Protein AF-A0A7X7UP71-F1 (afdb_monomer)

pLDDT: mean 84.09, std 19.18, range [28.97, 98.75]

Radius of gyration: 27.08 Å; Cα contacts (8 Å, |Δi|>4): 741; chains: 1; bounding box: 111×40×72 Å

Sequence (384 aa):
MKVKKVFNAILLGVLFITSVGAVVVSRNIVSESKLIYIDPGHGGSDGGAVGYQGISEKDIVLAIGKKLKHFLEQAGYEVLMTRSGDYDLAPEDSENRKRDDIHKRTELINSSRCRLYVSIHANKFSNPRIFGAQVFYNPRSEESRELSEAIQEAIKALLQNTDRFAKTISDKYLIDNAKKTGCLVEVGFLSNPEEAKMLTDEHYQEKLAYAIFLGIASFLDKNRCLWYNTWGETMVKEIEIYSESEMIALGHRIGKLLDKNMVIALTGDLGAGKTTLTKGIGQALGVESTINSPTFIILKVHFGRMPLYHMDVYRIGPDSGDDYLEEYFEKEGVAVIEWAENIAHLLPDSYLGIEIKNLGGTKRAVRLSGNNPKYEKIIESVIV

Foldseek 3Di:
DDDDDDDDDDDDDDDDDDDDDDPPPPPPPVPQALEEEEEQPAFAPGQDDQFPPRRGFSVLSLLLSVLLCVLSVVVVGHYHYLDNHRHAPADPPDPCRNVRRLVSSLVVQQVDSHQEYEYETAAEDPDQPDKAKEKEAAPVDPLLQLLRQLLRVLRCVQPVGDPDGHYYDDDRSSRVRHPHRYIYMHGIYSSHPVVVVLSPDSVSSNSSSVSSNRSNCVSVVVVVVVCVPPDPAKDKDKDKDQALVSLLCLLLLLLLLDFFLAEEEEAEDDVLCLQSSVNSNCVNQAFPDDGDQPCPPQWDWTDGVFIETEGECVPQAPPNPVLVVLVRSHPRHYYRYHNCVRVVVSDDPWHWYWYWYDPDDRMIMIMIITRDPSNSVSSVRSDD

Nearest PDB structures (foldseek):
  7rag-assembly1_B-2  TM=9.664E-01  e=5.511E-22  Clostridioides difficile
  4rn7-assembly1_A  TM=9.353E-01  e=4.941E-18  Clostridioides difficile 630
  5np9-assembly1_A  TM=9.411E-01  e=4.543E-16  Bacillus subtilis
  6s84-assembly1_E  TM=9.039E-01  e=1.187E-12  Thermotoga maritima MSB8
  1xov-assembly1_A  TM=9.146E-01  e=2.828E-11  Listeria phage PSA

Secondary structure (DSSP, 8-state):
----------------------------------EEEEEE--BTTB--SB-GGG-BHHHHHHHHHHHHHHHHHHTT-EEEES-SSS---S-TT-SSHHHHHHHHHHHHHHHS--SEEEEEEEE--S-TT--S-EEEE-TT-HHHHHHHHHHHHHHHHHH----PPPEE--S-HHHHH--SEEEEEEEEETTSHHHHHHHT-HHHHHHHHHHHHHHHHHHHHHTTSGGGTSSTT-EEEEEEE-SHHHHHHHHHHHHTT--TTEEEEEEE-TTSSHHHHHHHHHHHHT--SPP---TTTSEEEEESSSEEEEEE-TT--TTS--GGGGGGGSSSSEEEEETGGGGTTTS-SS-EEEEEEEEETTEEEEEEEESSHHHHHHHHHT--

Solvent-accessible surface area (backbone atoms only — not comparable to full-atom values): 20895 Å² total; per-residue (Å²): 136,82,90,87,78,92,82,82,80,91,83,87,80,91,85,87,89,82,86,79,83,76,80,75,78,77,70,80,72,76,72,77,49,59,30,36,34,39,32,34,42,58,15,48,92,42,43,63,50,68,24,61,96,71,43,43,29,24,59,42,22,41,53,28,43,52,46,30,44,51,56,41,43,74,73,71,34,45,73,49,56,74,50,94,64,80,42,58,65,34,62,94,85,48,91,50,42,74,61,42,20,50,51,43,47,31,49,55,58,54,74,45,73,43,55,34,37,45,34,31,41,52,38,72,55,94,59,45,83,53,72,32,43,48,24,26,19,32,81,91,36,68,68,10,44,50,39,18,39,32,24,29,50,30,36,31,74,73,65,65,54,36,91,62,72,48,40,75,53,79,95,41,70,48,62,74,66,41,82,52,42,36,31,41,36,29,69,24,18,26,41,9,64,68,46,35,54,43,55,70,32,68,68,51,30,44,55,49,18,48,18,44,46,51,4,50,48,50,32,51,45,51,56,62,54,31,72,76,76,77,58,97,75,53,44,73,48,77,48,78,33,67,38,72,68,50,35,24,51,49,18,25,60,51,27,65,67,62,53,65,45,39,39,35,37,28,39,61,58,92,89,45,43,63,59,49,26,50,39,13,22,37,51,46,33,53,32,81,69,90,71,69,78,30,73,90,63,34,59,42,82,43,63,38,85,45,44,35,40,36,32,26,35,80,84,46,52,94,82,66,77,66,74,72,61,48,63,50,46,70,64,62,11,31,27,41,30,34,38,31,77,49,48,56,88,60,58,65,101,62,44,34,39,36,40,28,46,74,72,56,93,59,31,28,43,38,37,40,36,18,71,42,73,79,37,36,56,48,65,67,64,73,66,131

Structure (mmCIF, N/CA/C/O backbone):
data_AF-A0A7X7UP71-F1
#
_entry.id   AF-A0A7X7UP71-F1
#
loop_
_atom_site.group_PDB
_atom_site.id
_atom_site.type_symbol
_atom_site.label_atom_id
_atom_site.label_alt_id
_atom_site.label_comp_id
_atom_site.label_asym_id
_atom_site.label_entity_id
_atom_site.label_seq_id
_atom_site.pdbx_PDB_ins_code
_atom_site.Cartn_x
_atom_site.Cartn_y
_atom_site.Cartn_z
_atom_site.occupancy
_atom_site.B_iso_or_equiv
_atom_site.auth_seq_id
_atom_site.auth_comp_id
_atom_site.auth_asym_id
_atom_site.auth_atom_id
_atom_site.pdbx_PDB_model_num
ATOM 1 N N . MET A 1 1 ? -81.106 -20.655 6.052 1.00 38.28 1 MET A N 1
ATOM 2 C CA . MET A 1 1 ? -79.944 -21.572 5.936 1.00 38.28 1 MET A CA 1
ATOM 3 C C . MET A 1 1 ? -78.692 -20.726 5.745 1.00 38.28 1 MET A C 1
ATOM 5 O O . MET A 1 1 ? -78.564 -20.096 4.715 1.00 38.28 1 MET A O 1
ATOM 9 N N . LYS A 1 2 ? -77.984 -20.392 6.829 1.00 36.66 2 LYS A N 1
ATOM 10 C CA . LYS A 1 2 ? -76.735 -21.035 7.304 1.00 36.66 2 LYS A CA 1
ATOM 11 C C . LYS A 1 2 ? -75.519 -20.860 6.368 1.00 36.66 2 LYS A C 1
ATOM 13 O O . LYS A 1 2 ? -75.373 -21.604 5.413 1.00 36.66 2 LYS A O 1
ATOM 18 N N . VAL A 1 3 ? -74.647 -19.917 6.751 1.00 41.91 3 VAL A N 1
ATOM 19 C CA . VAL A 1 3 ? -73.207 -20.080 7.072 1.00 41.91 3 VAL A CA 1
ATOM 20 C C . VAL A 1 3 ? -72.380 -21.050 6.214 1.00 41.91 3 VAL A C 1
ATOM 22 O O . VAL A 1 3 ? -72.605 -22.256 6.293 1.00 41.91 3 VAL A O 1
ATOM 25 N N . LYS A 1 4 ? -71.331 -20.512 5.558 1.00 35.25 4 LYS A N 1
ATOM 26 C CA . LYS A 1 4 ? -69.958 -21.056 5.327 1.00 35.25 4 LYS A CA 1
ATOM 27 C C . LYS A 1 4 ? -69.309 -20.227 4.191 1.00 35.25 4 LYS A C 1
ATOM 29 O O . LYS A 1 4 ? -69.925 -20.118 3.148 1.00 35.25 4 LYS A O 1
ATOM 34 N N . LYS A 1 5 ? -68.122 -19.616 4.251 1.00 37.84 5 LYS A N 1
ATOM 35 C CA . LYS A 1 5 ? -66.964 -19.665 5.154 1.00 37.84 5 LYS A CA 1
ATOM 36 C C . LYS A 1 5 ? -66.188 -18.343 5.029 1.00 37.84 5 LYS A C 1
ATOM 38 O O . LYS A 1 5 ? -65.801 -17.958 3.934 1.00 37.84 5 LYS A O 1
ATOM 43 N N . VAL A 1 6 ? -65.907 -17.731 6.172 1.00 45.00 6 VAL A N 1
ATOM 44 C CA . VAL A 1 6 ? -64.640 -17.039 6.436 1.00 45.00 6 VAL A CA 1
ATOM 45 C C . VAL A 1 6 ? -63.587 -18.137 6.618 1.00 45.00 6 VAL A C 1
ATOM 47 O O . VAL A 1 6 ? -63.866 -19.060 7.379 1.00 45.00 6 VAL A O 1
ATOM 50 N N . PHE A 1 7 ? -62.472 -18.090 5.879 1.00 29.97 7 PHE A N 1
ATOM 51 C CA . PHE A 1 7 ? -61.090 -18.464 6.263 1.00 29.97 7 PHE A CA 1
ATOM 52 C C . PHE A 1 7 ? -60.195 -18.593 5.011 1.00 29.97 7 PHE A C 1
ATOM 54 O O . PHE A 1 7 ? -60.634 -19.163 4.015 1.00 29.97 7 PHE A O 1
ATOM 61 N N . ASN A 1 8 ? -58.952 -18.099 5.126 1.00 30.92 8 ASN A N 1
ATOM 62 C CA . ASN A 1 8 ? -57.899 -17.841 4.116 1.00 30.92 8 ASN A CA 1
ATOM 63 C C . ASN A 1 8 ? -58.025 -16.425 3.517 1.00 30.92 8 ASN A C 1
ATOM 65 O O . ASN A 1 8 ? -58.653 -16.247 2.484 1.00 30.92 8 ASN A O 1
ATOM 69 N N . ALA A 1 9 ? -57.613 -15.324 4.155 1.00 35.00 9 ALA A N 1
ATOM 70 C CA . ALA A 1 9 ? -56.367 -15.024 4.870 1.00 35.00 9 ALA A CA 1
ATOM 71 C C . ALA A 1 9 ? -55.099 -15.236 4.017 1.00 35.00 9 ALA A C 1
ATOM 73 O O . ALA A 1 9 ? -54.711 -16.367 3.756 1.00 35.00 9 ALA A O 1
ATOM 74 N N . ILE A 1 10 ? -54.461 -14.105 3.683 1.00 43.09 10 ILE A N 1
ATOM 75 C CA . ILE A 1 10 ? -53.010 -13.923 3.528 1.00 43.09 10 ILE A CA 1
ATOM 76 C C . ILE A 1 10 ? -52.362 -14.732 2.394 1.00 43.09 10 ILE A C 1
ATOM 78 O O . ILE A 1 10 ? -51.773 -15.775 2.636 1.00 43.09 10 ILE A O 1
ATOM 82 N N . LEU A 1 11 ? -52.395 -14.198 1.170 1.00 31.11 11 LEU A N 1
ATOM 83 C CA . LEU A 1 11 ? -51.243 -14.177 0.257 1.00 31.11 11 LEU A CA 1
ATOM 84 C C . LEU A 1 11 ? -51.592 -13.343 -0.982 1.00 31.11 11 LEU A C 1
ATOM 86 O O . LEU A 1 11 ? -52.737 -13.356 -1.418 1.00 31.11 11 LEU A O 1
ATOM 90 N N . LEU A 1 12 ? -50.584 -12.689 -1.561 1.00 31.77 12 LEU A N 1
ATOM 91 C CA . LEU A 1 12 ? -50.621 -11.896 -2.802 1.00 31.77 12 LEU A CA 1
ATOM 92 C C . LEU A 1 12 ? -51.123 -10.454 -2.658 1.00 31.77 12 LEU A C 1
ATOM 94 O O . LEU A 1 12 ? -52.000 -9.981 -3.376 1.00 31.77 12 LEU A O 1
ATOM 98 N N . GLY A 1 13 ? -50.476 -9.731 -1.745 1.00 32.91 13 GLY A N 1
ATOM 99 C CA . GLY A 1 13 ? -50.206 -8.314 -1.951 1.00 32.91 13 GLY A CA 1
ATOM 100 C C . GLY A 1 13 ? -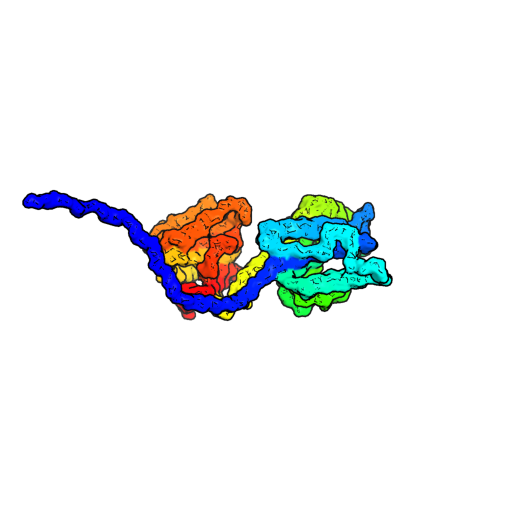48.897 -8.122 -2.726 1.00 32.91 13 GLY A C 1
ATOM 101 O O . GLY A 1 13 ? -47.991 -8.946 -2.628 1.00 32.91 13 GLY A O 1
ATOM 102 N N . VAL A 1 14 ? -48.811 -6.967 -3.388 1.00 37.19 14 VAL A N 1
ATOM 103 C CA . VAL A 1 14 ? -47.618 -6.326 -3.969 1.00 37.19 14 VAL A CA 1
ATOM 104 C C . VAL A 1 14 ? -47.259 -6.742 -5.398 1.00 37.19 14 VAL A C 1
ATOM 106 O O . VAL A 1 14 ? -46.441 -7.624 -5.624 1.00 37.19 14 VAL A O 1
ATOM 109 N N . LEU A 1 15 ? -47.803 -6.001 -6.367 1.00 33.72 15 LEU A N 1
ATOM 110 C CA . LEU A 1 15 ? -47.094 -5.593 -7.584 1.00 33.72 15 LEU A CA 1
ATOM 111 C C . LEU A 1 15 ? -47.882 -4.480 -8.294 1.00 33.72 15 LEU A C 1
ATOM 113 O O . LEU A 1 15 ? -49.108 -4.506 -8.309 1.00 33.72 15 LEU A O 1
ATOM 117 N N . PHE A 1 16 ? -47.139 -3.547 -8.893 1.00 32.97 16 PHE A N 1
ATOM 118 C CA . PHE A 1 16 ? -47.557 -2.378 -9.684 1.00 32.97 16 PHE A CA 1
ATOM 119 C C . PHE A 1 16 ? -47.875 -1.071 -8.940 1.00 32.97 16 PHE A C 1
ATOM 121 O O . PHE A 1 16 ? -49.021 -0.661 -8.791 1.00 32.97 16 PHE A O 1
ATOM 128 N N . ILE A 1 17 ? -46.809 -0.329 -8.624 1.00 37.41 17 ILE A N 1
ATOM 129 C CA . ILE A 1 17 ? -46.805 1.133 -8.760 1.00 37.41 17 ILE A CA 1
ATOM 130 C C . ILE A 1 17 ? -45.797 1.460 -9.864 1.00 37.41 17 ILE A C 1
ATOM 132 O O . ILE A 1 17 ? -44.604 1.210 -9.708 1.00 37.41 17 ILE A O 1
ATOM 136 N N . THR A 1 18 ? -46.274 1.996 -10.987 1.00 36.88 18 THR A N 1
ATOM 137 C CA . THR A 1 18 ? -45.430 2.579 -12.036 1.00 36.88 18 THR A CA 1
ATOM 138 C C . THR A 1 18 ? -45.559 4.097 -12.050 1.00 36.88 18 THR A C 1
ATOM 140 O O . THR A 1 18 ? -46.662 4.637 -12.015 1.00 36.88 18 THR A O 1
ATOM 143 N N . SER A 1 19 ? -44.390 4.726 -12.195 1.00 37.44 19 SER A N 1
ATOM 144 C CA . SER A 1 19 ? -44.106 6.027 -12.814 1.00 37.44 19 SER A CA 1
ATOM 145 C C . SER A 1 19 ? -44.630 7.309 -12.157 1.00 37.44 19 SER A C 1
ATOM 147 O O . SER A 1 19 ? -45.686 7.815 -12.522 1.00 37.44 19 SER A O 1
ATOM 149 N N . VAL A 1 20 ? -43.759 7.948 -11.368 1.00 37.06 20 VAL A N 1
ATOM 150 C CA . VAL A 1 20 ? -43.452 9.381 -11.527 1.00 37.06 20 VAL A CA 1
ATOM 151 C C . VAL A 1 20 ? -41.931 9.521 -11.461 1.00 37.06 20 VAL A C 1
ATOM 153 O O . VAL A 1 20 ? -41.294 9.005 -10.547 1.00 37.06 20 VAL A O 1
ATOM 156 N N . GLY A 1 21 ? -41.355 10.126 -12.499 1.00 36.16 21 GLY A N 1
ATOM 157 C CA . GLY A 1 21 ? -39.919 10.180 -12.740 1.00 36.16 21 GLY A CA 1
ATOM 158 C C . GLY A 1 21 ? -39.134 10.813 -11.596 1.00 36.16 21 GLY A C 1
ATOM 159 O O . GLY A 1 21 ? -39.291 11.994 -11.296 1.00 36.16 21 GLY A O 1
ATOM 160 N N . ALA A 1 22 ? -38.217 10.035 -11.025 1.00 29.75 22 ALA A N 1
ATOM 161 C CA . ALA A 1 22 ? -37.031 10.594 -10.412 1.00 29.75 22 ALA A CA 1
ATOM 162 C C . ALA A 1 22 ? -36.112 11.031 -11.555 1.00 29.75 22 ALA A C 1
ATOM 164 O O . ALA A 1 22 ? -35.577 10.206 -12.297 1.00 29.75 22 ALA A O 1
ATOM 165 N N . VAL A 1 23 ? -35.958 12.341 -11.719 1.00 30.16 23 VAL A N 1
ATOM 166 C CA . VAL A 1 23 ? -34.809 12.900 -12.424 1.00 30.16 23 VAL A CA 1
ATOM 167 C C . VAL A 1 23 ? -33.586 12.436 -11.642 1.00 30.16 23 VAL A C 1
ATOM 169 O O . VAL A 1 23 ? -33.241 13.006 -10.609 1.00 30.16 23 VAL A O 1
ATOM 172 N N . VAL A 1 24 ? -32.958 11.355 -12.101 1.00 31.53 24 VAL A N 1
ATOM 173 C CA . VAL A 1 24 ? -31.609 11.009 -11.674 1.00 31.53 24 VAL A CA 1
ATOM 174 C C . VAL A 1 24 ? -30.735 12.105 -12.256 1.00 31.53 24 VAL A C 1
ATOM 176 O O . VAL A 1 24 ? -30.384 12.091 -13.435 1.00 31.53 24 VAL A O 1
ATOM 179 N N . VAL A 1 25 ? -30.435 13.111 -11.437 1.00 29.91 25 VAL A N 1
ATOM 180 C CA . VAL A 1 25 ? -29.298 13.984 -11.689 1.00 29.91 25 VAL A CA 1
ATOM 181 C C . VAL A 1 25 ? -28.093 13.056 -11.659 1.00 29.91 25 VAL A C 1
ATOM 183 O O . VAL A 1 25 ? -27.588 12.715 -10.593 1.00 29.91 25 VAL A O 1
ATOM 186 N N . SER A 1 26 ? -27.673 12.597 -12.836 1.00 29.97 26 SER A N 1
ATOM 187 C CA . SER A 1 26 ? -26.395 11.932 -13.027 1.00 29.97 26 SER A CA 1
ATOM 188 C C . SER A 1 26 ? -25.321 12.979 -12.754 1.00 29.97 26 SER A C 1
ATOM 190 O O . SER A 1 26 ? -24.795 13.619 -13.663 1.00 29.97 26 SER A O 1
ATOM 192 N N . ARG A 1 27 ? -25.035 13.223 -11.471 1.00 28.97 27 ARG A N 1
ATOM 193 C CA . ARG A 1 27 ? -23.762 13.804 -11.071 1.00 28.97 27 ARG A CA 1
ATOM 194 C C . ARG A 1 27 ? -22.724 12.819 -11.581 1.00 28.97 27 ARG A C 1
ATOM 196 O O . ARG A 1 27 ? -22.724 11.665 -11.168 1.00 28.97 27 ARG A O 1
ATOM 203 N N . ASN A 1 28 ? -21.888 13.270 -12.510 1.00 31.20 28 ASN A N 1
ATOM 204 C CA . ASN A 1 28 ? -20.657 12.586 -12.868 1.00 31.20 28 ASN A CA 1
ATOM 205 C C . ASN A 1 28 ? -19.814 12.461 -11.593 1.00 31.20 28 ASN A C 1
ATOM 207 O O . ASN A 1 28 ? -18.994 13.327 -11.299 1.00 31.20 28 ASN A O 1
ATOM 211 N N . ILE A 1 29 ? -20.045 11.407 -10.811 1.00 33.00 29 ILE A N 1
ATOM 212 C CA . ILE A 1 29 ? -19.031 10.878 -9.916 1.00 33.00 29 ILE A CA 1
ATOM 213 C C . ILE A 1 29 ? -17.972 10.380 -10.886 1.00 33.00 29 ILE A C 1
ATOM 215 O O . ILE A 1 29 ? -18.157 9.366 -11.560 1.00 33.00 29 ILE A O 1
ATOM 219 N N . VAL A 1 30 ? -16.913 11.165 -11.061 1.00 33.31 30 VAL A N 1
ATOM 220 C CA . VAL A 1 30 ? -15.712 10.673 -11.720 1.00 33.31 30 VAL A CA 1
ATOM 221 C C . VAL A 1 30 ? -15.257 9.511 -10.848 1.00 33.31 30 VAL A C 1
ATOM 223 O O . VAL A 1 30 ? -14.702 9.727 -9.778 1.00 33.31 30 VAL A O 1
ATOM 226 N N . SER A 1 31 ? -15.581 8.283 -11.259 1.00 42.12 31 SER A N 1
ATOM 227 C CA . SER A 1 31 ? -14.960 7.079 -10.717 1.00 42.12 31 SER A CA 1
ATOM 228 C C . SER A 1 31 ? -13.462 7.337 -10.754 1.00 42.12 31 SER A C 1
ATOM 230 O O . SER A 1 31 ? -12.907 7.464 -11.851 1.00 42.12 31 SER A O 1
ATOM 232 N N . GLU A 1 32 ? -12.808 7.445 -9.594 1.00 56.78 32 GLU A N 1
ATOM 233 C CA . GLU A 1 32 ? -11.351 7.462 -9.573 1.00 56.78 32 GLU A CA 1
ATOM 234 C C . GLU A 1 32 ? -10.868 6.253 -10.373 1.00 56.78 32 GLU A C 1
ATOM 236 O O . GLU A 1 32 ? -11.376 5.133 -10.249 1.00 56.78 32 GLU A O 1
ATOM 241 N N . SER A 1 33 ? -9.978 6.515 -11.323 1.00 62.06 33 SER A N 1
ATOM 242 C CA . SER A 1 33 ? -9.589 5.508 -12.294 1.00 62.06 33 SER A CA 1
ATOM 243 C C . SER A 1 33 ? -8.833 4.388 -11.588 1.00 62.06 33 SER A C 1
ATOM 245 O O . SER A 1 33 ? -7.776 4.624 -11.015 1.00 62.06 33 SER A O 1
ATOM 247 N N . LYS A 1 34 ? -9.321 3.149 -11.684 1.00 83.94 34 LYS A N 1
ATOM 248 C CA . LYS A 1 34 ? -8.625 1.955 -11.166 1.00 83.94 34 LYS A CA 1
ATOM 249 C C . LYS A 1 34 ? -7.399 1.545 -11.997 1.00 83.94 34 LYS A C 1
ATOM 251 O O . LYS A 1 34 ? -6.842 0.478 -11.763 1.00 83.94 34 LYS A O 1
ATOM 256 N N . LEU A 1 35 ? -7.010 2.357 -12.984 1.00 93.00 35 LEU A N 1
ATOM 257 C CA . LEU A 1 35 ? -5.916 2.052 -13.897 1.00 93.00 35 LEU A CA 1
ATOM 258 C C . LEU A 1 35 ? -4.556 2.371 -13.263 1.00 93.00 35 LEU A C 1
ATOM 260 O O . LEU A 1 35 ? -4.282 3.523 -12.924 1.00 93.00 35 LEU A O 1
ATOM 264 N N . ILE A 1 36 ? -3.682 1.373 -13.189 1.00 97.00 36 ILE A N 1
ATOM 265 C CA . ILE A 1 36 ? -2.279 1.493 -12.787 1.00 97.00 36 ILE A CA 1
ATOM 266 C C . ILE A 1 36 ? -1.394 1.222 -14.002 1.00 97.00 36 ILE A C 1
ATOM 268 O O . ILE A 1 36 ? -1.632 0.289 -14.768 1.00 97.00 36 ILE A O 1
ATOM 272 N N . TYR A 1 37 ? -0.371 2.051 -14.190 1.00 98.19 37 TYR A N 1
ATOM 273 C CA . TYR A 1 37 ? 0.593 1.879 -15.272 1.00 98.19 37 TYR A CA 1
ATOM 274 C C . TYR A 1 37 ? 1.900 1.287 -14.734 1.00 98.19 37 TYR A C 1
ATOM 276 O O . TYR A 1 37 ? 2.517 1.854 -13.839 1.00 98.19 37 TYR A O 1
ATOM 284 N N . ILE A 1 38 ? 2.360 0.168 -15.280 1.00 98.75 38 ILE A N 1
ATOM 285 C CA . ILE A 1 38 ? 3.673 -0.400 -14.954 1.00 98.75 38 ILE A CA 1
ATOM 286 C C . ILE A 1 38 ? 4.627 -0.091 -16.101 1.00 98.75 38 ILE A C 1
ATOM 288 O O . ILE A 1 38 ? 4.319 -0.326 -17.267 1.00 98.75 38 ILE A O 1
ATOM 292 N N . ASP A 1 39 ? 5.806 0.417 -15.779 1.00 98.69 39 ASP A N 1
ATOM 293 C CA . ASP A 1 39 ? 6.851 0.702 -16.750 1.00 98.69 39 ASP A CA 1
ATOM 294 C C . ASP A 1 39 ? 8.091 -0.160 -16.477 1.00 98.69 39 ASP A C 1
ATOM 296 O O . ASP A 1 39 ? 8.963 0.240 -15.711 1.00 98.69 39 ASP A O 1
ATOM 300 N N . PRO A 1 40 ? 8.199 -1.364 -17.070 1.00 98.31 40 PRO A N 1
ATOM 301 C CA . PRO A 1 40 ? 9.446 -2.113 -17.033 1.00 98.31 40 PRO A CA 1
ATOM 302 C C . PRO A 1 40 ? 10.493 -1.386 -17.881 1.00 98.31 40 PRO A C 1
ATOM 304 O O . PRO A 1 40 ? 10.354 -1.330 -19.110 1.00 98.31 40 PRO A O 1
ATOM 307 N N . GLY A 1 41 ? 11.537 -0.854 -17.245 1.00 95.75 41 GLY A N 1
ATOM 308 C CA . GLY A 1 41 ? 12.585 -0.085 -17.911 1.00 95.75 41 GLY A CA 1
ATOM 309 C C . GLY A 1 41 ? 13.253 -0.840 -19.064 1.00 95.75 41 GLY A C 1
ATOM 310 O O . GLY A 1 41 ? 13.240 -2.075 -19.108 1.00 95.75 41 GLY A O 1
ATOM 311 N N . HIS A 1 42 ? 13.852 -0.096 -19.999 1.00 94.75 42 HIS A N 1
ATOM 312 C CA . HIS A 1 42 ? 14.614 -0.644 -21.136 1.00 94.75 42 HIS A CA 1
ATOM 313 C C . HIS A 1 42 ? 13.780 -1.563 -22.049 1.00 94.75 42 HIS A C 1
ATOM 315 O O . HIS A 1 42 ? 12.552 -1.512 -22.011 1.00 94.75 42 HIS A O 1
ATOM 321 N N . GLY A 1 43 ? 14.411 -2.387 -22.889 1.00 90.81 43 GLY A N 1
ATOM 322 C CA . GLY A 1 43 ? 13.733 -3.313 -23.804 1.00 90.81 43 GLY A CA 1
ATOM 323 C C . GLY A 1 43 ? 14.320 -3.283 -25.213 1.00 90.81 43 GLY A 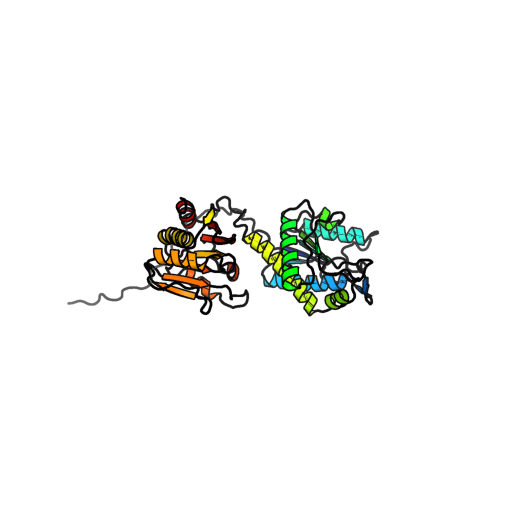C 1
ATOM 324 O O . GLY A 1 43 ? 14.917 -2.295 -25.636 1.00 90.81 43 GLY A O 1
ATOM 325 N N . GLY A 1 44 ? 14.169 -4.387 -25.945 1.00 90.81 44 GLY A N 1
ATOM 326 C CA . GLY A 1 44 ? 14.682 -4.521 -27.302 1.00 90.81 44 GLY A CA 1
ATOM 327 C C . GLY A 1 44 ? 16.199 -4.352 -27.340 1.00 90.81 44 GLY A C 1
ATOM 328 O O . GLY A 1 44 ? 16.944 -5.104 -26.704 1.00 90.81 44 GLY A O 1
ATOM 329 N N . SER A 1 45 ? 16.652 -3.348 -28.090 1.00 85.31 45 SER A N 1
ATOM 330 C CA . SER A 1 45 ? 18.075 -3.027 -28.248 1.00 85.31 45 SER A CA 1
ATOM 331 C C . SER A 1 45 ? 18.711 -2.377 -27.012 1.00 85.31 45 SER A C 1
ATOM 333 O O . SER A 1 45 ? 19.927 -2.471 -26.833 1.00 85.31 45 SER A O 1
ATOM 335 N N . ASP A 1 46 ? 17.914 -1.768 -26.127 1.00 84.62 46 ASP A N 1
ATOM 336 C CA . ASP A 1 46 ? 18.398 -1.258 -24.846 1.00 84.62 46 ASP A CA 1
ATOM 337 C C . ASP A 1 46 ? 18.360 -2.389 -23.811 1.00 84.62 46 ASP A C 1
ATOM 339 O O . ASP A 1 46 ? 17.309 -2.740 -23.277 1.00 84.62 46 ASP A O 1
ATOM 343 N N . GLY A 1 47 ? 19.522 -2.990 -23.548 1.00 76.12 47 GLY A N 1
ATOM 344 C CA . GLY A 1 47 ? 19.691 -4.042 -22.540 1.00 76.12 47 GLY A CA 1
ATOM 345 C C . GLY A 1 47 ? 19.588 -3.552 -21.092 1.00 76.12 47 GLY A C 1
ATOM 346 O O . GLY A 1 47 ? 19.440 -4.378 -20.184 1.00 76.12 47 GLY A O 1
ATOM 347 N N . GLY A 1 48 ? 19.681 -2.234 -20.881 1.00 83.94 48 GLY A N 1
ATOM 348 C CA . GLY A 1 48 ? 19.933 -1.640 -19.573 1.00 83.94 48 GLY A CA 1
ATOM 349 C C . GLY A 1 48 ? 21.310 -2.018 -19.021 1.00 83.94 48 GLY A C 1
ATOM 350 O O . GLY A 1 48 ? 22.270 -2.269 -19.760 1.00 83.94 48 GLY A O 1
ATOM 351 N N . ALA A 1 49 ? 21.429 -2.049 -17.700 1.00 76.62 49 ALA A N 1
ATOM 352 C CA . ALA A 1 49 ? 22.602 -2.556 -17.019 1.00 76.62 49 ALA A CA 1
ATOM 353 C C . ALA A 1 49 ? 22.794 -4.060 -17.280 1.00 76.62 49 ALA A C 1
ATOM 355 O O . ALA A 1 49 ? 21.905 -4.883 -17.072 1.00 76.62 49 ALA A O 1
ATOM 356 N N . VAL A 1 50 ? 24.009 -4.432 -17.689 1.00 78.81 50 VAL A N 1
ATOM 357 C CA . VAL A 1 50 ? 24.429 -5.839 -17.770 1.00 78.81 50 VAL A CA 1
ATOM 358 C C . VAL A 1 50 ? 25.105 -6.227 -16.458 1.00 78.81 50 VAL A C 1
ATOM 360 O O . VAL A 1 50 ? 26.122 -5.630 -16.084 1.00 78.81 50 VAL A O 1
ATOM 363 N N . GLY A 1 51 ? 24.521 -7.184 -15.747 1.00 67.81 51 GLY A N 1
ATOM 364 C CA . GLY A 1 51 ? 25.008 -7.701 -14.473 1.00 67.81 51 GLY A CA 1
ATOM 365 C C . GLY A 1 51 ? 26.145 -8.711 -14.598 1.00 67.81 51 GLY A C 1
ATOM 366 O O . GLY A 1 51 ? 26.714 -8.937 -15.671 1.00 67.81 51 GLY A O 1
ATOM 367 N N . TYR A 1 52 ? 26.476 -9.337 -13.469 1.00 63.06 52 TYR A N 1
ATOM 368 C CA . TYR A 1 52 ? 27.397 -10.474 -13.423 1.00 63.06 52 TYR A CA 1
ATOM 369 C C . TYR A 1 52 ? 26.921 -11.594 -14.374 1.00 63.06 52 TYR A C 1
ATOM 371 O O . TYR A 1 52 ? 25.731 -11.874 -14.451 1.00 63.06 52 TYR A O 1
ATOM 379 N N . GLN A 1 53 ? 27.839 -12.211 -15.130 1.00 64.31 53 GLN A N 1
ATOM 380 C CA . GLN A 1 53 ? 27.546 -13.299 -16.088 1.00 64.31 53 GLN A CA 1
ATOM 381 C C . GLN A 1 53 ? 26.580 -12.964 -17.248 1.00 64.31 53 GLN A C 1
ATOM 383 O O . GLN A 1 53 ? 26.027 -13.871 -17.862 1.00 64.31 53 GLN A O 1
ATOM 388 N N . GLY A 1 54 ? 26.418 -11.687 -17.614 1.00 74.50 54 GLY A N 1
ATOM 389 C CA . GLY A 1 54 ? 25.656 -11.308 -18.815 1.00 74.50 54 GLY A CA 1
ATOM 390 C C . GLY A 1 54 ? 24.143 -11.204 -18.608 1.00 74.50 54 GLY A C 1
ATOM 391 O O . GLY A 1 54 ? 23.403 -11.083 -19.579 1.00 74.50 54 GLY A O 1
ATOM 392 N N . ILE A 1 55 ? 23.688 -11.222 -17.354 1.00 78.25 55 ILE A N 1
ATOM 393 C CA . ILE A 1 55 ? 22.289 -11.011 -16.973 1.00 78.25 55 ILE A CA 1
ATOM 394 C C . ILE A 1 55 ? 21.845 -9.605 -17.410 1.00 78.25 55 ILE A C 1
ATOM 396 O O . ILE A 1 55 ? 22.499 -8.620 -17.061 1.00 78.25 55 ILE A O 1
ATOM 400 N N . SER A 1 56 ? 20.743 -9.503 -18.156 1.00 88.25 56 SER A N 1
ATOM 401 C CA . SER A 1 56 ? 20.235 -8.227 -18.673 1.00 88.25 56 SER A CA 1
ATOM 402 C C . SER A 1 56 ? 19.166 -7.635 -17.753 1.00 88.25 56 SER A C 1
ATOM 404 O O . SER A 1 56 ? 18.192 -8.309 -17.417 1.00 88.25 56 SER A O 1
ATOM 406 N N . GLU A 1 57 ? 19.298 -6.351 -17.400 1.00 93.25 57 GLU A N 1
ATOM 407 C CA . GLU A 1 57 ? 18.291 -5.609 -16.625 1.00 93.25 57 GLU A CA 1
ATOM 408 C C . GLU A 1 57 ? 16.894 -5.712 -17.246 1.00 93.25 57 GLU A C 1
ATOM 410 O O . GLU A 1 57 ? 15.931 -6.005 -16.538 1.00 93.25 57 GLU A O 1
ATOM 415 N N . LYS A 1 58 ? 16.785 -5.532 -18.571 1.00 93.69 58 LYS A N 1
ATOM 416 C CA . LYS A 1 58 ? 15.498 -5.529 -19.284 1.00 93.69 58 LYS A CA 1
ATOM 417 C C . LYS A 1 58 ? 14.658 -6.794 -19.063 1.00 93.69 58 LYS A C 1
ATOM 419 O O . LYS A 1 58 ? 13.428 -6.697 -19.051 1.00 93.69 58 LYS A O 1
ATOM 424 N N . ASP A 1 59 ? 15.291 -7.951 -18.880 1.00 94.88 59 ASP A N 1
ATOM 425 C CA . ASP A 1 59 ? 14.592 -9.227 -18.715 1.00 94.88 59 ASP A CA 1
ATOM 426 C C . ASP A 1 59 ? 14.065 -9.365 -17.285 1.00 94.88 59 ASP A C 1
ATOM 428 O O . ASP A 1 59 ? 12.901 -9.714 -17.077 1.00 94.88 59 ASP A O 1
ATOM 432 N N . ILE A 1 60 ? 14.890 -8.988 -16.302 1.00 96.19 60 ILE A N 1
ATOM 433 C CA . ILE A 1 60 ? 14.535 -8.984 -14.878 1.00 96.19 60 ILE A CA 1
ATOM 434 C C . ILE A 1 60 ? 13.358 -8.047 -14.621 1.00 96.19 60 ILE A C 1
ATOM 436 O O . ILE A 1 60 ? 12.350 -8.451 -14.039 1.00 96.19 60 ILE A O 1
ATOM 440 N N . VAL A 1 61 ? 13.453 -6.797 -15.077 1.00 97.88 61 VAL A N 1
ATOM 441 C CA . VAL A 1 61 ? 12.417 -5.797 -14.789 1.00 97.88 61 VAL A CA 1
ATOM 442 C C . VAL A 1 61 ? 11.113 -6.114 -15.522 1.00 97.88 61 VAL A C 1
ATOM 444 O O . VAL A 1 61 ? 10.036 -5.851 -14.987 1.00 97.88 61 VAL A O 1
ATOM 447 N N . LEU A 1 62 ? 11.176 -6.752 -16.703 1.00 98.19 62 LEU A N 1
ATOM 448 C CA . LEU A 1 62 ? 9.988 -7.255 -17.399 1.00 98.19 62 LEU A CA 1
ATOM 449 C C . LEU A 1 62 ? 9.315 -8.386 -16.621 1.00 98.19 62 LEU A C 1
ATOM 451 O O . LEU A 1 62 ? 8.090 -8.386 -16.495 1.00 98.19 62 LEU A O 1
ATOM 455 N N . ALA A 1 63 ? 10.094 -9.343 -16.114 1.00 98.12 63 ALA A N 1
ATOM 456 C CA . ALA A 1 63 ? 9.574 -10.461 -15.334 1.00 98.12 63 ALA A CA 1
ATOM 457 C C . ALA A 1 63 ? 8.899 -9.973 -14.042 1.00 98.12 63 ALA A C 1
ATOM 459 O O . ALA A 1 63 ? 7.742 -10.314 -13.788 1.00 98.12 63 ALA A O 1
ATOM 460 N N . ILE A 1 64 ? 9.565 -9.093 -13.287 1.00 98.50 64 ILE A N 1
ATOM 461 C CA . ILE A 1 64 ? 9.005 -8.470 -12.077 1.00 98.50 64 ILE A CA 1
ATOM 462 C C . ILE A 1 64 ? 7.751 -7.659 -12.422 1.00 98.50 64 ILE A C 1
ATOM 464 O O . ILE A 1 64 ? 6.731 -7.795 -11.751 1.00 98.50 64 ILE A O 1
ATOM 468 N N . GLY A 1 65 ? 7.776 -6.870 -13.503 1.00 98.62 65 GLY A N 1
ATOM 469 C CA . GLY A 1 65 ? 6.622 -6.089 -13.952 1.00 98.62 65 GLY A CA 1
ATOM 470 C C . GLY A 1 65 ? 5.403 -6.946 -14.302 1.00 98.62 65 GLY A C 1
ATOM 471 O O . GLY A 1 65 ? 4.281 -6.578 -13.962 1.00 98.62 65 GLY A O 1
ATOM 472 N N . LYS A 1 66 ? 5.601 -8.116 -14.924 1.00 98.38 66 LYS A N 1
ATOM 473 C CA . LYS A 1 66 ? 4.518 -9.077 -15.206 1.00 98.38 66 LYS A CA 1
ATOM 474 C C . LYS A 1 66 ? 3.945 -9.701 -13.933 1.00 98.38 66 LYS A C 1
ATOM 476 O O . LYS A 1 66 ? 2.731 -9.852 -13.834 1.00 98.38 66 LYS A O 1
ATOM 481 N N . LYS A 1 67 ? 4.795 -10.034 -12.958 1.00 98.06 67 LYS A N 1
ATOM 482 C CA . LYS A 1 67 ? 4.352 -10.552 -11.652 1.00 98.06 67 LYS A CA 1
ATOM 483 C C . LYS A 1 67 ? 3.583 -9.482 -10.866 1.00 98.06 67 LYS A C 1
ATOM 485 O O . LYS A 1 67 ? 2.504 -9.759 -10.357 1.00 98.06 67 LYS A O 1
ATOM 490 N N . LEU A 1 68 ? 4.065 -8.236 -10.862 1.00 98.38 68 LEU A N 1
ATOM 491 C CA . LEU A 1 68 ? 3.361 -7.107 -10.244 1.00 98.38 68 LEU A CA 1
ATOM 492 C C . LEU A 1 68 ? 1.999 -6.864 -10.903 1.00 98.38 68 LEU A C 1
ATOM 494 O O . LEU A 1 68 ? 1.005 -6.665 -10.207 1.00 98.38 68 LEU A O 1
ATOM 498 N N . LYS A 1 69 ? 1.944 -6.919 -12.241 1.00 97.62 69 LYS A N 1
ATOM 499 C CA . LYS A 1 69 ? 0.690 -6.845 -12.993 1.00 97.62 69 LYS A CA 1
ATOM 500 C C . LYS A 1 69 ? -0.308 -7.895 -12.505 1.00 97.62 69 LYS A C 1
ATOM 502 O O . LYS A 1 69 ? -1.445 -7.536 -12.224 1.00 97.62 69 LYS A O 1
ATOM 507 N N . HIS A 1 70 ? 0.124 -9.149 -12.371 1.00 87.38 70 HIS A N 1
ATOM 508 C CA . HIS A 1 70 ? -0.736 -10.240 -11.921 1.00 87.38 70 HIS A CA 1
ATOM 509 C C . HIS A 1 70 ? -1.364 -9.961 -10.548 1.00 87.38 70 HIS A C 1
ATOM 511 O O . HIS A 1 70 ? -2.583 -10.033 -10.422 1.00 87.38 70 HIS A O 1
ATOM 517 N N . PHE A 1 71 ? -0.563 -9.555 -9.555 1.00 78.81 71 PHE A N 1
ATOM 518 C CA . PHE A 1 71 ? -1.077 -9.229 -8.218 1.00 78.81 71 PHE A CA 1
ATOM 519 C C . PHE A 1 71 ? -2.070 -8.061 -8.230 1.00 78.81 71 PHE A C 1
ATOM 521 O O . PHE A 1 71 ? -3.111 -8.112 -7.577 1.00 78.81 71 PHE A O 1
ATOM 528 N N . LEU A 1 72 ? -1.782 -7.011 -9.002 1.00 86.19 72 LEU A N 1
ATOM 529 C CA . LEU A 1 72 ? -2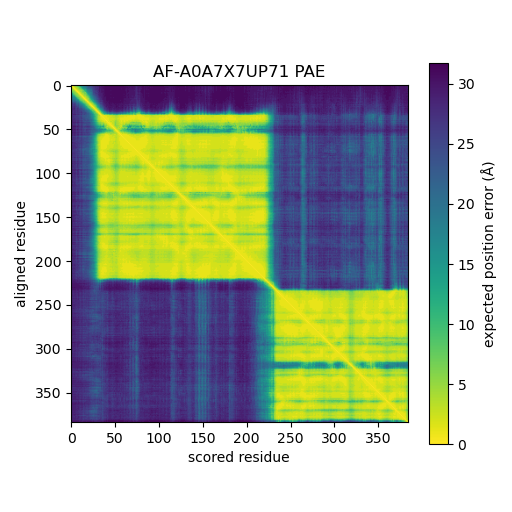.680 -5.863 -9.120 1.00 86.19 72 LEU A CA 1
ATOM 530 C C . LEU A 1 72 ? -4.001 -6.230 -9.819 1.00 86.19 72 LEU A C 1
ATOM 532 O O . LEU A 1 72 ? -5.062 -5.802 -9.371 1.00 86.19 72 LEU A O 1
ATOM 536 N N . GLU A 1 73 ? -3.963 -7.047 -10.873 1.00 83.44 73 GLU A N 1
ATOM 537 C CA . GLU A 1 73 ? -5.176 -7.527 -11.550 1.00 83.44 73 GLU A CA 1
ATOM 538 C C . GLU A 1 73 ? -6.018 -8.431 -10.638 1.00 83.44 73 GLU A C 1
ATOM 540 O O . GLU A 1 73 ? -7.239 -8.278 -10.591 1.00 83.44 73 GLU A O 1
ATOM 545 N N . GLN A 1 74 ? -5.385 -9.315 -9.858 1.00 66.88 74 GLN A N 1
ATOM 546 C CA . GLN A 1 74 ? -6.072 -10.139 -8.854 1.00 66.88 74 GLN A CA 1
ATOM 547 C C . GLN A 1 74 ? -6.759 -9.293 -7.774 1.00 66.88 74 GLN A C 1
ATOM 549 O O . GLN A 1 74 ? -7.851 -9.635 -7.332 1.00 66.88 74 GLN A O 1
ATOM 554 N N . ALA A 1 75 ? -6.169 -8.154 -7.407 1.00 72.19 75 ALA A N 1
ATOM 555 C CA . ALA A 1 75 ? -6.763 -7.187 -6.485 1.00 72.19 75 ALA A CA 1
ATOM 556 C C . ALA A 1 75 ? -7.823 -6.263 -7.135 1.00 72.19 75 ALA A C 1
ATOM 558 O O . ALA A 1 75 ? -8.310 -5.325 -6.498 1.00 72.19 75 ALA A O 1
ATOM 559 N N . GLY A 1 76 ? -8.192 -6.503 -8.400 1.00 77.81 76 GLY A N 1
ATOM 560 C CA . GLY A 1 76 ? -9.263 -5.791 -9.101 1.00 77.81 76 GLY A CA 1
ATOM 561 C C . GLY A 1 76 ? -8.857 -4.454 -9.728 1.00 77.81 76 GLY A C 1
ATOM 562 O O . GLY A 1 76 ? -9.735 -3.645 -10.057 1.00 77.81 76 GLY A O 1
ATOM 563 N N . TYR A 1 77 ? -7.556 -4.196 -9.889 1.00 83.38 77 TYR A N 1
ATOM 564 C CA . TYR A 1 77 ? -7.054 -3.042 -10.634 1.00 83.38 77 TYR A CA 1
ATOM 565 C C . TYR A 1 77 ? -6.973 -3.341 -12.130 1.00 83.38 77 TYR A C 1
ATOM 567 O O . TYR A 1 77 ? -6.669 -4.451 -12.557 1.00 83.38 77 TYR A O 1
ATOM 575 N N . GLU A 1 78 ? -7.197 -2.314 -12.944 1.00 92.12 78 GLU A N 1
ATOM 576 C CA . GLU A 1 78 ? -6.861 -2.377 -14.363 1.00 92.12 78 GLU A CA 1
ATOM 577 C C . GLU A 1 78 ? -5.378 -2.040 -14.513 1.00 92.12 78 GLU A C 1
ATOM 579 O O . GLU A 1 78 ? -4.903 -1.078 -13.907 1.00 92.12 78 GLU A O 1
ATOM 584 N N . VAL A 1 79 ? -4.633 -2.809 -15.306 1.00 96.81 79 VAL A N 1
ATOM 585 C CA . VAL A 1 79 ? -3.183 -2.622 -15.418 1.00 96.81 79 VAL A CA 1
ATOM 586 C C . VAL A 1 79 ? -2.747 -2.545 -16.873 1.00 96.81 79 VAL A C 1
ATOM 588 O O . VAL A 1 79 ? -2.943 -3.477 -17.655 1.00 96.81 79 VAL A O 1
ATOM 591 N N . LEU A 1 80 ? -2.082 -1.446 -17.223 1.00 98.12 80 LEU A N 1
ATOM 592 C CA . LEU A 1 80 ? -1.369 -1.304 -18.491 1.00 98.12 80 LEU A CA 1
ATOM 593 C C . LEU A 1 80 ? 0.137 -1.354 -18.254 1.00 98.12 80 LEU A C 1
ATOM 595 O O . LEU A 1 80 ? 0.626 -0.950 -17.203 1.00 98.12 80 LEU A O 1
ATOM 599 N N . MET A 1 81 ? 0.873 -1.850 -19.247 1.00 98.62 81 MET A N 1
ATOM 600 C CA . MET A 1 81 ? 2.332 -1.875 -19.227 1.00 98.62 81 MET A CA 1
ATOM 601 C C . MET A 1 81 ? 2.877 -1.089 -20.415 1.00 98.62 81 MET A C 1
ATOM 603 O O . MET A 1 81 ? 2.332 -1.214 -21.512 1.00 98.62 81 MET A O 1
ATOM 607 N N . THR A 1 82 ? 3.962 -0.328 -20.237 1.00 98.06 82 THR A N 1
ATOM 608 C CA . THR A 1 82 ? 4.612 0.375 -21.366 1.00 98.06 82 THR A CA 1
ATOM 609 C C . THR A 1 82 ? 5.135 -0.626 -22.391 1.00 98.06 82 THR A C 1
ATOM 611 O O . THR A 1 82 ? 5.027 -0.408 -23.594 1.00 98.06 82 THR A O 1
ATOM 614 N N . ARG A 1 83 ? 5.599 -1.787 -21.920 1.00 97.81 83 ARG A N 1
ATOM 615 C CA . ARG A 1 83 ? 5.899 -2.961 -22.741 1.00 97.81 83 ARG A CA 1
ATOM 616 C C . ARG A 1 83 ? 5.509 -4.256 -22.035 1.00 97.81 83 ARG A C 1
ATOM 618 O O . ARG A 1 83 ? 5.610 -4.369 -20.817 1.00 97.81 83 ARG A O 1
ATOM 625 N N . SER A 1 84 ? 5.103 -5.254 -22.815 1.00 95.81 84 SER A N 1
ATOM 626 C CA . SER A 1 84 ? 4.757 -6.606 -22.338 1.00 95.81 84 SER A CA 1
ATOM 627 C C . SER A 1 84 ? 5.702 -7.696 -22.870 1.00 95.81 84 SER A C 1
ATOM 629 O O . SER A 1 84 ? 5.594 -8.869 -22.496 1.00 95.81 84 SER A O 1
ATOM 631 N N . GLY A 1 85 ? 6.671 -7.304 -23.699 1.00 96.44 85 GLY A N 1
ATOM 632 C CA . GLY A 1 85 ? 7.692 -8.160 -24.294 1.00 96.44 85 GLY A CA 1
ATOM 633 C C . GLY A 1 85 ? 9.057 -7.474 -24.348 1.00 96.44 85 GLY A C 1
ATOM 634 O O . GLY A 1 85 ? 9.256 -6.395 -23.778 1.00 96.44 85 GLY A O 1
ATOM 635 N N . ASP A 1 86 ? 10.001 -8.125 -25.022 1.00 96.00 86 ASP A N 1
ATOM 636 C CA . ASP A 1 86 ? 11.345 -7.596 -25.246 1.00 96.00 86 ASP A CA 1
ATOM 637 C C . ASP A 1 86 ? 11.382 -6.705 -26.497 1.00 96.00 86 ASP A C 1
ATOM 639 O O . ASP A 1 86 ? 11.785 -7.124 -27.579 1.00 96.00 86 ASP A O 1
ATOM 643 N N . TYR A 1 87 ? 10.899 -5.474 -26.347 1.00 95.19 87 TYR A N 1
ATOM 644 C CA . TYR A 1 87 ? 10.935 -4.437 -27.375 1.00 95.19 87 TYR A CA 1
ATOM 645 C C . TYR A 1 87 ? 11.072 -3.054 -26.728 1.00 95.19 87 TYR A C 1
ATOM 647 O O . TYR A 1 87 ? 10.658 -2.861 -25.581 1.00 95.19 87 TYR A O 1
ATOM 655 N N . ASP A 1 88 ? 11.660 -2.110 -27.463 1.00 94.38 88 ASP A N 1
ATOM 656 C CA . ASP A 1 88 ? 11.601 -0.679 -27.150 1.00 94.38 88 ASP A CA 1
ATOM 657 C C . ASP A 1 88 ? 10.383 -0.031 -27.838 1.00 94.38 88 ASP A C 1
ATOM 659 O O . ASP A 1 88 ? 9.722 -0.646 -28.677 1.00 94.38 88 ASP A O 1
ATOM 663 N N . LEU A 1 89 ? 10.046 1.195 -27.444 1.00 95.25 89 LEU A N 1
ATOM 664 C CA . LEU A 1 89 ? 8.919 1.964 -27.979 1.00 95.25 89 LEU A CA 1
ATOM 665 C C . LEU A 1 89 ? 9.338 3.014 -29.016 1.00 95.25 89 LEU A C 1
ATOM 667 O O . LEU A 1 89 ? 8.535 3.883 -29.370 1.00 95.25 89 LEU A O 1
ATOM 671 N N . ALA A 1 90 ? 10.584 2.970 -29.488 1.00 94.88 90 ALA A N 1
ATOM 672 C CA . ALA A 1 90 ? 11.062 3.919 -30.476 1.00 94.88 90 ALA A CA 1
ATOM 673 C C . ALA A 1 90 ? 10.526 3.574 -31.880 1.00 94.88 90 ALA A C 1
ATOM 675 O O . ALA A 1 90 ? 10.481 2.394 -32.249 1.00 94.88 90 ALA A O 1
ATOM 676 N N . PRO A 1 91 ? 10.177 4.582 -32.702 1.00 93.25 91 PRO A N 1
ATOM 677 C CA . PRO A 1 91 ? 9.858 4.380 -34.116 1.00 93.25 91 PRO A CA 1
ATOM 678 C C . PRO A 1 91 ? 10.958 3.608 -34.860 1.00 93.25 91 PRO A C 1
ATOM 680 O O . PRO A 1 91 ? 12.129 3.658 -34.478 1.00 93.25 91 PRO A O 1
ATOM 683 N N . GLU A 1 92 ? 10.612 2.884 -35.925 1.00 90.69 92 GLU A N 1
ATOM 684 C CA . GLU A 1 92 ? 11.588 2.102 -36.706 1.00 90.69 92 GLU A CA 1
ATOM 685 C C . GLU A 1 92 ? 12.716 2.975 -37.280 1.00 90.69 92 GLU A C 1
ATOM 687 O O . GLU A 1 92 ? 13.874 2.566 -37.270 1.00 90.69 92 GLU A O 1
ATOM 692 N N . ASP A 1 93 ? 12.393 4.202 -37.686 1.00 92.94 93 ASP A N 1
ATOM 693 C CA . ASP A 1 93 ? 13.294 5.204 -38.265 1.00 92.94 93 ASP A CA 1
ATOM 694 C C . ASP A 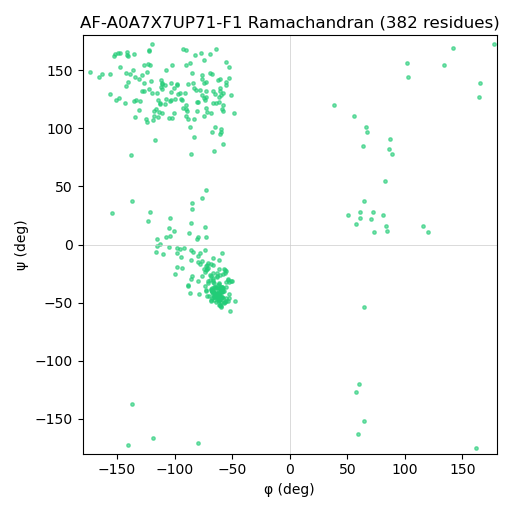1 93 ? 14.004 6.090 -37.223 1.00 92.94 93 ASP A C 1
ATOM 696 O O . ASP A 1 93 ? 14.651 7.076 -37.574 1.00 92.94 93 ASP A O 1
ATOM 700 N N . SER A 1 94 ? 13.908 5.754 -35.934 1.00 93.06 94 SER A N 1
ATOM 701 C CA . SER A 1 94 ? 14.487 6.559 -34.858 1.00 93.06 94 SER A CA 1
ATOM 702 C C . SER A 1 94 ? 16.020 6.627 -34.919 1.00 93.06 94 SER A C 1
ATOM 704 O O . SER A 1 94 ? 16.720 5.620 -34.789 1.00 93.06 94 SER A O 1
ATOM 706 N N . GLU A 1 95 ? 16.548 7.851 -35.013 1.00 91.88 95 GLU A N 1
ATOM 707 C CA . GLU A 1 95 ? 17.986 8.151 -34.925 1.00 91.88 95 GLU A CA 1
ATOM 708 C C . GLU A 1 95 ? 18.534 8.036 -33.491 1.00 91.88 95 GLU A C 1
ATOM 710 O O . GLU A 1 95 ? 19.731 7.836 -33.281 1.00 91.88 95 GLU A O 1
ATOM 715 N N . ASN A 1 96 ? 17.668 8.168 -32.480 1.00 93.56 96 ASN A N 1
ATOM 716 C CA . ASN A 1 96 ? 18.024 8.033 -31.070 1.00 93.56 96 ASN A CA 1
ATOM 717 C C . ASN A 1 96 ? 16.951 7.233 -30.330 1.00 93.56 96 ASN A C 1
ATOM 719 O O . ASN A 1 96 ? 16.147 7.783 -29.569 1.00 93.56 96 ASN A O 1
ATOM 723 N N . ARG A 1 97 ? 16.985 5.910 -30.535 1.00 93.06 97 ARG A N 1
ATOM 724 C CA . ARG A 1 97 ? 15.980 4.981 -29.999 1.00 93.06 97 ARG A CA 1
ATOM 725 C C . ARG A 1 97 ? 15.788 5.126 -28.496 1.00 93.06 97 ARG A C 1
ATOM 727 O O . ARG A 1 97 ? 14.662 5.179 -28.031 1.00 93.06 97 ARG A O 1
ATOM 734 N N . LYS A 1 98 ? 16.871 5.271 -27.728 1.00 91.12 98 LYS A N 1
ATOM 735 C CA . LYS A 1 98 ? 16.790 5.392 -26.264 1.00 91.12 98 LYS A CA 1
ATOM 736 C C . LYS A 1 98 ? 16.027 6.641 -25.814 1.00 91.12 98 LYS A C 1
ATOM 738 O O . LYS A 1 98 ? 15.245 6.580 -24.868 1.00 91.12 98 LYS A O 1
ATOM 743 N N . ARG A 1 99 ? 16.260 7.780 -26.474 1.00 94.88 99 ARG A N 1
ATOM 744 C CA . ARG A 1 99 ? 15.527 9.023 -26.194 1.00 94.88 99 ARG A CA 1
ATOM 745 C C . ARG A 1 99 ? 14.062 8.892 -26.606 1.00 94.88 99 ARG A C 1
ATOM 747 O O . ARG A 1 99 ? 13.175 9.275 -25.850 1.00 94.88 99 ARG A O 1
ATOM 754 N N . ASP A 1 100 ? 13.811 8.361 -27.795 1.00 96.06 100 ASP A N 1
ATOM 755 C CA . ASP A 1 100 ? 12.455 8.289 -28.333 1.00 96.06 100 ASP A CA 1
ATOM 756 C C . ASP A 1 100 ? 11.603 7.254 -27.567 1.00 96.06 100 ASP A C 1
ATOM 758 O O . ASP A 1 100 ? 10.430 7.506 -27.302 1.00 96.06 100 ASP A O 1
ATOM 762 N N . ASP A 1 101 ? 12.211 6.162 -27.090 1.00 96.19 101 ASP A N 1
ATOM 763 C CA . ASP A 1 101 ? 11.602 5.183 -26.181 1.00 96.19 101 ASP A CA 1
ATOM 764 C C . ASP A 1 101 ? 11.151 5.833 -24.861 1.00 96.19 101 ASP A C 1
ATOM 766 O O . ASP A 1 101 ? 9.971 5.754 -24.509 1.00 96.19 101 ASP A O 1
ATOM 770 N N . ILE A 1 102 ? 12.036 6.550 -24.152 1.00 96.75 102 ILE A N 1
ATOM 771 C CA . ILE A 1 102 ? 11.666 7.182 -22.873 1.00 96.75 102 ILE A CA 1
ATOM 772 C C . ILE A 1 102 ? 10.641 8.312 -23.053 1.00 96.75 102 ILE A C 1
ATOM 774 O O . ILE A 1 102 ? 9.765 8.503 -22.201 1.00 96.75 102 ILE A O 1
ATOM 778 N N . HIS A 1 103 ? 10.689 9.028 -24.183 1.00 97.62 103 HIS A N 1
ATOM 779 C CA . HIS A 1 103 ? 9.653 9.992 -24.550 1.00 97.62 103 HIS A CA 1
ATOM 780 C C . HIS A 1 103 ? 8.307 9.289 -24.747 1.00 97.62 103 HIS A C 1
ATOM 782 O O . HIS A 1 103 ? 7.300 9.740 -24.194 1.00 97.62 103 HIS A O 1
ATOM 788 N N . LYS A 1 104 ? 8.284 8.154 -25.458 1.00 98.19 104 LYS A N 1
ATOM 789 C CA . LYS A 1 104 ? 7.043 7.425 -25.729 1.00 98.19 104 LYS A CA 1
ATOM 790 C C . LYS A 1 104 ? 6.432 6.821 -24.465 1.00 98.19 104 LYS A C 1
ATOM 792 O O . LYS A 1 104 ? 5.223 6.928 -24.278 1.00 98.19 104 LYS A O 1
ATOM 797 N N . ARG A 1 105 ? 7.241 6.273 -23.549 1.00 98.38 105 ARG A N 1
ATOM 798 C CA . ARG A 1 105 ? 6.785 5.821 -22.212 1.00 98.38 105 ARG A CA 1
ATOM 799 C C . ARG A 1 105 ? 6.087 6.940 -21.449 1.00 98.38 105 ARG A C 1
ATOM 801 O O . ARG A 1 105 ? 4.976 6.765 -20.950 1.00 98.38 105 ARG A O 1
ATOM 808 N N . THR A 1 106 ? 6.729 8.106 -21.410 1.00 98.38 106 THR A N 1
ATOM 809 C CA . THR A 1 106 ? 6.208 9.298 -20.734 1.00 98.38 106 THR A CA 1
ATOM 810 C C . THR A 1 106 ? 4.898 9.772 -21.368 1.00 98.38 106 THR A C 1
ATOM 812 O O . THR A 1 106 ? 3.956 10.117 -20.655 1.00 98.38 106 THR A O 1
ATOM 815 N N . GLU A 1 107 ? 4.803 9.753 -22.700 1.00 98.12 107 GLU A N 1
ATOM 816 C CA . GLU A 1 107 ? 3.578 10.073 -23.442 1.00 98.12 107 GLU A CA 1
ATOM 817 C C . GLU A 1 107 ? 2.437 9.103 -23.105 1.00 98.12 107 GLU A C 1
ATOM 819 O O . GLU A 1 107 ? 1.332 9.550 -22.795 1.00 98.12 107 GLU A O 1
ATOM 824 N N . LEU A 1 108 ? 2.694 7.790 -23.114 1.00 98.06 108 LEU A N 1
ATOM 825 C CA . LEU A 1 108 ? 1.702 6.760 -22.789 1.00 98.06 108 LEU A CA 1
ATOM 826 C C . LEU A 1 108 ? 1.146 6.929 -21.370 1.00 98.06 108 LEU A C 1
ATOM 828 O O . LEU A 1 108 ? -0.069 6.916 -21.176 1.00 98.06 108 LEU A O 1
ATOM 832 N N . ILE A 1 109 ? 2.019 7.152 -20.385 1.00 98.00 109 ILE A N 1
ATOM 833 C CA . ILE A 1 109 ? 1.610 7.377 -18.993 1.00 98.00 109 ILE A CA 1
ATOM 834 C C . ILE A 1 109 ? 0.780 8.663 -18.883 1.00 98.00 109 ILE A C 1
ATOM 836 O O . ILE A 1 109 ? -0.327 8.646 -18.339 1.00 98.00 109 ILE A O 1
ATOM 840 N N . ASN A 1 110 ? 1.267 9.770 -19.451 1.00 97.69 110 ASN A N 1
ATOM 841 C CA . ASN A 1 110 ? 0.621 11.079 -19.345 1.00 97.69 110 ASN A CA 1
ATOM 842 C C . ASN A 1 110 ? -0.726 11.166 -20.071 1.00 97.69 110 ASN A C 1
ATOM 844 O O . ASN A 1 110 ? -1.633 11.836 -19.575 1.00 97.69 110 ASN A O 1
ATOM 848 N N . SER A 1 111 ? -0.848 10.522 -21.232 1.00 96.00 111 SER A N 1
ATOM 849 C CA . SER A 1 111 ? -2.081 10.493 -22.029 1.00 96.00 111 SER A CA 1
ATOM 850 C C . SER A 1 111 ? -3.125 9.522 -21.477 1.00 96.00 111 SER A C 1
ATOM 852 O O . SER A 1 111 ? -4.305 9.634 -21.808 1.00 96.00 111 SER A O 1
ATOM 854 N N . SER A 1 112 ? -2.722 8.591 -20.610 1.00 94.75 112 SER A N 1
ATOM 855 C CA . SER A 1 112 ? -3.644 7.646 -19.992 1.00 94.75 112 SER A CA 1
ATOM 856 C C . SER A 1 112 ? -4.474 8.267 -18.862 1.00 94.75 112 SER A C 1
ATOM 858 O O . SER A 1 112 ? -4.154 9.308 -18.272 1.00 94.75 112 SER A O 1
ATOM 860 N N . ARG A 1 113 ? -5.533 7.550 -18.480 1.00 93.00 113 ARG A N 1
ATOM 861 C CA . ARG A 1 113 ? -6.293 7.815 -17.254 1.00 93.00 113 ARG A CA 1
ATOM 862 C C . ARG A 1 113 ? -5.698 7.133 -16.018 1.00 93.00 113 ARG A C 1
ATOM 864 O O . ARG A 1 113 ? -6.436 6.932 -15.062 1.00 93.00 113 ARG A O 1
ATOM 871 N N . CYS A 1 114 ? -4.432 6.707 -16.019 1.00 93.44 114 CYS A N 1
ATOM 872 C CA . CYS A 1 114 ? -3.887 5.998 -14.861 1.00 93.44 114 CYS A CA 1
ATOM 873 C C . CYS A 1 114 ? -3.901 6.885 -13.606 1.00 93.44 114 CYS A C 1
ATOM 875 O O . CYS A 1 114 ? -3.652 8.093 -13.689 1.00 93.44 114 CYS A O 1
ATOM 877 N N . ARG A 1 115 ? -4.207 6.277 -12.456 1.00 91.44 115 ARG A N 1
ATOM 878 C CA . ARG A 1 115 ? -4.141 6.913 -11.133 1.00 91.44 115 ARG A CA 1
ATOM 879 C C . ARG A 1 115 ? -2.702 7.098 -10.684 1.00 91.44 115 ARG A C 1
ATOM 881 O O . ARG A 1 115 ? -2.371 8.135 -10.116 1.00 91.44 115 ARG A O 1
ATOM 888 N N . LEU A 1 116 ? -1.872 6.095 -10.950 1.00 96.75 116 LEU A N 1
ATOM 889 C CA . LEU A 1 116 ? -0.443 6.126 -10.690 1.00 96.75 116 LEU A CA 1
ATOM 890 C C . LEU A 1 116 ? 0.322 5.281 -11.706 1.00 96.75 116 LEU A C 1
ATOM 892 O O . LEU A 1 116 ? -0.269 4.446 -12.402 1.00 96.75 116 LEU A O 1
ATOM 896 N N . TYR A 1 117 ? 1.634 5.490 -11.762 1.00 98.56 117 TYR A N 1
ATOM 897 C CA . TYR A 1 117 ? 2.559 4.610 -12.463 1.00 98.56 117 TYR A CA 1
ATOM 898 C C . TYR A 1 117 ? 3.708 4.149 -11.561 1.00 98.56 117 TYR A C 1
ATOM 900 O O . TYR A 1 117 ? 4.089 4.840 -10.617 1.00 98.56 117 TYR A O 1
ATOM 908 N N . VAL A 1 118 ? 4.288 2.993 -11.879 1.00 98.75 118 VAL A N 1
ATOM 909 C CA . VAL A 1 118 ? 5.501 2.478 -11.233 1.00 98.75 118 VAL A CA 1
ATOM 910 C C . VAL A 1 118 ? 6.490 2.060 -12.310 1.00 98.75 118 VAL A C 1
ATOM 912 O O . VAL A 1 118 ? 6.216 1.139 -13.078 1.00 98.75 118 VAL A O 1
ATOM 915 N N . SER A 1 119 ? 7.632 2.742 -12.367 1.00 98.75 119 SER A N 1
ATOM 916 C CA . SER A 1 119 ? 8.752 2.376 -13.235 1.00 98.75 119 SER A CA 1
ATOM 917 C C . SER A 1 119 ? 9.701 1.440 -12.488 1.00 98.75 119 SER A C 1
ATOM 919 O O . SER A 1 119 ? 10.055 1.714 -11.343 1.00 98.75 119 SER A O 1
ATOM 921 N N . ILE A 1 120 ? 10.071 0.313 -13.095 1.00 98.69 120 ILE A N 1
ATOM 922 C CA . ILE A 1 120 ? 10.868 -0.753 -12.469 1.00 98.69 120 ILE A CA 1
ATOM 923 C C . ILE A 1 120 ? 12.214 -0.847 -13.184 1.00 98.69 120 ILE A C 1
ATOM 925 O O . ILE A 1 120 ? 12.263 -1.058 -14.396 1.00 98.69 120 ILE A O 1
ATOM 929 N N . HIS A 1 121 ? 13.286 -0.726 -12.408 1.00 97.94 121 HIS A N 1
ATOM 930 C CA . HIS A 1 121 ? 14.680 -0.714 -12.844 1.00 97.94 121 HIS A CA 1
ATOM 931 C C . HIS A 1 121 ? 15.545 -1.594 -11.939 1.00 97.94 121 HIS A C 1
ATOM 933 O O . HIS A 1 121 ? 15.125 -1.959 -10.838 1.00 97.94 121 HIS A O 1
ATOM 939 N N . ALA A 1 122 ? 16.747 -1.946 -12.396 1.00 94.06 122 ALA A N 1
ATOM 940 C CA . ALA A 1 122 ? 17.763 -2.562 -11.551 1.00 94.06 122 ALA A CA 1
ATOM 941 C C . ALA A 1 122 ? 19.080 -1.787 -11.644 1.00 94.06 122 ALA A C 1
ATOM 943 O O . ALA A 1 122 ? 19.606 -1.506 -12.720 1.00 94.06 122 ALA A O 1
ATOM 944 N N . ASN A 1 123 ? 19.657 -1.490 -10.488 1.00 86.38 123 ASN A N 1
ATOM 945 C CA . ASN A 1 123 ? 20.754 -0.553 -10.380 1.00 86.38 123 ASN A CA 1
ATOM 946 C C . ASN A 1 123 ? 22.091 -1.223 -10.723 1.00 86.38 123 ASN A C 1
ATOM 948 O O . ASN A 1 123 ? 22.250 -2.448 -10.692 1.00 86.38 123 ASN A O 1
ATOM 952 N N . LYS A 1 124 ? 23.108 -0.412 -11.006 1.00 85.75 124 LYS A N 1
ATOM 953 C CA . LYS A 1 124 ? 24.478 -0.878 -11.215 1.00 85.75 124 LYS A CA 1
ATOM 954 C C . LYS A 1 124 ? 25.469 0.204 -10.824 1.00 85.75 124 LYS A C 1
ATOM 956 O O . LYS A 1 124 ? 25.463 1.292 -11.392 1.00 85.75 124 LYS A O 1
ATOM 961 N N . PHE A 1 125 ? 26.389 -0.136 -9.926 1.00 83.12 125 PHE A N 1
ATOM 962 C CA . PHE A 1 125 ? 27.500 0.730 -9.532 1.00 83.12 125 PHE A CA 1
ATOM 963 C C . PHE A 1 125 ? 28.858 0.067 -9.763 1.00 83.12 125 PHE A C 1
ATOM 965 O O . PHE A 1 125 ? 28.967 -1.134 -9.995 1.00 83.12 125 PHE A O 1
ATOM 972 N N . SER A 1 126 ? 29.918 0.877 -9.698 1.00 80.75 126 SER A N 1
ATOM 973 C CA . SER A 1 126 ? 31.302 0.402 -9.779 1.00 80.75 126 SER A CA 1
ATOM 974 C C . SER A 1 126 ? 31.707 -0.446 -8.570 1.00 80.75 126 SER A C 1
ATOM 976 O O . SER A 1 126 ? 32.557 -1.322 -8.700 1.00 80.75 126 SER A O 1
ATOM 978 N N . ASN A 1 127 ? 31.100 -0.207 -7.401 1.00 81.94 127 ASN A N 1
ATOM 979 C CA . ASN A 1 127 ? 31.340 -0.988 -6.192 1.00 81.94 127 ASN A CA 1
ATOM 980 C C . ASN A 1 127 ? 30.365 -2.183 -6.110 1.00 81.94 127 ASN A C 1
ATOM 982 O O . ASN A 1 127 ? 29.181 -1.968 -5.836 1.00 81.94 127 ASN A O 1
ATOM 986 N N . PRO A 1 128 ? 30.842 -3.434 -6.259 1.00 86.31 128 PRO A N 1
ATOM 987 C CA . PRO A 1 128 ? 29.993 -4.626 -6.261 1.00 86.31 128 PRO A CA 1
ATOM 988 C C . PRO A 1 128 ? 29.466 -5.006 -4.870 1.00 86.31 128 PRO A C 1
ATOM 990 O O . PRO A 1 128 ? 28.701 -5.952 -4.750 1.00 86.31 128 PRO A O 1
ATOM 993 N N . ARG A 1 129 ? 29.878 -4.308 -3.802 1.00 85.88 129 ARG A N 1
ATOM 994 C CA . ARG A 1 129 ? 29.387 -4.563 -2.437 1.00 85.88 129 ARG A CA 1
ATOM 995 C C . ARG A 1 129 ? 28.094 -3.829 -2.111 1.00 85.88 129 ARG A C 1
ATOM 997 O O . ARG A 1 129 ? 27.507 -4.101 -1.073 1.00 85.88 129 ARG A O 1
ATOM 1004 N N . ILE A 1 130 ? 27.685 -2.862 -2.930 1.00 86.75 130 ILE A N 1
ATOM 1005 C CA . ILE A 1 130 ? 26.446 -2.118 -2.689 1.00 86.75 130 ILE A CA 1
ATOM 1006 C C . ILE A 1 130 ? 25.270 -3.040 -2.998 1.00 86.75 130 ILE A C 1
ATOM 1008 O O . ILE A 1 130 ? 25.289 -3.708 -4.027 1.00 86.75 130 ILE A O 1
ATOM 1012 N N . PHE A 1 131 ? 24.293 -3.094 -2.092 1.00 91.75 131 PHE A N 1
ATOM 1013 C CA . PHE A 1 131 ? 23.113 -3.940 -2.235 1.00 91.75 131 PHE A CA 1
ATOM 1014 C C . PHE A 1 131 ? 21.835 -3.269 -1.743 1.00 91.75 131 PHE A C 1
ATOM 1016 O O . PHE A 1 131 ? 21.903 -2.256 -1.048 1.00 91.75 131 PHE A O 1
ATOM 1023 N N . GLY A 1 132 ? 20.688 -3.834 -2.089 1.00 92.06 132 GLY A N 1
ATOM 1024 C CA . GLY A 1 132 ? 19.368 -3.486 -1.594 1.00 92.06 132 GLY A CA 1
ATOM 1025 C C . GLY A 1 132 ? 18.574 -2.644 -2.573 1.00 92.06 132 GLY A C 1
ATOM 1026 O O . GLY A 1 132 ? 19.134 -1.902 -3.383 1.00 92.06 132 GLY A O 1
ATOM 1027 N N . ALA A 1 133 ? 17.255 -2.697 -2.449 1.00 96.31 133 ALA A N 1
ATOM 1028 C CA . ALA A 1 133 ? 16.365 -1.874 -3.249 1.00 96.31 133 ALA A CA 1
ATOM 1029 C C . ALA A 1 133 ? 16.353 -0.403 -2.786 1.00 96.31 133 ALA A C 1
ATOM 1031 O O . ALA A 1 133 ? 16.703 -0.073 -1.640 1.00 96.31 133 ALA A O 1
ATOM 1032 N N . GLN A 1 134 ? 15.940 0.485 -3.686 1.00 97.19 134 GLN A N 1
ATOM 1033 C CA . GLN A 1 134 ? 15.773 1.917 -3.457 1.00 97.19 134 GLN A CA 1
ATOM 1034 C C . GLN A 1 134 ? 14.633 2.450 -4.328 1.00 97.19 134 GLN A C 1
ATOM 1036 O O . GLN A 1 134 ? 14.661 2.323 -5.548 1.00 97.19 134 GLN A O 1
ATOM 1041 N N . VAL A 1 135 ? 13.660 3.107 -3.708 1.00 98.44 135 VAL A N 1
ATOM 1042 C CA . VAL A 1 135 ? 12.567 3.783 -4.408 1.00 98.44 135 VAL A CA 1
ATOM 1043 C C . VAL A 1 135 ? 12.873 5.270 -4.528 1.00 98.44 135 VAL A C 1
ATOM 1045 O O . VAL A 1 135 ? 13.367 5.891 -3.577 1.00 98.44 135 VAL A O 1
ATOM 1048 N N . PHE A 1 136 ? 12.583 5.834 -5.696 1.00 98.38 136 PHE A N 1
ATOM 1049 C CA . PHE A 1 136 ? 12.791 7.233 -6.020 1.00 98.38 136 PHE A CA 1
ATOM 1050 C C . PHE A 1 136 ? 11.518 7.937 -6.483 1.00 98.38 136 PHE A C 1
ATOM 1052 O O . PHE A 1 136 ? 10.685 7.346 -7.170 1.00 98.38 136 PHE A O 1
ATOM 1059 N N . TYR A 1 137 ? 11.420 9.230 -6.180 1.00 98.19 137 TYR A N 1
ATOM 1060 C CA . TYR A 1 137 ? 10.313 10.092 -6.603 1.00 98.19 137 TYR A CA 1
ATOM 1061 C C . TYR A 1 137 ? 10.772 11.487 -7.018 1.00 98.19 137 TYR A C 1
ATOM 1063 O O . TYR A 1 137 ? 11.859 11.948 -6.658 1.00 98.19 137 TYR A O 1
ATOM 1071 N N . ASN A 1 138 ? 9.899 12.176 -7.754 1.00 95.31 138 ASN A N 1
ATOM 1072 C CA . ASN A 1 138 ? 10.078 13.582 -8.081 1.00 95.31 138 ASN A CA 1
ATOM 1073 C C . ASN A 1 138 ? 9.812 14.448 -6.831 1.00 95.31 138 ASN A C 1
ATOM 1075 O O . ASN A 1 138 ? 8.701 14.389 -6.299 1.00 95.31 138 ASN A O 1
ATOM 1079 N N . PRO A 1 139 ? 10.753 15.307 -6.390 1.00 91.38 139 PRO A N 1
ATOM 1080 C CA . PRO A 1 139 ? 10.568 16.162 -5.211 1.00 91.38 139 PRO A CA 1
ATOM 1081 C C . PRO A 1 139 ? 9.403 17.160 -5.320 1.00 91.38 139 PRO A C 1
ATOM 1083 O O . PRO A 1 139 ? 9.031 17.769 -4.323 1.00 91.38 139 PRO A O 1
ATOM 1086 N N . ARG A 1 140 ? 8.835 17.367 -6.515 1.00 92.44 140 ARG A N 1
ATOM 1087 C CA . ARG A 1 140 ? 7.704 18.280 -6.751 1.00 92.44 140 ARG A CA 1
ATOM 1088 C C . ARG A 1 140 ? 6.333 17.652 -6.474 1.00 92.44 140 ARG A C 1
ATOM 1090 O O . ARG A 1 140 ? 5.336 18.359 -6.579 1.00 92.44 140 ARG A O 1
ATOM 1097 N N . SER A 1 141 ? 6.257 16.351 -6.181 1.00 93.00 141 SER A N 1
ATOM 1098 C CA . SER A 1 141 ? 4.993 15.634 -5.979 1.00 93.00 141 SER A CA 1
ATOM 1099 C C . SER A 1 141 ? 4.961 14.939 -4.621 1.00 93.00 141 SER A C 1
ATOM 1101 O O . SER A 1 141 ? 5.608 13.913 -4.420 1.00 93.00 141 SER A O 1
ATOM 1103 N N . GLU A 1 142 ? 4.149 15.483 -3.716 1.00 92.06 142 GLU A N 1
ATOM 1104 C CA . GLU A 1 142 ? 3.941 14.919 -2.380 1.00 92.06 142 GLU A CA 1
ATOM 1105 C C . GLU A 1 142 ? 3.269 13.537 -2.435 1.00 92.06 142 GLU A C 1
ATOM 1107 O O . GLU A 1 142 ? 3.744 12.601 -1.803 1.00 92.06 142 GLU A O 1
ATOM 1112 N N . GLU A 1 143 ? 2.259 13.348 -3.293 1.00 92.62 143 GLU A N 1
ATOM 1113 C CA . GLU A 1 143 ? 1.663 12.018 -3.515 1.00 92.62 143 GLU A CA 1
ATOM 1114 C C . GLU A 1 143 ? 2.702 10.991 -4.007 1.00 92.62 143 GLU A C 1
ATOM 1116 O O . GLU A 1 143 ? 2.656 9.820 -3.635 1.00 92.62 143 GLU A O 1
ATOM 1121 N N . SER A 1 144 ? 3.663 11.408 -4.841 1.00 97.25 144 SER A N 1
ATOM 1122 C CA . SER A 1 144 ? 4.718 10.501 -5.312 1.00 97.25 144 SER A CA 1
ATOM 1123 C C . SER A 1 144 ? 5.711 10.150 -4.200 1.00 97.25 144 SER A C 1
ATOM 1125 O O . SER A 1 144 ? 6.239 9.033 -4.196 1.00 97.25 144 SER A O 1
ATOM 1127 N N . ARG A 1 145 ? 5.946 11.065 -3.244 1.00 96.75 145 ARG A N 1
ATOM 1128 C CA . ARG A 1 145 ? 6.706 10.787 -2.014 1.00 96.75 145 ARG A CA 1
ATOM 1129 C C . ARG A 1 145 ? 6.002 9.714 -1.192 1.00 96.75 145 ARG A C 1
ATOM 1131 O O . ARG A 1 145 ? 6.624 8.707 -0.870 1.00 96.75 145 ARG A O 1
ATOM 1138 N N . GLU A 1 146 ? 4.714 9.893 -0.917 1.00 94.31 146 GLU A N 1
ATOM 1139 C CA . GLU A 1 146 ? 3.916 8.958 -0.115 1.00 94.31 146 GLU A CA 1
ATOM 1140 C C . GLU A 1 146 ? 3.850 7.557 -0.738 1.00 94.31 146 GLU A C 1
ATOM 1142 O O . GLU A 1 146 ? 4.073 6.563 -0.042 1.00 94.31 146 GLU A O 1
ATOM 1147 N N . LEU A 1 147 ? 3.618 7.467 -2.055 1.00 97.25 147 LEU A N 1
ATOM 1148 C CA . LEU A 1 147 ? 3.666 6.201 -2.797 1.00 97.25 147 LEU A CA 1
ATOM 1149 C C . LEU A 1 147 ? 5.031 5.525 -2.649 1.00 97.25 147 LEU A C 1
ATOM 1151 O O . LEU A 1 147 ? 5.122 4.326 -2.384 1.00 97.25 147 LEU A O 1
ATOM 1155 N N . SER A 1 148 ? 6.102 6.301 -2.805 1.00 98.44 148 SER A N 1
ATOM 1156 C CA . SER A 1 148 ? 7.464 5.775 -2.756 1.00 98.44 148 SER A CA 1
ATOM 1157 C C . SER A 1 148 ? 7.862 5.295 -1.370 1.00 98.44 148 SER A C 1
ATOM 1159 O O . SER A 1 148 ? 8.534 4.274 -1.248 1.00 98.44 148 SER A O 1
ATOM 1161 N N . GLU A 1 149 ? 7.450 6.011 -0.326 1.00 96.38 149 GLU A N 1
ATOM 1162 C CA . GLU A 1 149 ? 7.667 5.616 1.064 1.00 96.38 149 GLU A CA 1
ATOM 1163 C C . GLU A 1 149 ? 6.898 4.342 1.400 1.00 96.38 149 GLU A C 1
ATOM 1165 O O . GLU A 1 149 ? 7.482 3.426 1.973 1.00 96.38 149 GLU A O 1
ATOM 1170 N N . ALA A 1 150 ? 5.635 4.232 0.979 1.00 93.31 150 ALA A N 1
ATOM 1171 C CA . ALA A 1 150 ? 4.847 3.020 1.184 1.00 93.31 150 ALA A CA 1
ATOM 1172 C C . ALA A 1 150 ? 5.495 1.794 0.513 1.00 93.31 150 ALA A C 1
ATOM 1174 O O . ALA A 1 150 ? 5.631 0.745 1.142 1.00 93.31 150 ALA A O 1
ATOM 1175 N N . ILE A 1 151 ? 5.962 1.936 -0.733 1.00 97.94 151 ILE A N 1
ATOM 1176 C CA . ILE A 1 151 ? 6.689 0.869 -1.440 1.00 97.94 151 ILE A CA 1
ATOM 1177 C C . ILE A 1 151 ? 8.018 0.548 -0.755 1.00 97.94 151 ILE A C 1
ATOM 1179 O O . ILE A 1 151 ? 8.333 -0.626 -0.558 1.00 97.94 151 ILE A O 1
ATOM 1183 N N . GLN A 1 152 ? 8.796 1.555 -0.357 1.00 97.69 152 GLN A N 1
ATOM 1184 C CA . GLN A 1 152 ? 10.079 1.331 0.305 1.00 97.69 152 GLN A CA 1
ATOM 1185 C C . GLN A 1 152 ? 9.907 0.591 1.639 1.00 97.69 152 GLN A C 1
ATOM 1187 O O . GLN A 1 152 ? 10.658 -0.345 1.903 1.00 97.69 152 GLN A O 1
ATOM 1192 N N . GLU A 1 153 ? 8.933 0.978 2.465 1.00 89.75 153 GLU A N 1
ATOM 1193 C CA . GLU A 1 153 ? 8.669 0.327 3.753 1.00 89.75 153 GLU A CA 1
ATOM 1194 C C . GLU A 1 153 ? 8.152 -1.107 3.581 1.00 89.75 153 GLU A C 1
ATOM 1196 O O . GLU A 1 153 ? 8.606 -2.007 4.288 1.00 89.75 153 GLU A O 1
ATOM 1201 N N . ALA A 1 154 ? 7.292 -1.366 2.590 1.00 86.56 154 ALA A N 1
ATOM 1202 C CA . ALA A 1 154 ? 6.843 -2.725 2.284 1.00 86.56 154 ALA A CA 1
ATOM 1203 C C . ALA A 1 154 ? 8.008 -3.636 1.851 1.00 86.56 154 ALA A C 1
ATOM 1205 O O . ALA A 1 154 ? 8.123 -4.773 2.312 1.00 86.56 154 ALA A O 1
ATOM 1206 N N . ILE A 1 155 ? 8.918 -3.121 1.016 1.00 92.00 155 ILE A N 1
ATOM 1207 C CA . ILE A 1 155 ? 10.145 -3.823 0.616 1.00 92.00 155 ILE A CA 1
ATOM 1208 C C . ILE A 1 155 ? 11.028 -4.128 1.831 1.00 92.00 155 ILE A C 1
ATOM 1210 O O . ILE A 1 155 ? 11.470 -5.269 1.981 1.00 92.00 155 ILE A O 1
ATOM 1214 N N . LYS A 1 156 ? 11.270 -3.145 2.710 1.00 88.12 156 LYS A N 1
ATOM 1215 C CA . LYS A 1 156 ? 12.053 -3.355 3.938 1.00 88.12 156 LYS A CA 1
ATOM 1216 C C . LYS A 1 156 ? 11.447 -4.451 4.805 1.00 88.12 156 LYS A C 1
ATOM 1218 O O . LYS A 1 156 ? 12.156 -5.368 5.212 1.00 88.12 156 LYS A O 1
ATOM 1223 N N . ALA A 1 157 ? 10.144 -4.362 5.062 1.00 7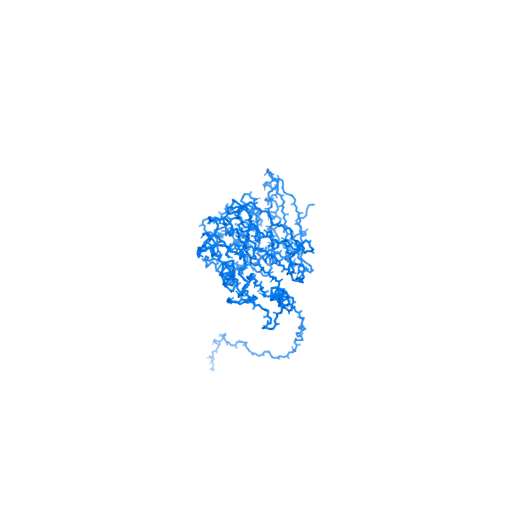5.62 157 ALA A N 1
ATOM 1224 C CA . ALA A 1 157 ? 9.442 -5.273 5.953 1.00 75.62 157 ALA A CA 1
ATOM 1225 C C . ALA A 1 157 ? 9.445 -6.717 5.428 1.00 75.62 157 ALA A C 1
ATOM 1227 O O . ALA A 1 157 ? 9.677 -7.647 6.201 1.00 75.62 157 ALA A O 1
ATOM 1228 N N . LEU A 1 158 ? 9.213 -6.907 4.123 1.00 73.25 158 LEU A N 1
ATOM 1229 C CA . LEU A 1 158 ? 9.064 -8.241 3.543 1.00 73.25 158 LEU A CA 1
ATOM 1230 C C . LEU A 1 158 ? 10.394 -8.885 3.139 1.00 73.25 158 LEU A C 1
ATOM 1232 O O . LEU A 1 158 ? 10.575 -10.087 3.334 1.00 73.25 158 LEU A O 1
ATOM 1236 N N . LEU A 1 159 ? 11.310 -8.117 2.542 1.00 83.06 159 LEU A N 1
ATOM 1237 C CA . LEU A 1 159 ? 12.546 -8.662 1.973 1.00 83.06 159 LEU A CA 1
ATOM 1238 C C . LEU A 1 159 ? 13.756 -8.499 2.885 1.00 83.06 159 LEU A C 1
ATOM 1240 O O . LEU A 1 159 ? 14.713 -9.254 2.726 1.00 83.06 159 LEU A O 1
ATOM 1244 N N . GLN A 1 160 ? 13.752 -7.500 3.778 1.00 84.19 160 GLN A N 1
ATOM 1245 C CA . GLN A 1 160 ? 14.900 -7.136 4.624 1.00 84.19 160 GLN A CA 1
ATOM 1246 C C . GLN A 1 160 ? 16.208 -6.963 3.823 1.00 84.19 160 GLN A C 1
ATOM 1248 O O . GLN A 1 160 ? 17.308 -7.124 4.345 1.00 84.19 160 GLN A O 1
ATOM 1253 N N . ASN A 1 161 ? 16.101 -6.639 2.528 1.00 82.44 161 ASN A N 1
ATOM 1254 C CA . ASN A 1 161 ? 17.244 -6.488 1.628 1.00 82.44 161 ASN A CA 1
ATOM 1255 C C . ASN A 1 161 ? 17.849 -5.076 1.680 1.00 82.44 161 ASN A C 1
ATOM 1257 O O . ASN A 1 161 ? 18.843 -4.808 1.013 1.00 82.44 161 ASN A O 1
ATOM 1261 N N . THR A 1 162 ? 17.238 -4.151 2.419 1.00 87.38 162 THR A N 1
ATOM 1262 C CA . THR A 1 162 ? 17.602 -2.735 2.450 1.00 87.38 162 THR A CA 1
ATOM 1263 C C . THR A 1 162 ? 17.155 -2.102 3.764 1.00 87.38 162 THR A C 1
ATOM 1265 O O . THR A 1 162 ? 16.095 -2.443 4.274 1.00 87.38 162 THR A O 1
ATOM 1268 N N . ASP A 1 163 ? 17.921 -1.128 4.259 1.00 86.88 163 ASP A N 1
ATOM 1269 C CA . ASP A 1 163 ? 17.525 -0.214 5.345 1.00 86.88 163 ASP A CA 1
ATOM 1270 C C . ASP A 1 163 ? 17.248 1.210 4.812 1.00 86.88 163 ASP A C 1
ATOM 1272 O O . ASP A 1 163 ? 17.054 2.162 5.569 1.00 86.88 163 ASP A O 1
ATOM 1276 N N . ARG A 1 164 ? 17.258 1.395 3.483 1.00 89.50 164 ARG A N 1
ATOM 1277 C CA . ARG A 1 164 ? 17.200 2.720 2.845 1.00 89.50 164 ARG A CA 1
ATOM 1278 C C . ARG A 1 164 ? 15.813 3.335 2.871 1.00 89.50 164 ARG A C 1
ATOM 1280 O O . ARG A 1 164 ? 14.826 2.648 2.674 1.00 89.50 164 ARG A O 1
ATOM 1287 N N . PHE A 1 165 ? 15.735 4.651 3.001 1.00 92.69 165 PHE A N 1
ATOM 1288 C CA . PHE A 1 165 ? 14.485 5.404 2.860 1.00 92.69 165 PHE A CA 1
ATOM 1289 C C . PHE A 1 165 ? 14.262 5.842 1.415 1.00 92.69 165 PHE A C 1
ATOM 1291 O O . PHE A 1 165 ? 15.233 6.015 0.676 1.00 92.69 165 PHE A O 1
ATOM 1298 N N . ALA A 1 166 ? 13.001 6.047 1.024 1.00 95.44 166 ALA A N 1
ATOM 1299 C CA . ALA A 1 166 ? 12.666 6.583 -0.290 1.00 95.44 166 ALA A CA 1
ATOM 1300 C C . ALA A 1 166 ? 13.382 7.923 -0.505 1.00 95.44 166 ALA A C 1
ATOM 1302 O O . ALA A 1 166 ? 13.501 8.733 0.418 1.00 95.44 166 ALA A O 1
ATOM 1303 N N . LYS A 1 167 ? 13.889 8.153 -1.716 1.00 95.81 167 LYS A N 1
ATOM 1304 C CA . LYS A 1 167 ? 14.787 9.277 -1.990 1.00 95.81 167 LYS A CA 1
ATOM 1305 C C . LYS A 1 167 ? 14.304 10.099 -3.176 1.00 95.81 167 LYS A C 1
ATOM 1307 O O . LYS A 1 167 ? 13.782 9.572 -4.148 1.00 95.81 167 LYS A O 1
ATOM 1312 N N . THR A 1 168 ? 14.526 11.403 -3.131 1.00 95.19 168 THR A N 1
ATOM 1313 C CA . THR A 1 168 ? 14.292 12.252 -4.296 1.00 95.19 168 THR A CA 1
ATOM 1314 C C . THR A 1 168 ? 15.286 11.928 -5.413 1.00 95.19 168 THR A C 1
ATOM 1316 O O . THR A 1 168 ? 16.444 11.575 -5.165 1.00 95.19 168 THR A O 1
ATOM 1319 N N . ILE A 1 169 ? 14.839 12.061 -6.657 1.00 94.50 169 ILE A N 1
ATOM 1320 C CA . ILE A 1 169 ? 15.700 12.010 -7.837 1.00 94.50 169 ILE A CA 1
ATOM 1321 C C . ILE A 1 169 ? 15.339 13.149 -8.788 1.00 94.50 169 ILE A C 1
ATOM 1323 O O . ILE A 1 169 ? 14.176 13.530 -8.905 1.00 94.50 169 ILE A O 1
ATOM 1327 N N . SER A 1 170 ? 16.359 13.687 -9.443 1.00 85.00 170 SER A N 1
ATOM 1328 C CA . SER A 1 170 ? 16.260 14.583 -10.592 1.00 85.00 170 SER A CA 1
ATOM 1329 C C . SER A 1 170 ? 17.024 13.959 -11.757 1.00 85.00 170 SER A C 1
ATOM 1331 O O . SER A 1 170 ? 17.790 13.010 -11.565 1.00 85.00 170 SER A O 1
ATOM 1333 N N . ASP A 1 171 ? 16.835 14.489 -12.960 1.00 88.00 171 ASP A N 1
ATOM 1334 C CA . ASP A 1 171 ? 17.594 14.112 -14.159 1.00 88.00 171 ASP A CA 1
ATOM 1335 C C . ASP A 1 171 ? 17.233 12.717 -14.701 1.00 88.00 171 ASP A C 1
ATOM 1337 O O . ASP A 1 171 ? 18.025 12.034 -15.360 1.00 88.00 171 ASP A O 1
ATOM 1341 N N . LYS A 1 172 ? 15.994 12.288 -14.446 1.00 92.44 172 LYS A N 1
ATOM 1342 C CA . LYS A 1 172 ? 15.384 11.092 -15.034 1.00 92.44 172 LYS A CA 1
ATOM 1343 C C . LYS A 1 172 ? 14.166 11.535 -15.821 1.00 92.44 172 LYS A C 1
ATOM 1345 O O . LYS A 1 172 ? 13.138 11.853 -15.235 1.00 92.44 172 LYS A O 1
ATOM 1350 N N . TYR A 1 173 ? 14.272 11.502 -17.152 1.00 96.62 173 TYR A N 1
ATOM 1351 C CA . TYR A 1 173 ? 13.281 12.098 -18.056 1.00 96.62 173 TYR A CA 1
ATOM 1352 C C . TYR A 1 173 ? 11.830 11.734 -17.711 1.00 96.62 173 TYR A C 1
ATOM 1354 O O . TYR A 1 173 ? 11.002 12.636 -17.604 1.00 96.62 173 TYR A O 1
ATOM 1362 N N . LEU A 1 174 ? 11.527 10.447 -17.494 1.00 97.19 174 LEU A N 1
ATOM 1363 C CA . LEU A 1 174 ? 10.177 10.011 -17.125 1.00 97.19 174 LEU A CA 1
ATOM 1364 C C . LEU A 1 174 ? 9.720 10.631 -15.798 1.00 97.19 174 LEU A C 1
ATOM 1366 O O . LEU A 1 174 ? 8.634 11.194 -15.737 1.00 97.19 174 LEU A O 1
ATOM 1370 N N . ILE A 1 175 ? 10.555 10.586 -14.759 1.00 97.25 175 ILE A N 1
ATOM 1371 C CA . ILE A 1 175 ? 10.225 11.130 -13.433 1.00 97.25 175 ILE A CA 1
ATOM 1372 C C . ILE A 1 175 ? 10.059 12.652 -13.475 1.00 97.25 175 ILE A C 1
ATOM 1374 O O . ILE A 1 175 ? 9.174 13.198 -12.817 1.00 97.25 175 ILE A O 1
ATOM 1378 N N . ASP A 1 176 ? 10.862 13.341 -14.283 1.00 96.00 176 ASP A N 1
ATOM 1379 C CA . ASP A 1 176 ? 10.832 14.798 -14.403 1.00 96.00 176 ASP A CA 1
ATOM 1380 C C . ASP A 1 176 ? 9.640 15.317 -15.227 1.00 96.00 176 ASP A C 1
ATOM 1382 O O . ASP A 1 176 ? 9.196 16.446 -15.007 1.00 96.00 176 ASP A O 1
ATOM 1386 N N . ASN A 1 177 ? 9.119 14.513 -16.166 1.00 97.38 177 ASN A N 1
ATOM 1387 C CA . ASN A 1 177 ? 8.091 14.925 -17.134 1.00 97.38 177 ASN A CA 1
ATOM 1388 C C . ASN A 1 177 ? 6.748 14.186 -16.989 1.00 97.38 177 ASN A C 1
ATOM 1390 O O . ASN A 1 177 ? 5.774 14.531 -17.673 1.00 97.38 177 ASN A O 1
ATOM 1394 N N . ALA A 1 178 ? 6.657 13.180 -16.118 1.00 96.56 178 ALA A N 1
ATOM 1395 C CA . ALA A 1 178 ? 5.388 12.560 -15.772 1.00 96.56 178 ALA A CA 1
ATOM 1396 C C . ALA A 1 178 ? 4.494 13.557 -15.017 1.00 96.56 178 ALA A C 1
ATOM 1398 O O . ALA A 1 178 ? 4.903 14.216 -14.066 1.00 96.56 178 ALA A O 1
ATOM 1399 N N . LYS A 1 179 ? 3.238 13.646 -15.450 1.00 95.94 179 LYS A N 1
ATOM 1400 C CA . LYS A 1 179 ? 2.166 14.459 -14.855 1.00 95.94 179 LYS A CA 1
ATOM 1401 C C . LYS A 1 179 ? 1.294 13.652 -13.891 1.00 95.94 179 LYS A C 1
ATOM 1403 O O . LYS A 1 179 ? 0.338 14.181 -13.335 1.00 95.94 179 LYS A O 1
ATOM 1408 N N . LYS A 1 180 ? 1.565 12.353 -13.780 1.00 95.50 180 LYS A N 1
ATOM 1409 C CA . LYS A 1 180 ? 0.850 11.393 -12.941 1.00 95.50 180 LYS A CA 1
ATOM 1410 C C . LYS A 1 180 ? 1.667 11.118 -11.686 1.00 95.50 180 LYS A C 1
ATOM 1412 O O . LYS A 1 180 ? 2.890 11.227 -11.721 1.00 95.50 180 LYS A O 1
ATOM 1417 N N . THR A 1 181 ? 0.998 10.713 -10.615 1.00 96.88 181 THR A N 1
ATOM 1418 C CA . THR A 1 181 ? 1.659 10.196 -9.413 1.00 96.88 181 THR A CA 1
ATOM 1419 C C . THR A 1 181 ? 2.457 8.950 -9.769 1.00 96.88 181 THR A C 1
ATOM 1421 O O . THR A 1 181 ? 1.944 8.063 -10.450 1.00 96.88 181 THR A O 1
ATOM 1424 N N . GLY A 1 182 ? 3.712 8.866 -9.343 1.00 97.81 182 GLY A N 1
ATOM 1425 C CA . GLY A 1 182 ? 4.497 7.670 -9.604 1.00 97.81 182 GLY A CA 1
ATOM 1426 C C . GLY A 1 182 ? 5.925 7.730 -9.110 1.00 97.81 182 GLY A C 1
ATOM 1427 O O . GLY A 1 182 ? 6.411 8.758 -8.640 1.00 97.81 182 GLY A O 1
ATOM 1428 N N . CYS A 1 183 ? 6.588 6.588 -9.207 1.00 98.62 183 CYS A N 1
ATOM 1429 C CA . CYS A 1 183 ? 7.917 6.376 -8.658 1.00 98.62 183 CYS A CA 1
ATOM 1430 C C . CYS A 1 183 ? 8.783 5.521 -9.586 1.00 98.62 183 CYS A C 1
ATOM 1432 O O . CYS A 1 183 ? 8.276 4.809 -10.457 1.00 98.62 183 CYS A O 1
ATOM 1434 N N . LEU A 1 184 ? 10.093 5.559 -9.351 1.00 98.69 184 LEU A N 1
ATOM 1435 C CA . LEU A 1 184 ? 11.069 4.639 -9.929 1.00 98.69 184 LEU A CA 1
ATOM 1436 C C . LEU A 1 184 ? 11.574 3.703 -8.833 1.00 98.69 184 LEU A C 1
ATOM 1438 O O . LEU A 1 184 ? 12.125 4.159 -7.835 1.00 98.69 184 LEU A O 1
ATOM 1442 N N . VAL A 1 185 ? 11.402 2.401 -9.013 1.00 98.62 185 VAL A N 1
ATOM 1443 C CA . VAL A 1 185 ? 11.873 1.368 -8.091 1.00 98.62 185 VAL A CA 1
ATOM 1444 C C . VAL A 1 185 ? 13.133 0.740 -8.673 1.00 98.62 185 VAL A C 1
ATOM 1446 O O . VAL A 1 185 ? 13.056 -0.004 -9.645 1.00 98.62 185 VAL A O 1
ATOM 1449 N N . GLU A 1 186 ? 14.284 1.014 -8.061 1.00 98.00 186 GLU A N 1
ATOM 1450 C CA . GLU A 1 186 ? 15.503 0.235 -8.279 1.00 98.00 186 GLU A CA 1
ATOM 1451 C C . GLU A 1 186 ? 15.450 -1.002 -7.380 1.00 98.00 186 GLU A C 1
ATOM 1453 O O . GLU A 1 186 ? 15.577 -0.895 -6.158 1.00 98.00 186 GLU A O 1
ATOM 1458 N N . VAL A 1 187 ? 15.236 -2.180 -7.962 1.00 96.75 187 VAL A N 1
ATOM 1459 C CA . VAL A 1 187 ? 14.901 -3.405 -7.210 1.00 96.75 187 VAL A CA 1
ATOM 1460 C C . VAL A 1 187 ? 16.094 -4.057 -6.493 1.00 96.75 187 VAL A C 1
ATOM 1462 O O . VAL A 1 187 ? 15.908 -4.898 -5.619 1.00 96.75 187 VAL A O 1
ATOM 1465 N N . GLY A 1 188 ? 17.316 -3.661 -6.844 1.00 94.25 188 GLY A N 1
ATOM 1466 C CA . GLY A 1 188 ? 18.582 -4.190 -6.328 1.00 94.25 188 GLY A CA 1
ATOM 1467 C C . GLY A 1 188 ? 19.735 -3.821 -7.263 1.00 94.25 188 GLY A C 1
ATOM 1468 O O . GLY A 1 188 ? 19.523 -3.091 -8.231 1.00 94.25 188 GLY A O 1
ATOM 1469 N N . PHE A 1 189 ? 20.950 -4.305 -7.000 1.00 93.00 189 PHE A N 1
ATOM 1470 C CA . PHE A 1 189 ? 22.154 -3.988 -7.772 1.00 93.00 189 PHE A CA 1
ATOM 1471 C C . PHE A 1 189 ? 22.672 -5.188 -8.570 1.00 93.00 189 PHE A C 1
ATOM 1473 O O . PHE A 1 189 ? 23.263 -6.113 -8.023 1.00 93.00 189 PHE A O 1
ATOM 1480 N N . LEU A 1 190 ? 22.608 -5.115 -9.900 1.00 91.56 190 LEU A N 1
ATOM 1481 C CA . LEU A 1 190 ? 23.178 -6.128 -10.800 1.00 91.56 190 LEU A CA 1
ATOM 1482 C C . LEU A 1 190 ? 24.713 -6.203 -10.752 1.00 91.56 190 LEU A C 1
ATOM 1484 O O . LEU A 1 190 ? 25.310 -7.183 -11.203 1.00 91.56 190 LEU A O 1
ATOM 1488 N N . SER A 1 191 ? 25.369 -5.165 -10.222 1.00 89.38 191 SER A N 1
ATOM 1489 C CA . SER A 1 191 ? 26.807 -5.173 -9.928 1.00 89.38 191 SER A CA 1
ATOM 1490 C C . SER A 1 191 ? 27.175 -6.055 -8.735 1.00 89.38 191 SER A C 1
ATOM 1492 O O . SER A 1 191 ? 28.341 -6.425 -8.612 1.00 89.38 191 SER A O 1
ATOM 1494 N N . ASN A 1 192 ? 26.221 -6.364 -7.854 1.00 92.44 192 ASN A N 1
ATOM 1495 C CA . ASN A 1 192 ? 26.437 -7.240 -6.713 1.00 92.44 192 ASN A CA 1
ATOM 1496 C C . ASN A 1 192 ? 26.136 -8.693 -7.117 1.00 92.44 192 ASN A C 1
ATOM 1498 O O . ASN A 1 192 ? 25.011 -8.970 -7.523 1.00 92.44 192 ASN A O 1
ATOM 1502 N N . PRO A 1 193 ? 27.100 -9.630 -7.030 1.00 90.88 193 PRO A N 1
ATOM 1503 C CA . PRO A 1 193 ? 26.897 -11.006 -7.487 1.00 90.88 193 PRO A CA 1
ATOM 1504 C C . PRO A 1 193 ? 25.761 -11.751 -6.775 1.00 90.88 193 PRO A C 1
ATOM 1506 O O . PRO A 1 193 ? 25.047 -12.515 -7.421 1.00 90.88 193 PRO A O 1
ATOM 1509 N N . GLU A 1 194 ? 25.575 -11.519 -5.473 1.00 91.62 194 GLU A N 1
ATOM 1510 C CA . GLU A 1 194 ? 24.510 -12.170 -4.701 1.00 91.62 194 GLU A CA 1
ATOM 1511 C C . GLU A 1 194 ? 23.144 -11.605 -5.087 1.00 91.62 194 GLU A C 1
ATOM 1513 O O . GLU A 1 194 ? 22.213 -12.363 -5.352 1.00 91.62 194 GLU A O 1
ATOM 1518 N N . GLU A 1 195 ? 23.024 -10.280 -5.221 1.00 93.00 195 GLU A N 1
ATOM 1519 C CA . GLU A 1 195 ? 21.777 -9.683 -5.705 1.00 93.00 195 GLU A CA 1
ATOM 1520 C C . GLU A 1 195 ? 21.485 -10.036 -7.155 1.00 93.00 195 GLU A C 1
ATOM 1522 O O . GLU A 1 195 ? 20.343 -10.333 -7.466 1.00 93.00 195 GLU A O 1
ATOM 1527 N N . ALA A 1 196 ? 22.483 -10.071 -8.038 1.00 92.12 196 ALA A N 1
ATOM 1528 C CA . ALA A 1 196 ? 22.287 -10.492 -9.421 1.00 92.12 196 ALA A CA 1
ATOM 1529 C C . ALA A 1 196 ? 21.718 -11.918 -9.497 1.00 92.12 196 ALA A C 1
ATOM 1531 O O . ALA A 1 196 ? 20.854 -12.186 -10.328 1.00 92.12 196 ALA A O 1
ATOM 1532 N N . LYS A 1 197 ? 22.160 -12.813 -8.603 1.00 92.19 197 LYS A N 1
ATOM 1533 C CA . LYS A 1 197 ? 21.658 -14.188 -8.502 1.00 92.19 197 LYS A CA 1
ATOM 1534 C C . LYS A 1 197 ? 20.251 -14.260 -7.902 1.00 92.19 197 LYS A C 1
ATOM 1536 O O . LYS A 1 197 ? 19.440 -15.050 -8.366 1.00 92.19 1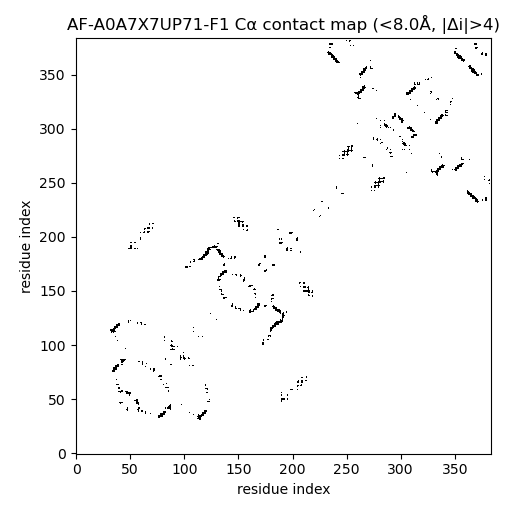97 LYS A O 1
ATOM 1541 N N . MET A 1 198 ? 19.945 -13.437 -6.898 1.00 94.19 198 MET A N 1
ATOM 1542 C CA . MET A 1 198 ? 18.585 -13.331 -6.354 1.00 94.19 198 MET A CA 1
ATOM 1543 C C . MET A 1 198 ? 17.620 -12.709 -7.368 1.00 94.19 198 MET A C 1
ATOM 1545 O O . MET A 1 198 ? 16.504 -13.176 -7.528 1.00 94.19 198 MET A O 1
ATOM 1549 N N . LEU A 1 199 ? 18.041 -11.685 -8.107 1.00 94.69 199 LEU A N 1
ATOM 1550 C CA . LEU A 1 199 ? 17.204 -10.987 -9.081 1.00 94.69 199 LEU A CA 1
ATOM 1551 C C . LEU A 1 199 ? 16.848 -11.844 -10.301 1.00 94.69 199 LEU A C 1
ATOM 1553 O O . LEU A 1 199 ? 15.898 -11.505 -11.002 1.00 94.69 199 LEU A O 1
ATOM 1557 N N . THR A 1 200 ? 17.560 -12.944 -10.558 1.00 93.25 200 THR A N 1
ATOM 1558 C CA . THR A 1 200 ? 17.178 -13.954 -11.560 1.00 93.25 200 THR A CA 1
ATOM 1559 C C . THR A 1 200 ? 16.383 -15.120 -10.980 1.00 93.25 200 THR A C 1
ATOM 1561 O O . THR A 1 200 ? 15.825 -15.900 -11.750 1.00 93.25 200 THR A O 1
ATOM 1564 N N . ASP A 1 201 ? 16.299 -15.238 -9.654 1.00 94.38 201 ASP A N 1
ATOM 1565 C CA . ASP A 1 201 ? 15.479 -16.245 -8.991 1.00 94.38 201 ASP A CA 1
ATOM 1566 C C . ASP A 1 201 ? 13.996 -15.874 -9.086 1.00 94.38 201 ASP A C 1
ATOM 1568 O O . ASP A 1 201 ? 13.566 -14.781 -8.706 1.00 94.38 201 ASP A O 1
ATOM 1572 N N . GLU A 1 202 ? 13.193 -16.802 -9.598 1.00 93.00 202 GLU A N 1
ATOM 1573 C CA . GLU A 1 202 ? 11.784 -16.546 -9.875 1.00 93.00 202 GLU A CA 1
ATOM 1574 C C . GLU A 1 202 ? 10.976 -16.254 -8.600 1.00 93.00 202 GLU A C 1
ATOM 1576 O O . GLU A 1 202 ? 10.094 -15.388 -8.605 1.00 93.00 202 GLU A O 1
ATOM 1581 N N . HIS A 1 203 ? 11.294 -16.941 -7.502 1.00 88.88 203 HIS A N 1
ATOM 1582 C CA . HIS A 1 203 ? 10.590 -16.780 -6.235 1.00 88.88 203 HIS A CA 1
ATOM 1583 C C . HIS A 1 203 ? 10.961 -15.458 -5.551 1.00 88.88 203 HIS A C 1
ATOM 1585 O O . HIS A 1 203 ? 10.109 -14.792 -4.960 1.00 88.88 203 HIS A O 1
ATOM 1591 N N . TYR A 1 204 ? 12.217 -15.025 -5.665 1.00 92.69 204 TYR A N 1
ATOM 1592 C CA . TYR A 1 204 ? 12.637 -13.703 -5.213 1.00 92.69 204 TYR A CA 1
ATOM 1593 C C . TYR A 1 204 ? 11.972 -12.584 -6.022 1.00 92.69 204 TYR A C 1
ATOM 1595 O O . TYR A 1 204 ? 11.456 -11.634 -5.432 1.00 92.69 204 TYR A O 1
ATOM 1603 N N . GLN A 1 205 ? 11.912 -12.709 -7.353 1.00 97.06 205 GLN A N 1
ATOM 1604 C CA . GLN A 1 205 ? 11.188 -11.761 -8.209 1.00 97.06 205 GLN A CA 1
ATOM 1605 C C . GLN A 1 205 ? 9.709 -11.653 -7.817 1.00 97.06 205 GLN A C 1
ATOM 1607 O O . GLN A 1 205 ? 9.154 -10.555 -7.805 1.00 97.06 205 GLN A O 1
ATOM 1612 N N . GLU A 1 206 ? 9.071 -12.776 -7.481 1.00 85.62 206 GLU A N 1
ATOM 1613 C CA . GLU A 1 206 ? 7.686 -12.813 -7.012 1.00 85.62 206 GLU A CA 1
ATOM 1614 C C . GLU A 1 206 ? 7.511 -12.112 -5.664 1.00 85.62 206 GLU A C 1
ATOM 1616 O O . GLU A 1 206 ? 6.652 -11.241 -5.546 1.00 85.62 206 GLU A O 1
ATOM 1621 N N . LYS A 1 207 ? 8.371 -12.396 -4.677 1.00 84.31 207 LYS A N 1
ATOM 1622 C CA . LYS A 1 207 ? 8.365 -11.681 -3.389 1.00 84.31 207 LYS A CA 1
ATOM 1623 C C . LYS A 1 207 ? 8.577 -10.182 -3.562 1.00 84.31 207 LYS A C 1
ATOM 1625 O O . LYS A 1 207 ? 7.949 -9.389 -2.867 1.00 84.31 207 LYS A O 1
ATOM 1630 N N . LEU A 1 208 ? 9.448 -9.785 -4.485 1.00 95.88 208 LEU A N 1
ATOM 1631 C CA . LEU A 1 208 ? 9.731 -8.383 -4.750 1.00 95.88 208 LEU A CA 1
ATOM 1632 C C . LEU A 1 208 ? 8.551 -7.682 -5.426 1.00 95.88 208 LEU A C 1
ATOM 1634 O O . LEU A 1 208 ? 8.156 -6.599 -4.998 1.00 95.88 208 LEU A O 1
ATOM 1638 N N . ALA A 1 209 ? 7.935 -8.322 -6.420 1.00 96.25 209 ALA A N 1
ATOM 1639 C CA . ALA A 1 209 ? 6.690 -7.849 -7.013 1.00 96.25 209 ALA A CA 1
ATOM 1640 C C . ALA A 1 209 ? 5.565 -7.749 -5.970 1.00 96.25 209 ALA A C 1
ATOM 1642 O O . ALA A 1 209 ? 4.840 -6.757 -5.957 1.00 96.25 209 ALA A O 1
ATOM 1643 N N . TYR A 1 210 ? 5.457 -8.724 -5.062 1.00 83.56 210 TYR A N 1
ATOM 1644 C CA . TYR A 1 210 ? 4.476 -8.713 -3.979 1.00 83.56 210 TYR A CA 1
ATOM 1645 C C . TYR A 1 210 ? 4.741 -7.588 -2.967 1.00 83.56 210 TYR A C 1
ATOM 1647 O O . TYR A 1 210 ? 3.809 -6.903 -2.563 1.00 83.56 210 TYR A O 1
ATOM 1655 N N . ALA A 1 211 ? 6.001 -7.307 -2.615 1.00 86.44 211 ALA A N 1
ATOM 1656 C CA . ALA A 1 211 ? 6.348 -6.160 -1.772 1.00 86.44 211 ALA A CA 1
ATOM 1657 C C . ALA A 1 211 ? 5.951 -4.824 -2.420 1.00 86.44 211 ALA A C 1
ATOM 1659 O O . ALA A 1 211 ? 5.381 -3.957 -1.757 1.00 86.44 211 ALA A O 1
ATOM 1660 N N . ILE A 1 212 ? 6.213 -4.662 -3.723 1.00 97.94 212 ILE A N 1
ATOM 1661 C CA . ILE A 1 212 ? 5.783 -3.473 -4.470 1.00 97.94 212 ILE A CA 1
ATOM 1662 C C . ILE A 1 212 ? 4.254 -3.384 -4.483 1.00 97.94 212 ILE A C 1
ATOM 1664 O O . ILE A 1 212 ? 3.709 -2.315 -4.216 1.00 97.94 212 ILE A O 1
ATOM 1668 N N . PHE A 1 213 ? 3.562 -4.498 -4.734 1.00 95.25 213 PHE A N 1
ATOM 1669 C CA . PHE A 1 213 ? 2.106 -4.581 -4.657 1.00 95.25 213 PHE A CA 1
ATOM 1670 C C . PHE A 1 213 ? 1.584 -4.148 -3.284 1.00 95.25 213 PHE A C 1
ATOM 1672 O O . PHE A 1 213 ? 0.719 -3.284 -3.237 1.00 95.25 213 PHE A O 1
ATOM 1679 N N . LEU A 1 214 ? 2.129 -4.670 -2.180 1.00 80.44 214 LEU A N 1
ATOM 1680 C CA . LEU A 1 214 ? 1.728 -4.290 -0.822 1.00 80.44 214 LEU A CA 1
ATOM 1681 C C . LEU A 1 214 ? 1.963 -2.805 -0.549 1.00 80.44 214 LEU A C 1
ATOM 1683 O O . LEU A 1 214 ? 1.139 -2.166 0.095 1.00 80.44 214 LEU A O 1
ATOM 1687 N N . GLY A 1 215 ? 3.050 -2.233 -1.065 1.00 88.81 215 GLY A N 1
ATOM 1688 C CA . GLY A 1 215 ? 3.310 -0.800 -0.976 1.00 88.81 215 GLY A CA 1
ATOM 1689 C C . GLY A 1 215 ? 2.304 0.042 -1.757 1.00 88.81 215 GLY A C 1
ATOM 1690 O O . GLY A 1 215 ? 1.781 1.021 -1.230 1.00 88.81 215 GLY A O 1
ATOM 1691 N N . ILE A 1 216 ? 1.985 -0.359 -2.991 1.00 94.44 216 ILE A N 1
ATOM 1692 C CA . ILE A 1 216 ? 0.942 0.279 -3.807 1.00 94.44 216 ILE A CA 1
ATOM 1693 C C . ILE A 1 216 ? -0.418 0.130 -3.132 1.00 94.44 216 ILE A C 1
ATOM 1695 O O . ILE A 1 216 ? -1.148 1.108 -3.044 1.00 94.44 216 ILE A O 1
ATOM 1699 N N . ALA A 1 217 ? -0.759 -1.061 -2.645 1.00 83.31 217 ALA A N 1
ATOM 1700 C CA . ALA A 1 217 ? -1.999 -1.336 -1.941 1.00 83.31 217 ALA A CA 1
ATOM 1701 C C . ALA A 1 217 ? -2.068 -0.514 -0.658 1.00 83.31 217 ALA A C 1
ATOM 1703 O O . ALA A 1 217 ? -3.083 0.111 -0.435 1.00 83.31 217 ALA A O 1
ATOM 1704 N N . SER A 1 218 ? -0.989 -0.407 0.118 1.00 80.25 218 SER A N 1
ATOM 1705 C CA . SER A 1 218 ? -0.923 0.438 1.314 1.00 80.25 218 SER A CA 1
ATOM 1706 C C . SER A 1 218 ? -1.017 1.925 0.984 1.00 80.25 218 SER A C 1
ATOM 1708 O O . SER A 1 218 ? -1.652 2.657 1.724 1.00 80.25 218 SER A O 1
ATOM 1710 N N . PHE A 1 219 ? -0.435 2.400 -0.119 1.00 85.88 219 PHE A N 1
ATOM 1711 C CA . PHE A 1 219 ? -0.610 3.780 -0.580 1.00 85.88 219 PHE A CA 1
ATOM 1712 C C . PHE A 1 219 ? -2.037 4.031 -1.053 1.00 85.88 219 PHE A C 1
ATOM 1714 O O . PHE A 1 219 ? -2.653 5.016 -0.675 1.00 85.88 219 PHE A O 1
ATOM 1721 N N . LEU A 1 220 ? -2.578 3.135 -1.875 1.00 80.06 220 LEU A N 1
ATOM 1722 C CA . LEU A 1 220 ? -3.936 3.218 -2.387 1.00 80.06 220 LEU A CA 1
ATOM 1723 C C . LEU A 1 220 ? -4.960 2.995 -1.293 1.00 80.06 220 LEU A C 1
ATOM 1725 O O . LEU A 1 220 ? -6.042 3.528 -1.423 1.00 80.06 220 LEU A O 1
ATOM 1729 N N . ASP A 1 221 ? -4.631 2.252 -0.246 1.00 68.19 221 ASP A N 1
ATOM 1730 C CA . ASP A 1 221 ? -5.454 2.037 0.931 1.00 68.19 221 ASP A CA 1
ATOM 1731 C C . ASP A 1 221 ? -5.247 3.140 1.952 1.00 68.19 221 ASP A C 1
ATOM 1733 O O . ASP A 1 221 ? -6.212 3.516 2.568 1.00 68.19 221 ASP A O 1
ATOM 1737 N N . LYS A 1 222 ? -4.080 3.786 2.046 1.00 55.75 222 LYS A N 1
ATOM 1738 C CA . LYS A 1 222 ? -3.933 5.126 2.641 1.00 55.75 222 LYS A CA 1
ATOM 1739 C C . LYS A 1 222 ? -4.704 6.177 1.852 1.00 55.75 222 LYS A C 1
ATOM 1741 O O . LYS A 1 222 ? -5.102 7.172 2.434 1.00 55.75 222 LYS A O 1
ATOM 1746 N N . ASN A 1 223 ? -4.952 5.912 0.567 1.00 46.03 223 ASN A N 1
ATOM 1747 C CA . ASN A 1 223 ? -5.752 6.724 -0.341 1.00 46.03 223 ASN A CA 1
ATOM 1748 C C . ASN A 1 223 ? -7.208 6.266 -0.527 1.00 46.03 223 ASN A C 1
ATOM 1750 O O . ASN A 1 223 ? -8.008 7.011 -1.074 1.00 46.03 223 ASN A O 1
ATOM 1754 N N . ARG A 1 224 ? -7.599 5.106 0.010 1.00 40.66 224 ARG A N 1
ATOM 1755 C CA . ARG A 1 224 ? -8.987 4.746 0.355 1.00 40.66 224 ARG A CA 1
ATOM 1756 C C . ARG A 1 224 ? -9.276 5.207 1.781 1.00 40.66 224 ARG A C 1
ATOM 1758 O O . ARG A 1 224 ? -10.332 5.752 2.064 1.00 40.66 224 ARG A O 1
ATOM 1765 N N . CYS A 1 225 ? -8.255 5.138 2.626 1.00 33.41 225 CYS A N 1
ATOM 1766 C CA . CYS A 1 225 ? -8.046 5.887 3.853 1.00 33.41 225 CYS A CA 1
ATOM 1767 C C . CYS A 1 225 ? -7.664 7.355 3.594 1.00 33.41 225 CYS A C 1
ATOM 1769 O O . CYS A 1 225 ? -7.364 8.090 4.535 1.00 33.41 225 CYS A O 1
ATOM 1771 N N . LEU A 1 226 ? -7.862 7.848 2.360 1.00 36.16 226 LEU A N 1
ATOM 1772 C CA . LEU A 1 226 ? -8.348 9.208 2.152 1.00 36.16 226 LEU A CA 1
ATOM 1773 C C . LEU A 1 226 ? -9.845 9.273 2.529 1.00 36.16 226 LEU A C 1
ATOM 1775 O O . LEU A 1 226 ? -10.628 9.969 1.893 1.00 36.16 226 LEU A O 1
ATOM 1779 N N . TRP A 1 227 ? -10.218 8.707 3.684 1.00 41.09 227 TRP A N 1
ATOM 1780 C CA . TRP A 1 227 ? -11.154 9.399 4.569 1.00 41.09 227 TRP A CA 1
ATOM 1781 C C . TRP A 1 227 ? -10.604 10.773 5.000 1.00 41.09 227 TRP A C 1
ATOM 1783 O O . TRP A 1 227 ? -11.335 11.559 5.597 1.00 41.09 227 TRP A O 1
ATOM 1793 N N . TYR A 1 228 ? -9.348 11.100 4.662 1.00 38.44 228 TYR A N 1
ATOM 1794 C CA . TYR A 1 228 ? -8.763 12.417 4.868 1.00 38.44 228 TYR A CA 1
ATOM 1795 C C . TYR A 1 228 ? -9.128 13.498 3.836 1.00 38.44 228 TYR A C 1
ATOM 1797 O O . TYR A 1 228 ? -9.165 14.641 4.262 1.00 38.44 228 TYR A O 1
ATOM 1805 N N . ASN A 1 229 ? -9.394 13.243 2.541 1.00 33.69 229 ASN A N 1
ATOM 1806 C CA . ASN A 1 229 ? -9.550 14.368 1.583 1.00 33.69 229 ASN A CA 1
ATOM 1807 C C . ASN A 1 229 ? -10.420 14.128 0.324 1.00 33.69 229 ASN A C 1
ATOM 1809 O O . ASN A 1 229 ? -10.241 14.832 -0.670 1.00 33.69 229 ASN A O 1
ATOM 1813 N N . THR A 1 230 ? -11.412 13.231 0.342 1.00 34.03 230 THR A N 1
ATOM 1814 C CA . THR A 1 230 ? -12.416 13.169 -0.751 1.00 34.03 230 THR A CA 1
ATOM 1815 C C . THR A 1 230 ? -13.860 12.996 -0.293 1.00 34.03 230 THR A C 1
ATOM 1817 O O . THR A 1 230 ? -14.662 12.405 -0.994 1.00 34.03 230 THR A O 1
ATOM 1820 N N . TRP A 1 231 ? -14.235 13.626 0.818 1.00 36.62 231 TRP A N 1
ATOM 1821 C CA . TRP A 1 231 ? -15.566 14.220 0.971 1.00 36.62 231 TRP A CA 1
ATOM 1822 C C . TRP A 1 231 ? -15.368 15.509 1.758 1.00 36.62 231 TRP A C 1
ATOM 1824 O O . TRP A 1 231 ? -14.825 15.489 2.862 1.00 36.62 231 TRP A O 1
ATOM 1834 N N . GLY A 1 232 ? -15.764 16.652 1.198 1.00 38.62 232 GLY A N 1
ATOM 1835 C CA . GLY A 1 232 ? -16.094 17.763 2.081 1.00 38.62 232 GLY A CA 1
ATOM 1836 C C . GLY A 1 232 ? -17.196 17.236 2.993 1.00 38.62 232 GLY A C 1
ATOM 1837 O O . GLY A 1 232 ? -18.230 16.877 2.445 1.00 38.62 232 GLY A O 1
ATOM 1838 N N . GLU A 1 233 ? -16.914 17.122 4.301 1.00 50.06 233 GLU A N 1
ATOM 1839 C CA . GLU A 1 233 ? -17.798 16.691 5.414 1.00 50.06 233 GLU A CA 1
ATOM 1840 C C . GLU A 1 233 ? -17.369 15.438 6.229 1.00 50.06 233 GLU A C 1
ATOM 1842 O O . GLU A 1 233 ? -18.132 15.012 7.085 1.00 50.06 233 GLU A O 1
ATOM 1847 N N . THR A 1 234 ? -16.157 14.861 6.115 1.00 64.56 234 THR A N 1
ATOM 1848 C CA . THR A 1 234 ? -15.706 13.895 7.158 1.00 64.56 234 THR A CA 1
ATOM 1849 C C . THR A 1 234 ? -15.384 14.638 8.457 1.00 64.56 234 THR A C 1
ATOM 1851 O O . THR A 1 234 ? -14.409 15.394 8.524 1.00 64.56 234 THR A O 1
ATOM 1854 N N . MET A 1 235 ? -16.157 14.402 9.518 1.00 80.12 235 MET A N 1
ATOM 1855 C CA . MET A 1 235 ? -15.836 14.950 10.832 1.00 80.12 235 MET A CA 1
ATOM 1856 C C . MET A 1 235 ? -14.692 14.162 11.462 1.00 80.12 235 MET A C 1
ATOM 1858 O O . MET A 1 235 ? -14.744 12.937 11.573 1.00 80.12 235 MET A O 1
ATOM 1862 N N . VAL A 1 236 ? -13.663 14.879 11.908 1.00 85.06 236 VAL A N 1
ATOM 1863 C CA . VAL A 1 236 ? -12.499 14.310 12.589 1.00 85.06 236 VAL A CA 1
ATOM 1864 C C . VAL A 1 236 ? -12.289 15.018 13.915 1.00 85.06 236 VAL A C 1
ATOM 1866 O O . VAL A 1 236 ? -12.379 16.245 13.999 1.00 85.06 236 VAL A O 1
ATOM 1869 N N . LYS A 1 237 ? -11.949 14.249 14.948 1.00 87.38 237 LYS A N 1
ATOM 1870 C CA . LYS A 1 237 ? -11.548 14.796 16.239 1.00 87.38 237 LYS A CA 1
ATOM 1871 C C . LYS A 1 237 ? -10.423 13.991 16.868 1.00 87.38 237 LYS A C 1
ATOM 1873 O O . LYS A 1 237 ? -10.492 12.769 16.916 1.00 87.38 237 LYS A O 1
ATOM 1878 N N . GLU A 1 238 ? -9.432 14.682 17.418 1.00 91.94 238 GLU A N 1
ATOM 1879 C CA . GLU A 1 238 ? -8.358 14.076 18.205 1.00 91.94 238 GLU A CA 1
ATOM 1880 C C . GLU A 1 238 ? -8.484 14.468 19.678 1.00 91.94 238 GLU A C 1
ATOM 1882 O O . GLU A 1 238 ? -8.801 15.613 20.008 1.00 91.94 238 GLU A O 1
ATOM 1887 N N . ILE A 1 239 ? -8.260 13.498 20.562 1.00 93.19 239 ILE A N 1
ATOM 1888 C CA . ILE A 1 239 ? -8.228 13.674 22.013 1.00 93.19 239 ILE A CA 1
ATOM 1889 C C . ILE A 1 239 ? -7.043 12.911 22.598 1.00 93.19 239 ILE A C 1
ATOM 1891 O O . ILE A 1 239 ? -6.630 11.871 22.082 1.00 93.19 239 ILE A O 1
ATOM 1895 N N . GLU A 1 240 ? -6.508 13.409 23.705 1.00 94.94 240 GLU A N 1
ATOM 1896 C CA . GLU A 1 240 ? -5.491 12.697 24.470 1.00 94.94 240 GLU A CA 1
ATOM 1897 C C . GLU A 1 240 ? -6.139 11.962 25.645 1.00 94.94 240 GLU A C 1
ATOM 1899 O O . GLU A 1 240 ? -7.013 12.498 26.324 1.00 94.94 240 GLU A O 1
ATOM 1904 N N . ILE A 1 241 ? -5.701 10.727 25.871 1.00 95.12 241 ILE A N 1
ATOM 1905 C CA . ILE A 1 241 ? -6.126 9.869 26.975 1.00 95.12 241 ILE A CA 1
ATOM 1906 C C . ILE A 1 241 ? -4.895 9.543 27.810 1.00 95.12 241 ILE A C 1
ATOM 1908 O O . ILE A 1 241 ? -3.871 9.128 27.271 1.00 95.12 241 ILE A O 1
ATOM 1912 N N . TYR A 1 242 ? -4.984 9.718 29.122 1.00 94.94 242 TYR A N 1
ATOM 1913 C CA . TYR A 1 242 ? -3.853 9.613 30.044 1.00 94.94 242 TYR A CA 1
ATOM 1914 C C . TYR A 1 242 ? -3.924 8.386 30.954 1.00 94.94 242 TYR A C 1
ATOM 1916 O O . TYR A 1 242 ? -2.965 8.096 31.674 1.00 94.94 242 TYR A O 1
ATOM 1924 N N . SER A 1 243 ? -5.038 7.650 30.941 1.00 95.56 243 SER A N 1
ATOM 1925 C CA . SER A 1 243 ? -5.239 6.478 31.793 1.00 95.56 243 SER A CA 1
ATOM 1926 C C . SER A 1 243 ? -6.205 5.454 31.192 1.00 95.56 243 SER A C 1
ATOM 1928 O O . SER A 1 243 ? -7.009 5.757 30.310 1.00 95.56 243 SER A O 1
ATOM 1930 N N . GLU A 1 244 ? -6.162 4.223 31.713 1.00 95.19 244 GLU A N 1
ATOM 1931 C CA . GLU A 1 244 ? -7.131 3.176 31.365 1.00 95.19 244 GLU A CA 1
ATOM 1932 C C . GLU A 1 244 ? -8.567 3.601 31.717 1.00 95.19 244 GLU A C 1
ATOM 1934 O O . GLU A 1 244 ? -9.484 3.413 30.921 1.00 95.19 244 GLU A O 1
ATOM 1939 N N . SER A 1 245 ? -8.757 4.246 32.872 1.00 96.69 245 SER A N 1
ATOM 1940 C CA . SER A 1 245 ? -10.057 4.757 33.320 1.00 96.69 245 SER A CA 1
ATOM 1941 C C . SER A 1 245 ? -10.634 5.812 32.375 1.00 96.69 245 SER A C 1
ATOM 1943 O O . SER A 1 245 ? -11.837 5.818 32.124 1.00 96.69 245 SER A O 1
ATOM 1945 N N . GLU A 1 246 ? -9.796 6.683 31.809 1.00 96.62 246 GLU A N 1
ATOM 1946 C CA . GLU A 1 246 ? -10.224 7.651 30.793 1.00 96.62 246 GLU A CA 1
ATOM 1947 C C . GLU A 1 246 ? -10.608 6.977 29.474 1.00 96.62 246 GLU A C 1
ATOM 1949 O O . GLU A 1 246 ? -11.603 7.369 28.864 1.00 96.62 246 GLU A O 1
ATOM 1954 N N . MET A 1 247 ? -9.881 5.931 29.062 1.00 96.69 247 MET A N 1
ATOM 1955 C CA . MET A 1 247 ? -10.239 5.125 27.890 1.00 96.69 247 MET A CA 1
ATOM 1956 C C . MET A 1 247 ? -11.589 4.417 28.090 1.00 96.69 247 MET A C 1
ATOM 1958 O O . MET A 1 247 ? -12.435 4.418 27.196 1.00 96.69 247 MET A O 1
ATOM 1962 N N . ILE A 1 248 ? -11.833 3.865 29.283 1.00 97.31 248 ILE A N 1
ATOM 1963 C CA . ILE A 1 248 ? -13.129 3.280 29.657 1.00 97.31 248 ILE A CA 1
ATOM 1964 C C . ILE A 1 248 ? -14.229 4.347 29.631 1.00 97.31 248 ILE A C 1
ATOM 1966 O O . ILE A 1 248 ? -15.291 4.119 29.055 1.00 97.31 248 ILE A O 1
ATOM 1970 N N . ALA A 1 249 ? -13.979 5.528 30.205 1.00 96.56 249 ALA A N 1
ATOM 1971 C CA . ALA A 1 249 ? -14.941 6.627 30.214 1.00 96.56 249 ALA A CA 1
ATOM 1972 C C . ALA A 1 249 ? -15.275 7.116 28.795 1.00 96.56 249 ALA A C 1
ATOM 1974 O O . ALA A 1 249 ? -16.436 7.408 28.503 1.00 96.56 249 ALA A O 1
ATOM 1975 N N . LEU A 1 250 ? -14.280 7.165 27.905 1.00 96.50 250 LEU A N 1
ATOM 1976 C CA . LEU A 1 250 ? -14.463 7.442 26.483 1.00 96.50 250 LEU A CA 1
ATOM 1977 C C . LEU A 1 250 ? -15.364 6.392 25.825 1.00 96.50 250 LEU A C 1
ATOM 1979 O O . LEU A 1 250 ? -16.375 6.754 25.222 1.00 96.50 250 LEU A O 1
ATOM 1983 N N . GLY A 1 251 ? -15.047 5.106 25.999 1.00 97.62 251 GLY A N 1
ATOM 1984 C CA . GLY A 1 251 ? -15.858 4.010 25.471 1.00 97.62 251 GLY A CA 1
ATOM 1985 C C . GLY A 1 251 ? -17.296 4.064 25.985 1.00 97.62 251 GLY A C 1
ATOM 1986 O O . GLY A 1 251 ? -18.241 3.891 25.221 1.00 97.62 251 GLY A O 1
ATOM 1987 N N . HIS A 1 252 ? -17.481 4.402 27.260 1.00 96.88 252 HIS A N 1
ATOM 1988 C CA . HIS A 1 252 ? -18.798 4.535 27.869 1.00 96.88 252 HIS A CA 1
ATOM 1989 C C . HIS A 1 252 ? -19.603 5.718 27.300 1.00 96.88 252 HIS A C 1
ATOM 1991 O O . HIS A 1 252 ? -20.805 5.592 27.066 1.00 96.88 252 HIS A O 1
ATOM 1997 N N . ARG A 1 253 ? -18.966 6.868 27.027 1.00 95.88 253 ARG A N 1
ATOM 1998 C CA . ARG A 1 253 ? -19.624 7.999 26.342 1.00 95.88 253 ARG A CA 1
ATOM 1999 C C . ARG A 1 253 ? -20.078 7.613 24.937 1.00 95.88 253 ARG A C 1
ATOM 2001 O O . ARG A 1 253 ? -21.229 7.862 24.596 1.00 95.88 253 ARG A O 1
ATOM 2008 N N . ILE A 1 254 ? -19.206 6.953 24.174 1.00 97.25 254 ILE A N 1
ATOM 2009 C CA . ILE A 1 254 ? -19.524 6.449 22.832 1.00 97.25 254 ILE A CA 1
ATOM 2010 C C . ILE A 1 254 ? -20.699 5.466 22.910 1.00 97.25 254 ILE A C 1
ATOM 2012 O O . ILE A 1 254 ? -21.717 5.675 22.259 1.00 97.25 254 ILE A O 1
ATOM 2016 N N . GLY A 1 255 ? -20.612 4.445 23.770 1.00 97.06 255 GLY A N 1
ATOM 2017 C CA . GLY A 1 255 ? -21.611 3.377 23.877 1.00 97.06 255 GLY A CA 1
ATOM 2018 C C . GLY A 1 255 ? -23.024 3.841 24.252 1.00 97.06 255 GLY A C 1
ATOM 2019 O O . GLY A 1 255 ? -24.009 3.210 23.856 1.00 97.06 255 GLY A O 1
ATOM 2020 N N . LYS A 1 256 ? -23.155 4.975 24.956 1.00 96.31 256 LYS A N 1
ATOM 2021 C CA . LYS A 1 256 ? -24.458 5.592 25.265 1.00 96.31 256 LYS A CA 1
ATOM 2022 C C . LYS A 1 256 ? -25.195 6.115 24.035 1.00 96.31 256 LYS A C 1
ATOM 2024 O O . LYS A 1 256 ? -26.413 6.246 24.084 1.00 96.31 256 LYS A O 1
ATOM 2029 N N . LEU A 1 257 ? -24.466 6.430 22.970 1.00 96.38 257 LEU A N 1
ATOM 2030 C CA . LEU A 1 257 ? -24.999 7.044 21.755 1.00 96.38 257 LEU A CA 1
ATOM 2031 C C . LEU A 1 257 ? -25.119 6.063 20.592 1.00 96.38 257 LEU A C 1
ATOM 2033 O O . LEU A 1 257 ? -25.592 6.446 19.527 1.00 96.38 257 LEU A O 1
ATOM 2037 N N . LEU A 1 258 ? -24.693 4.815 20.791 1.00 96.69 258 LEU A N 1
ATOM 2038 C CA . LEU A 1 258 ? -24.795 3.785 19.769 1.00 96.69 258 LEU A CA 1
ATOM 2039 C C . LEU A 1 258 ? -26.243 3.326 19.592 1.00 96.69 258 LEU A C 1
ATOM 2041 O O . LEU A 1 258 ? -26.964 3.115 20.569 1.00 96.69 258 LEU A O 1
ATOM 2045 N N . ASP A 1 259 ? -26.634 3.103 18.346 1.00 95.62 259 ASP A N 1
ATOM 2046 C CA . ASP A 1 259 ? -27.893 2.463 17.973 1.00 95.62 259 ASP A CA 1
ATOM 2047 C C . ASP A 1 259 ? -27.629 1.187 17.165 1.00 95.62 259 ASP A C 1
ATOM 2049 O O . ASP A 1 259 ? -26.488 0.875 16.813 1.00 95.62 259 ASP A O 1
ATOM 2053 N N . LYS A 1 260 ? -28.698 0.431 16.894 1.00 95.81 260 LYS A N 1
ATOM 2054 C CA . LYS A 1 260 ? -28.639 -0.796 16.093 1.00 95.81 260 LYS A CA 1
ATOM 2055 C C . LYS A 1 260 ? -27.955 -0.540 14.744 1.00 95.81 260 LYS A C 1
ATOM 2057 O O . LYS A 1 260 ? -28.174 0.497 14.117 1.00 95.81 260 LYS A O 1
ATOM 2062 N N . ASN A 1 261 ? -27.184 -1.520 14.285 1.00 94.62 261 ASN A N 1
ATOM 2063 C CA . ASN A 1 261 ? -26.456 -1.533 13.015 1.00 94.62 261 ASN A CA 1
ATOM 2064 C C . ASN A 1 261 ? -25.415 -0.404 12.893 1.00 94.62 261 ASN A C 1
ATOM 2066 O O . ASN A 1 261 ? -25.120 0.095 11.804 1.00 94.62 261 ASN A O 1
ATOM 2070 N N . MET A 1 262 ? -24.877 0.053 14.027 1.00 96.25 262 MET A N 1
ATOM 2071 C CA . MET A 1 262 ? -23.683 0.893 14.042 1.00 96.25 262 MET A CA 1
ATOM 2072 C C . MET A 1 262 ? -22.425 0.027 14.085 1.00 96.25 262 MET A C 1
ATOM 2074 O O . MET A 1 262 ? -22.349 -0.949 14.837 1.00 96.25 262 MET A O 1
ATOM 2078 N N . VAL A 1 263 ? -21.430 0.434 13.298 1.00 97.19 263 VAL A N 1
ATOM 2079 C CA . VAL A 1 263 ? -20.134 -0.238 13.182 1.00 97.19 263 VAL A CA 1
ATOM 2080 C C . VAL A 1 263 ? -19.038 0.686 13.695 1.00 97.19 263 VAL A C 1
ATOM 2082 O O . VAL A 1 263 ? -18.979 1.861 13.326 1.00 97.19 263 VAL A O 1
ATOM 2085 N N . ILE A 1 264 ? -18.189 0.151 14.568 1.00 97.81 264 ILE A N 1
ATOM 2086 C CA . ILE A 1 264 ? -17.043 0.830 15.161 1.00 97.81 264 ILE A CA 1
ATOM 2087 C C . ILE A 1 264 ? -15.791 0.077 14.720 1.00 97.81 264 ILE A C 1
ATOM 2089 O O . ILE A 1 264 ? -15.587 -1.075 15.104 1.00 97.81 264 ILE A O 1
ATOM 2093 N N . ALA A 1 265 ? -14.954 0.745 13.934 1.00 96.62 265 ALA A N 1
ATOM 2094 C CA . ALA A 1 265 ? -13.699 0.210 13.425 1.00 96.62 265 ALA A CA 1
ATOM 2095 C C . ALA A 1 265 ? -12.537 0.743 14.273 1.00 96.62 265 ALA A C 1
ATOM 2097 O O . ALA A 1 265 ? -12.272 1.946 14.281 1.00 96.62 265 ALA A O 1
ATOM 2098 N N . LEU A 1 266 ? -11.863 -0.142 15.010 1.00 97.12 266 LEU A N 1
ATOM 2099 C CA . LEU A 1 266 ? -10.751 0.195 15.896 1.00 97.12 266 LEU A CA 1
ATOM 2100 C C . LEU A 1 266 ? -9.417 -0.214 15.270 1.00 97.12 266 LEU A C 1
ATOM 2102 O O . LEU A 1 266 ? -9.189 -1.399 15.013 1.00 97.12 266 LEU A O 1
ATOM 2106 N N . THR A 1 267 ? -8.510 0.749 15.132 1.00 93.50 267 THR A N 1
ATOM 2107 C CA . THR A 1 267 ? -7.142 0.544 14.635 1.00 93.50 267 THR A CA 1
ATOM 2108 C C . THR A 1 267 ? -6.121 1.005 15.681 1.00 93.50 267 THR A C 1
ATOM 2110 O O . THR A 1 267 ? -6.411 1.832 16.555 1.00 93.50 267 THR A O 1
ATOM 2113 N N . GLY A 1 268 ? -4.912 0.446 15.639 1.00 88.88 268 GLY A N 1
ATOM 2114 C CA . GLY A 1 268 ? -3.802 0.867 16.499 1.00 88.88 268 GLY A CA 1
ATOM 2115 C C . GLY A 1 268 ? -2.945 -0.290 16.992 1.00 88.88 268 GLY A C 1
ATOM 2116 O O . GLY A 1 268 ? -3.329 -1.453 16.887 1.00 88.88 268 GLY A O 1
ATOM 2117 N N . ASP A 1 269 ? -1.801 0.028 17.591 1.00 83.75 269 ASP A N 1
ATOM 2118 C CA . ASP A 1 269 ? -0.787 -0.963 17.962 1.00 83.75 269 ASP A CA 1
ATOM 2119 C C . ASP A 1 269 ? -1.257 -1.982 19.021 1.00 83.75 269 ASP A C 1
ATOM 2121 O O . ASP A 1 269 ? -2.286 -1.841 19.706 1.00 83.75 269 ASP A O 1
ATOM 2125 N N . LEU A 1 270 ? -0.460 -3.039 19.201 1.00 85.62 270 LEU A N 1
ATOM 2126 C CA . LEU A 1 270 ? -0.649 -3.996 20.287 1.00 85.62 270 LEU A CA 1
ATOM 2127 C C . LEU A 1 270 ? -0.561 -3.272 21.641 1.00 85.62 270 LEU A C 1
ATOM 2129 O O . LEU A 1 270 ? 0.377 -2.526 21.909 1.00 85.62 270 LEU A O 1
ATOM 2133 N N . GLY A 1 271 ? -1.556 -3.476 22.507 1.00 85.69 271 GLY A N 1
ATOM 2134 C CA . GLY A 1 271 ? -1.619 -2.790 23.804 1.00 85.69 271 GLY A CA 1
ATOM 2135 C C . GLY A 1 271 ? -1.988 -1.299 23.729 1.00 85.69 271 GLY A C 1
ATOM 2136 O O . GLY A 1 271 ? -1.910 -0.597 24.742 1.00 85.69 271 GLY A O 1
ATOM 2137 N N . ALA A 1 272 ? -2.432 -0.797 22.569 1.00 90.62 272 ALA A N 1
ATOM 2138 C CA . ALA A 1 272 ? -2.880 0.590 22.426 1.00 90.62 272 ALA A CA 1
ATOM 2139 C C . ALA A 1 272 ? -4.116 0.915 23.287 1.00 90.62 272 ALA A C 1
ATOM 2141 O O . ALA A 1 272 ? -4.260 2.049 23.733 1.00 90.62 272 ALA A O 1
ATOM 2142 N N . GLY A 1 273 ? -4.953 -0.082 23.595 1.00 95.12 273 GLY A N 1
ATOM 2143 C CA . GLY A 1 273 ? -6.149 0.080 24.433 1.00 95.12 273 GLY A CA 1
ATOM 2144 C C . GLY A 1 273 ? -7.475 -0.183 23.715 1.00 95.12 273 GLY A C 1
ATOM 2145 O O . GLY A 1 273 ? -8.516 0.181 24.250 1.00 95.12 273 GLY A O 1
ATOM 2146 N N . LYS A 1 274 ? -7.457 -0.835 22.543 1.00 96.81 274 LYS A N 1
ATOM 2147 C CA . LYS A 1 274 ? -8.655 -1.200 21.762 1.00 96.81 274 LYS A CA 1
ATOM 2148 C C . LYS A 1 274 ? -9.691 -1.955 22.605 1.00 96.81 274 LYS A C 1
ATOM 2150 O O . LYS A 1 274 ? -10.780 -1.446 22.840 1.00 96.81 274 LYS A O 1
ATOM 2155 N N . THR A 1 275 ? -9.305 -3.082 23.203 1.00 96.06 275 THR A N 1
ATOM 2156 C CA . THR A 1 275 ? -10.183 -3.840 24.111 1.00 96.06 275 THR A CA 1
ATOM 2157 C C . THR A 1 275 ? -10.613 -3.044 25.343 1.00 96.06 275 THR A C 1
ATOM 2159 O O . THR A 1 275 ? -11.727 -3.219 25.832 1.00 96.06 275 THR A O 1
ATOM 2162 N N . THR A 1 276 ? -9.765 -2.153 25.865 1.00 97.38 276 THR A N 1
ATOM 2163 C CA . THR A 1 276 ? -10.141 -1.261 26.974 1.00 97.38 276 THR A CA 1
ATOM 2164 C C . THR A 1 276 ? -11.269 -0.321 26.557 1.00 97.38 276 THR A C 1
ATOM 2166 O O . THR A 1 276 ? -12.246 -0.184 27.286 1.00 97.38 276 THR A O 1
ATOM 2169 N N . LEU A 1 277 ? -11.189 0.277 25.370 1.00 98.12 277 LEU A N 1
ATOM 2170 C CA . LEU A 1 277 ? -12.276 1.079 24.819 1.00 98.12 277 LEU A CA 1
ATOM 2171 C C . LEU A 1 277 ? -13.553 0.236 24.646 1.00 98.12 277 LEU A C 1
ATOM 2173 O O . LEU A 1 277 ? -14.627 0.655 25.084 1.00 98.12 277 LEU A O 1
ATOM 2177 N N . THR A 1 278 ? -13.434 -0.982 24.102 1.00 98.38 278 THR A N 1
ATOM 2178 C CA . THR A 1 278 ? -14.560 -1.916 23.928 1.00 98.38 278 THR A CA 1
ATOM 2179 C C . THR A 1 278 ? -15.234 -2.271 25.254 1.00 98.38 278 THR A C 1
ATOM 2181 O O . THR A 1 278 ? -16.461 -2.331 25.322 1.00 98.38 278 THR A O 1
ATOM 2184 N N . LYS A 1 279 ? -14.467 -2.439 26.342 1.00 98.12 279 LYS A N 1
ATOM 2185 C CA . LYS A 1 279 ? -15.024 -2.638 27.691 1.00 98.12 279 LYS A CA 1
ATOM 2186 C C . LYS A 1 279 ? -15.911 -1.464 28.106 1.00 98.12 279 LYS A C 1
ATOM 2188 O O . LYS A 1 279 ? -17.014 -1.690 28.595 1.00 98.12 279 LYS A O 1
ATOM 2193 N N . GLY A 1 280 ? -15.459 -0.228 27.886 1.00 97.94 280 GLY A N 1
ATOM 2194 C CA . GLY A 1 280 ? -16.250 0.971 28.175 1.00 97.94 280 GLY A CA 1
ATOM 2195 C C . GLY A 1 280 ? -17.544 1.023 27.359 1.00 97.94 280 GLY A C 1
ATOM 2196 O O . GLY A 1 280 ? -18.611 1.300 27.907 1.00 97.94 280 GLY A O 1
ATOM 2197 N N . ILE A 1 281 ? -17.471 0.681 26.068 1.00 98.38 281 ILE A N 1
ATOM 2198 C CA . ILE A 1 281 ? -18.649 0.580 25.192 1.00 98.38 281 ILE A CA 1
ATOM 2199 C C . ILE A 1 281 ? -19.635 -0.458 25.740 1.00 98.38 281 ILE A C 1
ATOM 2201 O O . ILE A 1 281 ? -20.814 -0.156 25.919 1.00 98.38 281 ILE A O 1
ATOM 2205 N N . GLY A 1 282 ? -19.156 -1.659 26.067 1.00 97.88 282 GLY A N 1
ATOM 2206 C CA . GLY A 1 282 ? -19.987 -2.722 26.625 1.00 97.88 282 GLY A CA 1
ATOM 2207 C C . GLY A 1 282 ? -20.659 -2.338 27.943 1.00 97.88 282 GLY A C 1
ATOM 2208 O O . GLY A 1 282 ? -21.844 -2.616 28.114 1.00 97.88 282 GLY A O 1
ATOM 2209 N N . GLN A 1 283 ? -19.956 -1.627 28.832 1.00 97.81 283 GLN A N 1
ATOM 2210 C CA . GLN A 1 283 ? -20.542 -1.100 30.072 1.00 97.81 283 GLN A CA 1
ATOM 2211 C C . GLN A 1 283 ? -21.730 -0.171 29.789 1.00 97.81 283 GLN A C 1
ATOM 2213 O O . GLN A 1 283 ? -22.783 -0.318 30.403 1.00 97.81 283 GLN A O 1
ATOM 2218 N N . ALA A 1 284 ? -21.602 0.745 28.825 1.00 97.62 284 ALA A N 1
ATOM 2219 C CA . ALA A 1 284 ? -22.694 1.646 28.447 1.00 97.62 284 ALA A CA 1
ATOM 2220 C C . ALA A 1 284 ? -23.864 0.934 27.751 1.00 97.62 284 ALA A C 1
ATOM 2222 O O . ALA A 1 284 ? -25.004 1.395 27.822 1.00 97.62 284 ALA A O 1
ATOM 2223 N N . LEU A 1 285 ? -23.597 -0.193 27.089 1.00 97.19 285 LEU A N 1
ATOM 2224 C CA . LEU A 1 285 ? -24.631 -1.066 26.541 1.00 97.19 285 LEU A CA 1
ATOM 2225 C C . LEU A 1 285 ? -25.287 -1.954 27.610 1.00 97.19 285 LEU A C 1
ATOM 2227 O O . LEU A 1 285 ? -26.283 -2.596 27.300 1.00 97.19 285 LEU A O 1
ATOM 2231 N N . GLY A 1 286 ? -24.793 -1.982 28.851 1.00 96.56 286 GLY A N 1
ATOM 2232 C CA . GLY A 1 286 ? -25.335 -2.820 29.926 1.00 96.56 286 GLY A CA 1
ATOM 2233 C C . GLY A 1 286 ? -24.856 -4.274 29.885 1.00 96.56 286 GLY A C 1
ATOM 2234 O O . GLY A 1 286 ? -25.559 -5.159 30.359 1.00 96.56 286 GLY A O 1
ATOM 2235 N N . VAL A 1 287 ? -23.689 -4.541 29.294 1.00 94.38 287 VAL A N 1
ATOM 2236 C CA . VAL A 1 287 ? -23.064 -5.869 29.324 1.00 94.38 287 VAL A CA 1
ATOM 2237 C C . VAL A 1 287 ? -22.501 -6.138 30.722 1.00 94.38 287 VAL A C 1
ATOM 2239 O O . VAL A 1 287 ? -21.569 -5.465 31.158 1.00 94.38 287 VAL A O 1
ATOM 2242 N N . GLU A 1 288 ? -23.024 -7.158 31.405 1.00 86.81 288 GLU A N 1
ATOM 2243 C CA . GLU A 1 288 ? -22.561 -7.555 32.749 1.00 86.81 288 GLU A CA 1
ATOM 2244 C C . GLU A 1 288 ? -21.346 -8.496 32.713 1.00 86.81 288 GLU A C 1
ATOM 2246 O O . GLU A 1 288 ? -20.534 -8.534 33.637 1.00 86.81 288 GLU A O 1
ATOM 2251 N N . SER A 1 289 ? -21.201 -9.270 31.633 1.00 82.94 289 SER A N 1
ATOM 2252 C CA . SER A 1 289 ? -20.089 -10.208 31.469 1.00 82.94 289 SER A CA 1
ATOM 2253 C C . SER A 1 289 ? -18.757 -9.483 31.272 1.00 82.94 289 SER A C 1
ATOM 2255 O O . SER A 1 289 ? -18.698 -8.465 30.583 1.00 82.94 289 SER A O 1
ATOM 2257 N N . THR A 1 290 ? -17.657 -10.064 31.754 1.00 85.75 290 THR A N 1
ATOM 2258 C CA . THR A 1 290 ? -16.316 -9.550 31.451 1.00 85.75 290 THR A CA 1
ATOM 2259 C C . THR A 1 290 ? -16.033 -9.590 29.944 1.00 85.75 290 THR A C 1
ATOM 2261 O O . THR A 1 290 ? -16.071 -10.653 29.311 1.00 85.75 290 THR A O 1
ATOM 2264 N N . ILE A 1 291 ? -15.708 -8.425 29.381 1.00 90.44 291 ILE A N 1
ATOM 2265 C CA . ILE A 1 291 ? -15.240 -8.273 28.002 1.00 90.44 291 ILE A CA 1
ATOM 2266 C C . ILE A 1 291 ? -13.717 -8.390 27.992 1.00 90.44 291 ILE A C 1
ATOM 2268 O O . ILE A 1 291 ? -13.008 -7.564 28.566 1.00 90.44 291 ILE A O 1
ATOM 2272 N N . ASN A 1 292 ? -13.234 -9.426 27.318 1.00 87.31 292 ASN A N 1
ATOM 2273 C CA . ASN A 1 292 ? -11.831 -9.644 26.984 1.00 87.31 292 ASN A CA 1
ATOM 2274 C C . ASN A 1 292 ? -11.746 -9.775 25.463 1.00 87.31 292 ASN A C 1
ATOM 2276 O O . ASN A 1 292 ? -12.737 -10.173 24.850 1.00 87.31 292 ASN A O 1
ATOM 2280 N N . SER A 1 293 ? -10.586 -9.486 24.869 1.00 83.38 293 SER A N 1
ATOM 2281 C CA . SER A 1 293 ? -10.421 -9.648 23.422 1.00 83.38 293 SER A CA 1
ATOM 2282 C C . SER A 1 293 ? -10.720 -11.106 23.019 1.00 83.38 293 SER A C 1
ATOM 2284 O O . SER A 1 293 ? -10.181 -12.035 23.636 1.00 83.38 293 SER A O 1
ATOM 2286 N N . PRO A 1 294 ? -11.566 -11.335 22.000 1.00 77.75 294 PRO A N 1
ATOM 2287 C CA . PRO A 1 294 ? -11.855 -12.654 21.449 1.00 77.75 294 PRO A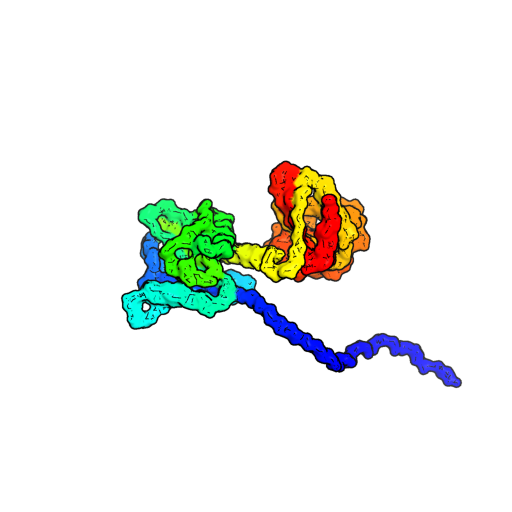 CA 1
ATOM 2288 C C . PRO A 1 294 ? -10.720 -13.174 20.550 1.00 77.75 294 PRO A C 1
ATOM 2290 O O . PRO A 1 294 ? -10.983 -13.827 19.547 1.00 77.75 294 PRO A O 1
ATOM 2293 N N . THR A 1 295 ? -9.453 -12.954 20.919 1.00 71.50 295 THR A N 1
ATOM 2294 C CA . THR A 1 295 ? -8.264 -13.206 20.080 1.00 71.50 295 THR A CA 1
ATOM 2295 C C . THR A 1 295 ? -8.212 -14.603 19.440 1.00 71.50 295 THR A C 1
ATOM 2297 O O . THR A 1 295 ? -7.628 -14.774 18.374 1.00 71.50 295 THR A O 1
ATOM 2300 N N . PHE A 1 296 ? -8.773 -15.624 20.100 1.00 69.50 296 PHE A N 1
ATOM 2301 C CA . PHE A 1 296 ? -8.776 -17.012 19.615 1.00 69.50 296 PHE A CA 1
ATOM 2302 C C . PHE A 1 296 ? -10.065 -17.437 18.906 1.00 69.50 296 PHE A C 1
ATOM 2304 O O . PHE A 1 296 ? -10.047 -18.437 18.198 1.00 69.50 296 PHE A O 1
ATOM 2311 N N . ILE A 1 297 ? -11.172 -16.726 19.126 1.00 68.88 297 ILE A N 1
ATOM 2312 C CA . ILE A 1 297 ? -12.498 -17.089 18.600 1.00 68.88 297 ILE A CA 1
ATOM 2313 C C . ILE A 1 297 ? -13.013 -16.095 17.556 1.00 68.88 297 ILE A C 1
ATOM 2315 O O . ILE A 1 297 ? -14.103 -16.304 17.037 1.00 68.88 297 ILE A O 1
ATOM 2319 N N . ILE A 1 298 ? -12.231 -15.051 17.248 1.00 82.06 298 ILE A N 1
ATOM 2320 C CA . ILE A 1 298 ? -12.497 -13.956 16.301 1.00 82.06 298 ILE A CA 1
ATOM 2321 C C . ILE A 1 298 ? -13.681 -13.084 16.718 1.00 82.06 298 ILE A C 1
ATOM 2323 O O . ILE A 1 298 ? -13.522 -11.881 16.859 1.00 82.06 298 ILE A O 1
ATOM 2327 N N . LEU A 1 299 ? -14.848 -13.670 16.971 1.00 87.62 299 LEU A N 1
ATOM 2328 C CA . LEU A 1 299 ? -16.082 -12.993 17.342 1.00 87.62 299 LEU A CA 1
ATOM 2329 C C . LEU A 1 299 ? -16.594 -13.520 18.685 1.00 87.62 299 LEU A C 1
ATOM 2331 O O . LEU A 1 299 ? -16.715 -14.725 18.910 1.00 87.62 299 LEU A O 1
ATOM 2335 N N . LYS A 1 300 ? -16.984 -12.601 19.567 1.00 85.88 300 LYS A N 1
ATOM 2336 C CA . LYS A 1 300 ? -17.763 -12.896 20.767 1.00 85.88 300 LYS A CA 1
ATOM 2337 C C . LYS A 1 300 ? -18.982 -11.993 20.826 1.00 85.88 300 LYS A C 1
ATOM 2339 O O . LYS A 1 300 ? -18.884 -10.779 20.668 1.00 85.88 300 LYS A O 1
ATOM 2344 N N . VAL A 1 301 ? -20.138 -12.594 21.087 1.00 91.88 301 VAL A N 1
ATOM 2345 C CA . VAL A 1 301 ? -21.385 -11.852 21.277 1.00 91.88 301 VAL A CA 1
ATOM 2346 C C . VAL A 1 301 ? -21.593 -11.608 22.763 1.00 91.88 301 VAL A C 1
ATOM 2348 O O . VAL A 1 301 ? -21.600 -12.543 23.566 1.00 91.88 301 VAL A O 1
ATOM 2351 N N . HIS A 1 302 ? -21.768 -10.343 23.119 1.00 89.19 302 HIS A N 1
ATOM 2352 C CA . HIS A 1 302 ? -22.124 -9.912 24.461 1.00 89.19 302 HIS A CA 1
ATOM 2353 C C . HIS A 1 302 ? -23.541 -9.344 24.464 1.00 89.19 302 HIS A C 1
ATOM 2355 O O . HIS A 1 302 ? -23.939 -8.651 23.531 1.00 89.19 302 HIS A O 1
ATOM 2361 N N . PHE A 1 303 ? -24.305 -9.621 25.518 1.00 90.44 303 PHE A N 1
ATOM 2362 C CA . PHE A 1 303 ? -25.693 -9.180 25.622 1.00 90.44 303 PHE A CA 1
ATOM 2363 C C . PHE A 1 303 ? -25.824 -8.055 26.649 1.00 90.44 303 PHE A C 1
ATOM 2365 O O . PHE A 1 303 ? -25.409 -8.204 27.796 1.00 90.44 303 PHE A O 1
ATOM 2372 N N . GLY A 1 304 ? -26.401 -6.941 26.204 1.00 93.50 304 GLY A N 1
ATOM 2373 C CA . GLY A 1 304 ? -26.861 -5.827 27.030 1.00 93.50 304 GLY A CA 1
ATOM 2374 C C . GLY A 1 304 ? -28.231 -5.356 26.529 1.00 93.50 304 GLY A C 1
ATOM 2375 O O . GLY A 1 304 ? -29.063 -6.176 26.146 1.00 93.50 304 GLY A O 1
ATOM 2376 N N . ARG A 1 305 ? -28.460 -4.040 26.433 1.00 95.56 305 ARG A N 1
ATOM 2377 C CA . ARG A 1 305 ? -29.673 -3.460 25.815 1.00 95.56 305 ARG A CA 1
ATOM 2378 C C . ARG A 1 305 ? -29.842 -3.823 24.333 1.00 95.56 305 ARG A C 1
ATOM 2380 O O . ARG A 1 305 ? -30.944 -3.729 23.803 1.00 95.56 305 ARG A O 1
ATOM 2387 N N . MET A 1 306 ? -28.750 -4.205 23.673 1.00 95.81 306 MET A N 1
ATOM 2388 C CA . MET A 1 306 ? -28.702 -4.842 22.355 1.00 95.81 306 MET A CA 1
ATOM 2389 C C . MET A 1 306 ? -27.441 -5.720 22.264 1.00 95.81 306 MET A C 1
ATOM 2391 O O . MET A 1 306 ? -26.548 -5.562 23.107 1.00 95.81 306 MET A O 1
ATOM 2395 N N . PRO A 1 307 ? -27.346 -6.646 21.292 1.00 95.44 307 PRO A N 1
ATOM 2396 C CA . PRO A 1 307 ? -26.135 -7.431 21.084 1.00 95.44 307 PRO A CA 1
ATOM 2397 C C . PRO A 1 307 ? -24.931 -6.539 20.758 1.00 95.44 307 PRO A C 1
ATOM 2399 O O . PRO A 1 307 ? -25.024 -5.637 19.928 1.00 95.44 307 PRO A O 1
ATOM 2402 N N . LEU A 1 308 ? -23.798 -6.818 21.396 1.00 97.25 308 LEU A N 1
ATOM 2403 C CA . LEU A 1 308 ? -22.485 -6.298 21.033 1.00 97.25 308 LEU A CA 1
ATOM 2404 C C . LEU A 1 308 ? -21.699 -7.427 20.360 1.00 97.25 308 LEU A C 1
ATOM 2406 O O . LEU A 1 308 ? -21.292 -8.387 21.019 1.00 97.25 308 LEU A O 1
ATOM 2410 N N . TYR A 1 309 ? -21.495 -7.300 19.054 1.00 96.62 309 TYR A N 1
ATOM 2411 C CA . TYR A 1 309 ? -20.628 -8.152 18.249 1.00 96.62 309 TYR A CA 1
ATOM 2412 C C . TYR A 1 309 ? -19.198 -7.636 18.380 1.00 96.62 309 TYR A C 1
ATOM 2414 O O . TYR A 1 309 ? -18.784 -6.714 17.680 1.00 96.62 309 TYR A O 1
ATOM 2422 N N . HIS A 1 310 ? -18.459 -8.187 19.339 1.00 96.56 310 HIS A N 1
ATOM 2423 C CA . HIS A 1 310 ? -17.061 -7.836 19.557 1.00 96.56 310 HIS A CA 1
ATOM 2424 C C . HIS A 1 310 ? -16.186 -8.746 18.705 1.00 96.56 310 HIS A C 1
ATOM 2426 O O . HIS A 1 310 ? -16.161 -9.955 18.930 1.00 96.56 310 HIS A O 1
ATOM 2432 N N . MET A 1 311 ? -15.490 -8.165 17.734 1.00 94.88 311 MET A N 1
ATOM 2433 C CA . MET A 1 311 ? -14.580 -8.861 16.834 1.00 94.88 311 MET A CA 1
ATOM 2434 C C . MET A 1 311 ? -13.132 -8.453 17.117 1.00 94.88 311 MET A C 1
ATOM 2436 O O . MET A 1 311 ? -12.849 -7.277 17.328 1.00 94.88 311 MET A O 1
ATOM 2440 N N . ASP A 1 312 ? -12.218 -9.415 17.092 1.00 91.56 312 ASP A N 1
ATOM 2441 C CA . ASP A 1 312 ? -10.774 -9.198 17.028 1.00 91.56 312 ASP A CA 1
ATOM 2442 C C . ASP A 1 312 ? -10.249 -9.950 15.809 1.00 91.56 312 ASP A C 1
ATOM 2444 O O . ASP A 1 312 ? -10.175 -11.182 15.797 1.00 91.56 312 ASP A O 1
ATOM 2448 N N . VAL A 1 313 ? -9.931 -9.187 14.766 1.00 91.12 313 VAL A N 1
ATOM 2449 C CA . VAL A 1 313 ? -9.548 -9.723 13.459 1.00 91.12 313 VAL A CA 1
ATOM 2450 C C . VAL A 1 313 ? -8.042 -9.625 13.223 1.00 91.12 313 VAL A C 1
ATOM 2452 O O . VAL A 1 313 ? -7.581 -9.677 12.087 1.00 91.12 313 VAL A O 1
ATOM 2455 N N . TYR A 1 314 ? -7.236 -9.546 14.290 1.00 83.12 314 TYR A N 1
ATOM 2456 C CA . TYR A 1 314 ? -5.771 -9.463 14.198 1.00 83.12 314 TYR A CA 1
ATOM 2457 C C . TYR A 1 314 ? -5.144 -10.573 13.340 1.00 83.12 314 TYR A C 1
ATOM 2459 O O . TYR A 1 314 ? -4.110 -10.376 12.709 1.00 83.12 314 TYR A O 1
ATOM 2467 N N . ARG A 1 315 ? -5.761 -11.761 13.347 1.00 79.06 315 ARG A N 1
ATOM 2468 C CA . ARG A 1 315 ? -5.270 -12.972 12.669 1.00 79.06 315 ARG A CA 1
ATOM 2469 C C . ARG A 1 315 ? -5.917 -13.223 11.311 1.00 79.06 315 ARG A C 1
ATOM 2471 O O . ARG A 1 315 ? -5.566 -14.204 10.662 1.00 79.06 315 ARG A O 1
ATOM 2478 N N . ILE A 1 316 ? -6.871 -12.385 10.920 1.00 75.69 316 ILE A N 1
ATOM 2479 C CA . ILE A 1 316 ? -7.548 -12.504 9.637 1.00 75.69 316 ILE A CA 1
ATOM 2480 C C . ILE A 1 316 ? -6.636 -11.896 8.579 1.00 75.69 316 ILE A C 1
ATOM 2482 O O . ILE A 1 316 ? -6.297 -10.717 8.640 1.00 75.69 316 ILE A O 1
ATOM 2486 N N . GLY A 1 317 ? -6.174 -12.743 7.663 1.00 57.78 317 GLY A N 1
ATOM 2487 C CA . GLY A 1 317 ? -5.459 -12.318 6.467 1.00 57.78 317 GLY A CA 1
ATOM 2488 C C . GLY A 1 317 ? -6.421 -12.134 5.288 1.00 57.78 317 GLY A C 1
ATOM 2489 O O . GLY A 1 317 ? -7.551 -12.612 5.356 1.00 57.78 317 GLY A O 1
ATOM 2490 N N . PRO A 1 318 ? -5.966 -11.519 4.184 1.00 53.19 318 PRO A N 1
ATOM 2491 C CA . PRO A 1 318 ? -6.789 -11.286 2.991 1.00 53.19 318 PRO A CA 1
ATOM 2492 C C . PRO A 1 318 ? -7.410 -12.556 2.383 1.00 53.19 318 PRO A C 1
ATOM 2494 O O . PRO A 1 318 ? -8.442 -12.472 1.731 1.00 53.19 318 PRO A O 1
ATOM 2497 N N . ASP A 1 319 ? -6.803 -13.725 2.621 1.00 53.38 319 ASP A N 1
ATOM 2498 C CA . ASP A 1 319 ? -7.214 -15.019 2.056 1.00 53.38 319 ASP A CA 1
ATOM 2499 C C . ASP A 1 319 ? -7.943 -15.931 3.062 1.00 53.38 319 ASP A C 1
ATOM 2501 O O . ASP A 1 319 ? -8.060 -17.137 2.837 1.00 53.38 319 ASP A O 1
ATOM 2505 N N . SER A 1 320 ? -8.388 -15.414 4.213 1.00 59.59 320 SER A N 1
ATOM 2506 C CA . SER A 1 320 ? -8.982 -16.269 5.252 1.00 59.59 320 SER A CA 1
ATOM 2507 C C . SER A 1 320 ? -10.373 -16.812 4.890 1.00 59.59 320 SER A C 1
ATOM 2509 O O . SER A 1 320 ? -10.814 -17.793 5.489 1.00 59.59 320 SER A O 1
ATOM 2511 N N . GLY A 1 321 ? -11.047 -16.208 3.902 1.00 54.12 321 GLY A N 1
ATOM 2512 C CA . GLY A 1 321 ? -12.414 -16.561 3.508 1.00 54.12 321 GLY A CA 1
ATOM 2513 C C . GLY A 1 321 ? -13.472 -16.157 4.541 1.00 54.12 321 GLY A C 1
ATOM 2514 O O . GLY A 1 321 ? -14.555 -16.743 4.568 1.00 54.12 321 GLY A O 1
ATOM 2515 N N . ASP A 1 322 ? -13.168 -15.183 5.406 1.00 64.75 322 ASP A N 1
ATOM 2516 C CA . ASP A 1 322 ? -14.054 -14.728 6.485 1.00 64.75 322 ASP A CA 1
ATOM 2517 C C . ASP A 1 322 ? -15.090 -13.668 6.046 1.00 64.75 322 ASP A C 1
ATOM 2519 O O . ASP A 1 322 ? -15.538 -12.852 6.855 1.00 64.75 322 ASP A O 1
ATOM 2523 N N . ASP A 1 323 ? -15.532 -13.709 4.783 1.00 65.56 323 ASP A N 1
ATOM 2524 C CA . ASP A 1 323 ? -16.525 -12.780 4.210 1.00 65.56 323 ASP A CA 1
ATOM 2525 C C . ASP A 1 323 ? -17.848 -12.763 5.007 1.00 65.56 323 ASP A C 1
ATOM 2527 O O . ASP A 1 323 ? -18.576 -11.778 5.016 1.00 65.56 323 ASP A O 1
ATOM 2531 N N . TYR A 1 324 ? -18.141 -13.821 5.774 1.00 78.56 324 TYR A N 1
ATOM 2532 C CA . TYR A 1 324 ? -19.339 -13.926 6.617 1.00 78.56 324 TYR A CA 1
ATOM 2533 C C . TYR A 1 324 ? -19.386 -12.935 7.797 1.00 78.56 324 TYR A C 1
ATO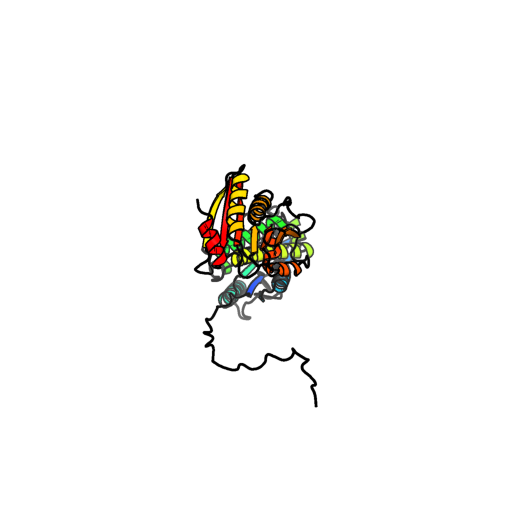M 2535 O O . TYR A 1 324 ? -20.419 -12.823 8.466 1.00 78.56 324 TYR A O 1
ATOM 2543 N N . LEU A 1 325 ? -18.287 -12.237 8.109 1.00 84.69 325 LEU A N 1
ATOM 2544 C CA . LEU A 1 325 ? -18.265 -11.256 9.200 1.00 84.69 325 LEU A CA 1
ATOM 2545 C C . LEU A 1 325 ? -19.149 -10.036 8.914 1.00 84.69 325 LEU A C 1
ATOM 2547 O O . LEU A 1 325 ? -19.724 -9.481 9.856 1.00 84.69 325 LEU A O 1
ATOM 2551 N N . GLU A 1 326 ? -19.317 -9.660 7.644 1.00 86.31 326 GLU A N 1
ATOM 2552 C CA . GLU A 1 326 ? -20.127 -8.500 7.252 1.00 86.31 326 GLU A CA 1
ATOM 2553 C C . GLU A 1 326 ? -21.610 -8.662 7.617 1.00 86.31 326 GLU A C 1
ATOM 2555 O O . GLU A 1 326 ? -22.283 -7.692 7.971 1.00 86.31 326 GLU A O 1
ATOM 2560 N N . GLU A 1 327 ? -22.105 -9.905 7.675 1.00 87.75 327 GLU A N 1
ATOM 2561 C CA . GLU A 1 327 ? -23.486 -10.197 8.063 1.00 87.75 327 GLU A CA 1
ATOM 2562 C C . GLU A 1 327 ? -23.840 -9.667 9.460 1.00 87.75 327 GLU A C 1
ATOM 2564 O O . GLU A 1 327 ? -25.010 -9.463 9.779 1.00 87.75 327 GLU A O 1
ATOM 2569 N N . TYR A 1 328 ? -22.855 -9.494 10.345 1.00 88.38 328 TYR A N 1
ATOM 2570 C CA . TYR A 1 328 ? -23.085 -9.025 11.711 1.00 88.38 328 TYR A CA 1
ATOM 2571 C C . TYR A 1 328 ? -23.267 -7.508 11.810 1.00 88.38 328 TYR A C 1
ATOM 2573 O O . TYR A 1 328 ? -23.704 -7.026 12.856 1.00 88.38 328 TYR A O 1
ATOM 2581 N N . PHE A 1 329 ? -23.005 -6.757 10.738 1.00 91.44 329 PHE A N 1
ATOM 2582 C CA . PHE A 1 329 ? -23.227 -5.308 10.703 1.00 91.44 329 PHE A CA 1
ATOM 2583 C C . PHE A 1 329 ? -24.717 -4.952 10.625 1.00 91.44 329 PHE A C 1
ATOM 2585 O O . PHE A 1 329 ? -25.106 -3.845 10.997 1.00 91.44 329 PHE A O 1
ATOM 2592 N N . GLU A 1 330 ? -25.559 -5.910 10.226 1.00 86.69 330 GLU A N 1
ATOM 2593 C CA . GLU A 1 330 ? -26.997 -5.718 10.012 1.00 86.69 330 GLU A CA 1
ATOM 2594 C C . GLU A 1 330 ? -27.888 -6.530 10.975 1.00 86.69 330 GLU A C 1
ATOM 2596 O O . GLU A 1 330 ? -29.115 -6.489 10.876 1.00 86.69 330 GLU A O 1
ATOM 2601 N N . LYS A 1 331 ? -27.306 -7.240 11.956 1.00 89.81 331 LYS A N 1
ATOM 2602 C CA . LYS A 1 331 ? -28.023 -8.140 12.892 1.00 89.81 331 LYS A CA 1
ATOM 2603 C C . LYS A 1 331 ? -28.633 -7.439 14.119 1.00 89.81 331 LYS A C 1
ATOM 2605 O O . LYS A 1 331 ? -28.669 -7.994 15.213 1.00 89.81 331 LYS A O 1
ATOM 2610 N N . GLU A 1 332 ? -29.127 -6.215 13.954 1.00 92.44 332 GLU A N 1
ATOM 2611 C CA . GLU A 1 332 ? -29.803 -5.422 14.997 1.00 92.44 332 GLU A CA 1
ATOM 2612 C C . GLU A 1 332 ? -28.978 -5.150 16.275 1.00 92.44 332 GLU A C 1
ATOM 2614 O O . GLU A 1 332 ? -29.530 -4.781 17.317 1.00 92.44 332 GLU A O 1
ATOM 2619 N N . GLY A 1 333 ? -27.659 -5.317 16.206 1.00 94.19 333 GLY A N 1
ATOM 2620 C CA . GLY A 1 333 ? -26.719 -5.052 17.294 1.00 94.19 333 GLY A CA 1
ATOM 2621 C C . GLY A 1 333 ? -25.705 -3.976 16.924 1.00 94.19 333 GLY A C 1
ATOM 2622 O O . GLY A 1 333 ? -25.867 -3.259 15.942 1.00 94.19 333 GLY A O 1
ATOM 2623 N N . VAL A 1 334 ? -24.649 -3.866 17.717 1.00 97.81 334 VAL A N 1
ATOM 2624 C CA . VAL A 1 334 ? -23.494 -3.003 17.452 1.00 97.81 334 VAL A CA 1
ATOM 2625 C C . VAL A 1 334 ? -22.297 -3.888 17.150 1.00 97.81 334 VAL A C 1
ATOM 2627 O O . VAL A 1 334 ? -22.028 -4.813 17.915 1.00 97.81 334 VAL A O 1
ATOM 2630 N N . ALA A 1 335 ? -21.544 -3.577 16.097 1.00 98.06 335 ALA A N 1
ATOM 2631 C CA . ALA A 1 335 ? -20.271 -4.235 15.822 1.00 98.06 335 ALA A CA 1
ATOM 2632 C C . ALA A 1 335 ? -19.100 -3.364 16.292 1.00 98.06 335 ALA A C 1
ATOM 2634 O O . ALA A 1 335 ? -18.988 -2.206 15.897 1.00 98.06 335 ALA A O 1
ATOM 2635 N N . VAL A 1 336 ? -18.222 -3.924 17.127 1.00 98.38 336 VAL A N 1
ATOM 2636 C CA . VAL A 1 336 ? -16.931 -3.320 17.486 1.00 98.38 336 VAL A CA 1
ATOM 2637 C C . VAL A 1 336 ? -15.831 -4.234 16.977 1.00 98.38 336 VAL A C 1
ATOM 2639 O O . VAL A 1 336 ? -15.724 -5.373 17.427 1.00 98.38 336 VAL A O 1
ATOM 2642 N N . ILE A 1 337 ? -15.027 -3.726 16.050 1.00 96.75 337 ILE A N 1
ATOM 2643 C CA . ILE A 1 337 ? -14.046 -4.498 15.294 1.00 96.75 337 ILE A CA 1
ATOM 2644 C C . ILE A 1 337 ? -12.654 -4.002 15.667 1.00 96.75 337 ILE A C 1
ATOM 2646 O O . ILE A 1 337 ? -12.278 -2.884 15.328 1.00 96.75 337 ILE A O 1
ATOM 2650 N N . GLU A 1 338 ? -11.887 -4.818 16.382 1.00 95.50 338 GLU A N 1
ATOM 2651 C CA . GLU A 1 338 ? -10.473 -4.567 16.652 1.00 95.50 338 GLU A CA 1
ATOM 2652 C C . GLU A 1 338 ? -9.608 -5.053 15.496 1.00 95.50 338 GLU A C 1
ATOM 2654 O O . GLU A 1 338 ? -9.827 -6.155 14.996 1.00 95.50 338 GLU A O 1
ATOM 2659 N N . TRP A 1 339 ? -8.594 -4.256 15.142 1.00 91.88 339 TRP A N 1
ATOM 2660 C CA . TRP A 1 339 ? -7.732 -4.488 13.977 1.00 91.88 339 TRP A CA 1
ATOM 2661 C C . TRP A 1 339 ? -8.508 -4.402 12.662 1.00 91.88 339 TRP A C 1
ATOM 2663 O O . TRP A 1 339 ? -8.281 -5.178 11.736 1.00 91.88 339 TRP A O 1
ATOM 2673 N N . ALA A 1 340 ? -9.461 -3.470 12.598 1.00 91.38 340 ALA A N 1
ATOM 2674 C CA . ALA A 1 340 ? -10.387 -3.335 11.479 1.00 91.38 340 ALA A CA 1
ATOM 2675 C C . ALA A 1 340 ? -9.687 -3.128 10.122 1.00 91.38 340 ALA A C 1
ATOM 2677 O O . ALA A 1 340 ? -10.273 -3.447 9.090 1.00 91.38 340 ALA A O 1
ATOM 2678 N N . GLU A 1 341 ? -8.431 -2.670 10.121 1.00 86.25 341 GLU A N 1
ATOM 2679 C CA . GLU A 1 341 ? -7.574 -2.608 8.935 1.00 86.25 341 GLU A CA 1
ATOM 2680 C C . GLU A 1 341 ? -7.448 -3.959 8.204 1.00 86.25 341 GLU A C 1
ATOM 2682 O O . GLU A 1 341 ? -7.353 -3.987 6.980 1.00 86.25 341 GLU A O 1
ATOM 2687 N N . ASN A 1 342 ? -7.532 -5.083 8.919 1.00 84.38 342 ASN A N 1
ATOM 2688 C CA . ASN A 1 342 ? -7.398 -6.420 8.338 1.00 84.38 342 ASN A CA 1
ATOM 2689 C C . ASN A 1 342 ? -8.630 -6.865 7.536 1.00 84.38 342 ASN A C 1
ATOM 2691 O O . ASN A 1 342 ? -8.520 -7.738 6.678 1.00 84.38 342 ASN A O 1
ATOM 2695 N N . ILE A 1 343 ? -9.795 -6.261 7.788 1.00 83.38 343 ILE A N 1
ATOM 2696 C CA . ILE A 1 343 ? -11.045 -6.546 7.067 1.00 83.38 343 ILE A CA 1
ATOM 2697 C C . ILE A 1 343 ? -11.614 -5.294 6.397 1.00 83.38 343 ILE A C 1
ATOM 2699 O O . ILE A 1 343 ? -12.821 -5.182 6.202 1.00 83.38 343 ILE A O 1
ATOM 2703 N N . ALA A 1 344 ? -10.755 -4.339 6.032 1.00 83.06 344 ALA A N 1
ATOM 2704 C CA . ALA A 1 344 ? -11.176 -3.056 5.467 1.00 83.06 344 ALA A CA 1
ATOM 2705 C C . ALA A 1 344 ? -12.099 -3.199 4.240 1.00 83.06 344 ALA A C 1
ATOM 2707 O O . ALA A 1 344 ? -12.964 -2.360 4.017 1.00 83.06 344 ALA A O 1
ATOM 2708 N N . HIS A 1 345 ? -11.946 -4.283 3.474 1.00 79.06 345 HIS A N 1
ATOM 2709 C CA . HIS A 1 345 ? -12.776 -4.607 2.314 1.00 79.06 345 HIS A CA 1
ATOM 2710 C C . HIS A 1 345 ? -14.213 -5.039 2.660 1.00 79.06 345 HIS A C 1
ATOM 2712 O O . HIS A 1 345 ? -15.068 -4.954 1.785 1.00 79.06 345 HIS A O 1
ATOM 2718 N N . LEU A 1 346 ? -14.470 -5.475 3.900 1.00 83.94 346 LEU A N 1
ATOM 2719 C CA . LEU A 1 346 ? -15.796 -5.870 4.390 1.00 83.94 346 LEU A CA 1
ATOM 2720 C C . LEU A 1 346 ? -16.537 -4.717 5.081 1.00 83.94 346 LEU A C 1
ATOM 2722 O O . LEU A 1 346 ? -17.749 -4.785 5.249 1.00 83.94 346 LEU A O 1
ATOM 2726 N N . LEU A 1 347 ? -15.833 -3.671 5.535 1.00 87.12 347 LEU A N 1
ATOM 2727 C CA . LEU A 1 347 ? -16.456 -2.576 6.287 1.00 87.12 347 LEU A CA 1
ATOM 2728 C C . LEU A 1 347 ? -17.539 -1.862 5.450 1.00 87.12 347 LEU A C 1
ATOM 2730 O O . LEU A 1 347 ? -17.343 -1.641 4.256 1.00 87.12 347 LEU A O 1
ATOM 2734 N N . PRO A 1 348 ? -18.662 -1.443 6.065 1.00 86.38 348 PRO A N 1
ATOM 2735 C CA . PRO A 1 348 ? -19.721 -0.740 5.345 1.00 86.38 348 PRO A CA 1
ATOM 2736 C C . PRO A 1 348 ? -19.275 0.664 4.912 1.00 86.38 348 PRO A C 1
ATOM 2738 O O . PRO A 1 348 ? -18.368 1.244 5.505 1.00 86.38 348 PRO A O 1
ATOM 2741 N N . ASP A 1 349 ? -20.009 1.285 3.983 1.00 82.19 349 ASP A N 1
ATOM 2742 C CA . ASP A 1 349 ? -19.744 2.659 3.511 1.00 82.19 349 ASP A CA 1
ATOM 2743 C C . ASP A 1 349 ? -19.693 3.714 4.638 1.00 82.19 349 ASP A C 1
ATOM 2745 O O . ASP A 1 349 ? -19.109 4.790 4.477 1.00 82.19 349 ASP A O 1
ATOM 2749 N N . SER A 1 350 ? -20.328 3.434 5.785 1.00 86.69 350 SER A N 1
ATOM 2750 C CA . SER A 1 350 ? -20.320 4.321 6.950 1.00 86.69 350 SER A CA 1
ATOM 2751 C C . SER A 1 350 ? -20.076 3.584 8.270 1.00 86.69 350 SER A C 1
ATOM 2753 O O . SER A 1 350 ? -20.854 2.725 8.697 1.00 86.69 350 SER A O 1
ATOM 2755 N N . TYR A 1 351 ? -19.045 4.017 8.991 1.00 93.00 351 TYR A N 1
ATOM 2756 C CA . TYR A 1 351 ? -18.668 3.525 10.318 1.00 93.00 351 TYR A CA 1
ATOM 2757 C C . TYR A 1 351 ? -18.052 4.651 11.165 1.00 93.00 351 TYR A C 1
ATOM 2759 O O . TYR A 1 351 ? -17.665 5.698 10.644 1.00 93.00 351 TYR A O 1
ATOM 2767 N N . LEU A 1 352 ? -17.958 4.434 12.479 1.00 95.12 352 LEU A N 1
ATOM 2768 C CA . LEU A 1 352 ? -17.142 5.260 13.370 1.00 95.12 352 LEU A CA 1
ATOM 2769 C C . LEU A 1 352 ? -15.724 4.684 13.404 1.00 95.12 352 LEU A C 1
ATOM 2771 O O . LEU A 1 352 ? -15.501 3.618 13.981 1.00 95.12 352 LEU A O 1
ATOM 2775 N N . GLY A 1 353 ? -14.773 5.374 12.782 1.00 95.38 353 GLY A N 1
ATOM 2776 C CA . GLY A 1 353 ? -13.357 5.028 12.848 1.00 95.38 353 GLY A CA 1
ATOM 2777 C C . GLY A 1 353 ? -12.733 5.561 14.133 1.00 95.38 353 GLY A C 1
ATOM 2778 O O . GLY A 1 353 ? -12.954 6.718 14.492 1.00 95.38 353 GLY A O 1
ATOM 2779 N N . ILE A 1 354 ? -11.965 4.730 14.839 1.00 96.38 354 ILE A N 1
ATOM 2780 C CA . ILE A 1 354 ? -11.213 5.143 16.028 1.00 96.38 354 ILE A CA 1
ATOM 2781 C C . ILE A 1 354 ? -9.795 4.579 15.952 1.00 96.38 354 ILE A C 1
ATOM 2783 O O . ILE A 1 354 ? -9.571 3.382 16.129 1.00 96.38 354 ILE A O 1
ATOM 2787 N N . GLU A 1 355 ? -8.832 5.467 15.736 1.00 95.75 355 GLU A N 1
ATOM 2788 C CA . GLU A 1 355 ? -7.407 5.147 15.733 1.00 95.75 355 GLU A CA 1
ATOM 2789 C C . GLU A 1 355 ? -6.801 5.484 17.100 1.00 95.75 355 GLU A C 1
ATOM 2791 O O . GLU A 1 355 ? -6.986 6.588 17.620 1.00 95.75 355 GLU A O 1
ATOM 2796 N N . ILE A 1 356 ? -6.070 4.536 17.691 1.00 95.25 356 ILE A N 1
ATOM 2797 C CA . ILE A 1 356 ? -5.418 4.705 18.995 1.00 95.25 356 ILE A CA 1
ATOM 2798 C C . ILE A 1 356 ? -3.901 4.591 18.832 1.00 95.25 356 ILE A C 1
ATOM 2800 O O . ILE A 1 356 ? -3.368 3.503 18.616 1.00 95.25 356 ILE A O 1
ATOM 2804 N N . LYS A 1 357 ? -3.186 5.706 19.013 1.00 91.44 357 LYS A N 1
ATOM 2805 C CA . LYS A 1 357 ? -1.716 5.757 18.983 1.00 91.44 357 LYS A CA 1
ATOM 2806 C C . LYS A 1 357 ? -1.134 5.788 20.384 1.00 91.44 357 LYS A C 1
ATOM 2808 O O . LYS A 1 357 ? -1.578 6.554 21.241 1.00 91.44 357 LYS A O 1
ATOM 2813 N N . ASN A 1 358 ? -0.101 4.984 20.614 1.00 89.50 358 ASN A N 1
ATOM 2814 C CA . ASN A 1 358 ? 0.656 5.020 21.858 1.00 89.50 358 ASN A CA 1
ATOM 2815 C C . ASN A 1 358 ? 1.652 6.191 21.847 1.00 89.50 358 ASN A C 1
ATOM 2817 O O . ASN A 1 358 ? 2.496 6.271 20.962 1.00 89.50 358 ASN A O 1
ATOM 2821 N N . LEU A 1 359 ? 1.557 7.087 22.835 1.00 89.12 359 LEU A N 1
ATOM 2822 C CA . LEU A 1 359 ? 2.465 8.231 22.995 1.00 89.12 359 LEU A CA 1
ATOM 2823 C C . LEU A 1 359 ? 3.505 8.027 24.114 1.00 89.12 359 LEU A C 1
ATOM 2825 O O . LEU A 1 359 ? 4.232 8.955 24.460 1.00 89.12 359 LEU A O 1
ATOM 2829 N N . GLY A 1 360 ? 3.576 6.825 24.693 1.00 82.44 360 GLY A N 1
ATOM 2830 C CA . GLY A 1 360 ? 4.457 6.476 25.806 1.00 82.44 360 GLY A CA 1
ATOM 2831 C C . GLY A 1 360 ? 3.728 6.406 27.152 1.00 82.44 360 GLY A C 1
ATOM 2832 O O . GLY A 1 360 ? 2.803 7.168 27.439 1.00 82.44 360 GLY A O 1
ATOM 2833 N N . GLY A 1 361 ? 4.143 5.458 28.001 1.00 88.88 361 GLY A N 1
ATOM 2834 C CA . GLY A 1 361 ? 3.504 5.208 29.296 1.00 88.88 361 GLY A CA 1
ATOM 2835 C C . GLY A 1 361 ? 2.011 4.890 29.147 1.00 88.88 361 GLY A C 1
ATOM 2836 O O . GLY A 1 361 ? 1.620 4.014 28.370 1.00 88.88 361 GLY A O 1
ATOM 2837 N N . THR A 1 362 ? 1.167 5.620 29.875 1.00 88.56 362 THR A N 1
ATOM 2838 C CA . THR A 1 362 ? -0.301 5.520 29.805 1.00 88.56 362 THR A CA 1
ATOM 2839 C C . THR A 1 362 ? -0.933 6.494 28.810 1.00 88.56 362 THR A C 1
ATOM 2841 O O . THR A 1 362 ? -2.144 6.442 28.608 1.00 88.56 362 THR A O 1
ATOM 2844 N N . LYS A 1 363 ? -0.139 7.364 28.168 1.00 93.38 363 LYS A N 1
ATOM 2845 C CA . LYS A 1 363 ? -0.642 8.386 27.249 1.00 93.38 363 LYS A CA 1
ATOM 2846 C C . LYS A 1 363 ? -0.985 7.774 25.888 1.00 93.38 363 LYS A C 1
ATOM 2848 O O . LYS A 1 363 ? -0.198 7.011 25.317 1.00 93.38 363 LYS A O 1
ATOM 2853 N N . ARG A 1 364 ? -2.160 8.107 25.361 1.00 95.50 364 ARG A N 1
ATOM 2854 C CA . ARG A 1 364 ? -2.650 7.728 24.031 1.00 95.50 364 ARG A CA 1
ATOM 2855 C C . ARG A 1 364 ? -3.179 8.960 23.308 1.00 95.50 364 ARG A C 1
ATOM 2857 O O . ARG A 1 364 ? -3.824 9.796 23.932 1.00 95.50 364 ARG A O 1
ATOM 2864 N N . ALA A 1 365 ? -2.946 9.043 22.005 1.00 93.94 365 ALA A N 1
ATOM 2865 C CA . ALA A 1 365 ? -3.745 9.893 21.128 1.00 93.94 365 ALA A CA 1
ATOM 2866 C C . ALA A 1 365 ? -4.863 9.033 20.542 1.00 93.94 365 ALA A C 1
ATOM 2868 O O . ALA A 1 365 ? -4.588 7.981 19.966 1.00 93.94 365 ALA A O 1
ATOM 2869 N N . VAL A 1 366 ? -6.109 9.461 20.721 1.00 95.62 366 VAL A N 1
ATOM 2870 C CA . VAL A 1 366 ? -7.282 8.811 20.144 1.00 95.62 366 VAL A CA 1
ATOM 2871 C C . VAL A 1 366 ? -7.887 9.742 19.114 1.00 95.62 366 VAL A C 1
ATOM 2873 O O . VAL A 1 366 ? -8.267 10.871 19.424 1.00 95.62 366 VAL A O 1
ATOM 2876 N N . ARG A 1 367 ? -7.988 9.253 17.889 1.00 93.94 367 ARG A N 1
ATOM 2877 C CA . ARG A 1 367 ? -8.537 9.980 16.759 1.00 93.94 367 ARG A CA 1
ATOM 2878 C C . ARG A 1 367 ? -9.836 9.321 16.328 1.00 93.94 367 ARG A C 1
ATOM 2880 O O . ARG A 1 367 ? -9.832 8.148 15.979 1.00 93.94 367 ARG A O 1
ATOM 2887 N N . LEU A 1 368 ? -10.928 10.075 16.345 1.00 93.50 368 LEU A N 1
ATOM 2888 C CA . LEU A 1 368 ? -12.243 9.646 15.887 1.00 93.50 368 LEU A CA 1
ATOM 2889 C C . LEU A 1 368 ? -12.538 10.242 14.508 1.00 93.50 368 LEU A C 1
ATOM 2891 O O . LEU A 1 368 ? -12.262 11.423 14.279 1.00 93.50 368 LEU A O 1
ATOM 2895 N N . SER A 1 369 ? -13.126 9.449 13.617 1.00 90.38 369 SER A N 1
ATOM 2896 C CA . SER A 1 369 ? -13.577 9.875 12.290 1.00 90.38 369 SER A CA 1
ATOM 2897 C C . SER A 1 369 ? -14.933 9.268 11.931 1.00 90.38 369 SER A C 1
ATOM 2899 O O . SER A 1 369 ? -15.260 8.151 12.330 1.00 90.38 369 SER A O 1
ATOM 2901 N N . GLY A 1 370 ? -15.743 10.012 11.180 1.00 85.38 370 GLY A N 1
ATOM 2902 C CA . GLY A 1 370 ? -17.053 9.559 10.722 1.00 85.38 370 GLY A CA 1
ATOM 2903 C C . GLY A 1 370 ? -17.562 10.409 9.564 1.00 85.38 370 GLY A C 1
ATOM 2904 O O . GLY A 1 370 ? -17.273 11.600 9.488 1.00 85.38 370 GLY A O 1
ATOM 2905 N N . ASN A 1 371 ? -18.303 9.774 8.661 1.00 70.06 371 ASN A N 1
ATOM 2906 C CA . ASN A 1 371 ? -18.812 10.344 7.407 1.00 70.06 371 ASN A CA 1
ATOM 2907 C C . ASN A 1 371 ? -20.349 10.256 7.301 1.00 70.06 371 ASN A C 1
ATOM 2909 O O . ASN A 1 371 ? -20.914 10.236 6.209 1.00 70.06 371 ASN A O 1
ATOM 2913 N N . ASN A 1 372 ? -21.029 10.098 8.437 1.00 85.12 372 ASN A N 1
ATOM 2914 C CA . ASN A 1 372 ? -22.480 9.998 8.513 1.00 85.12 372 ASN A CA 1
ATOM 2915 C C . ASN A 1 372 ? -22.968 10.769 9.746 1.00 85.12 372 ASN A C 1
ATOM 2917 O O . ASN A 1 372 ? -22.370 10.594 10.816 1.00 85.12 372 ASN A O 1
ATOM 2921 N N . PRO A 1 373 ? -24.094 11.505 9.663 1.00 86.19 373 PRO A N 1
ATOM 2922 C CA . PRO A 1 373 ? -24.622 12.296 10.776 1.00 86.19 373 PRO A CA 1
ATOM 2923 C C . PRO A 1 373 ? -24.768 11.523 12.094 1.00 86.19 373 PRO A C 1
ATOM 2925 O O . PRO A 1 373 ? -24.593 12.079 13.179 1.00 86.19 373 PRO A O 1
ATOM 2928 N N . LYS A 1 374 ? -25.054 10.213 12.024 1.00 88.75 374 LYS A N 1
ATOM 2929 C CA . LYS A 1 374 ? -25.164 9.365 13.220 1.00 88.75 374 LYS A CA 1
ATOM 2930 C C . LYS A 1 374 ? -23.830 9.212 13.965 1.00 88.75 374 LYS A C 1
ATOM 2932 O O . LYS A 1 374 ? -23.837 9.130 15.189 1.00 88.75 374 LYS A O 1
ATOM 2937 N N . TYR A 1 375 ? -22.703 9.209 13.250 1.00 92.31 375 TYR A N 1
ATOM 2938 C CA . TYR A 1 375 ? -21.356 9.133 13.824 1.00 92.31 375 TYR A CA 1
ATOM 2939 C C . TYR A 1 375 ? -20.792 10.517 14.156 1.00 92.31 375 TYR A C 1
ATOM 2941 O O . TYR A 1 375 ? -20.154 10.666 15.193 1.00 92.31 375 TYR A O 1
ATOM 2949 N N . GLU A 1 376 ? -21.086 11.540 13.351 1.00 88.81 376 GLU A N 1
ATOM 2950 C CA . GLU A 1 376 ? -20.718 12.938 13.637 1.00 88.81 376 GLU A CA 1
ATOM 2951 C C . GLU A 1 376 ? -21.251 13.384 15.000 1.00 88.81 376 GLU A C 1
ATOM 2953 O O . GLU A 1 376 ? -20.493 13.863 15.841 1.00 88.81 376 GLU A O 1
ATOM 2958 N N . LYS A 1 377 ? -22.523 13.082 15.292 1.00 89.75 377 LYS A N 1
ATOM 2959 C CA . LYS A 1 377 ? -23.132 13.333 16.606 1.00 89.75 377 LYS A CA 1
ATOM 2960 C C . LYS A 1 377 ? -22.348 12.694 17.759 1.00 89.75 377 LYS A C 1
ATOM 2962 O O . LYS A 1 377 ? -22.260 13.265 18.847 1.00 89.75 377 LYS A O 1
ATOM 2967 N N . ILE A 1 378 ? -21.785 11.502 17.549 1.00 93.12 378 ILE A N 1
ATOM 2968 C CA . ILE A 1 378 ? -20.945 10.839 18.552 1.00 93.12 378 ILE A CA 1
ATOM 2969 C C . ILE A 1 378 ? -19.641 11.621 18.712 1.00 93.12 378 ILE A C 1
ATOM 2971 O O . ILE A 1 378 ? -19.270 11.956 19.833 1.00 93.12 378 ILE A O 1
ATOM 2975 N N . ILE A 1 379 ? -18.980 11.971 17.611 1.00 91.50 379 ILE A N 1
ATOM 2976 C CA . ILE A 1 379 ? -17.710 12.708 17.610 1.00 91.50 379 ILE A CA 1
ATOM 2977 C C . ILE A 1 379 ? -17.851 14.077 18.302 1.00 91.50 379 ILE A C 1
ATOM 2979 O O . ILE A 1 379 ? -16.993 14.452 19.107 1.00 91.50 379 ILE A O 1
ATOM 2983 N N . GLU A 1 380 ? -18.957 14.788 18.071 1.00 89.12 380 GLU A N 1
ATOM 2984 C CA . GLU A 1 380 ? -19.299 16.057 18.731 1.00 89.12 380 GLU A CA 1
ATOM 2985 C C . GLU A 1 380 ? -19.524 15.920 20.235 1.00 89.12 380 GLU A C 1
ATOM 2987 O O . GLU A 1 380 ? -19.170 16.806 21.007 1.00 89.12 380 GLU A O 1
ATOM 2992 N N . SER A 1 381 ? -20.122 14.814 20.670 1.00 84.75 381 SER A N 1
ATOM 2993 C CA . SER A 1 381 ? -20.510 14.610 22.070 1.00 84.75 381 SER A CA 1
ATOM 2994 C C . SER A 1 381 ? -19.364 14.177 22.990 1.00 84.75 381 SER A C 1
ATOM 2996 O O . SER A 1 381 ? -19.498 14.199 24.212 1.00 84.75 381 SER A O 1
ATOM 2998 N N . VAL A 1 382 ? -18.241 13.735 22.418 1.00 76.19 382 VAL A N 1
ATOM 2999 C CA . VAL A 1 382 ? -17.120 13.134 23.157 1.00 76.19 382 VAL A CA 1
ATOM 3000 C C . VAL A 1 382 ? -16.209 14.205 23.800 1.00 76.19 382 VAL A C 1
ATOM 3002 O O . VAL A 1 382 ? -15.209 13.879 24.441 1.00 76.19 382 VAL A O 1
ATOM 3005 N N . ILE A 1 383 ? -16.585 15.484 23.693 1.00 61.84 383 ILE A N 1
ATOM 3006 C CA . ILE A 1 383 ? -15.880 16.650 24.246 1.00 61.84 383 ILE A CA 1
ATOM 3007 C C . ILE A 1 383 ? -16.067 16.760 25.764 1.00 61.84 383 ILE A C 1
ATOM 3009 O O . ILE A 1 38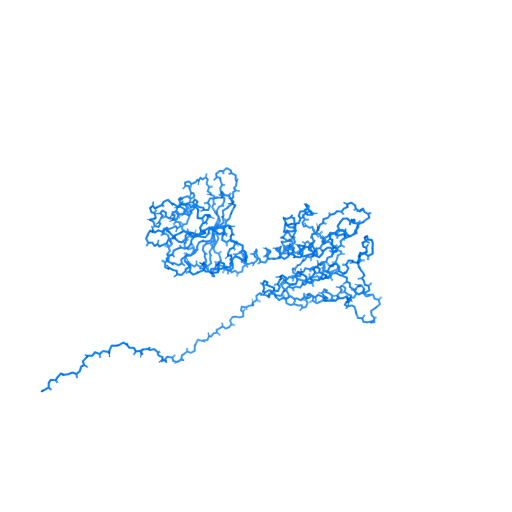3 ? -17.167 16.561 26.279 1.00 61.84 383 ILE A O 1
ATOM 3013 N N . VAL A 1 384 ? -14.974 17.117 26.445 1.00 47.84 384 VAL A N 1
ATOM 3014 C CA . VAL A 1 384 ? -14.950 17.729 27.782 1.00 47.84 384 VAL A CA 1
ATOM 3015 C C . VAL A 1 384 ? -14.705 19.218 27.613 1.00 47.84 384 VAL A C 1
ATOM 3017 O O . VAL A 1 384 ? -13.796 19.549 26.815 1.00 47.84 384 VAL A O 1
#

Mean predicted aligned error: 16.34 Å